Protein 1FI4 (pdb70)

CATH classification: 3.30.230.10 (+1 more: 3.30.70.890)

GO terms:
  GO:0004163 diphosphomevalonate decarboxylase activity (F, IDA)
  GO:0006696 ergosterol biosynthetic process (P, IDA)
  GO:0005737 cytoplasm (C, HDA)
  GO:0004163 diphosphomevalonate decarboxylase activity (F, IMP)
  GO:0016126 sterol biosynthetic process (P, IMP)

Structure (mmCIF, N/CA/C/O backbone):
data_1FI4
#
_entry.id   1FI4
#
_cell.length_a   78.796
_cell.length_b   126.402
_cell.length_c   47.242
_cell.angle_alpha   90.00
_cell.angle_beta   90.00
_cell.angle_gamma   90.00
#
_symmetry.space_group_name_H-M   'P 21 21 2'
#
loop_
_entity.id
_entity.type
_entity.pdbx_description
1 polymer 'MEVALONATE 5-DIPHOSPHATE DECARBOXYLASE'
2 water water
#
loop_
_atom_site.group_PDB
_atom_site.id
_atom_site.type_symbol
_atom_site.label_atom_id
_atom_site.label_alt_id
_atom_site.label_comp_id
_atom_site.label_asym_id
_atom_site.label_entity_id
_atom_site.label_seq_id
_atom_site.pdbx_PDB_ins_code
_atom_site.Cartn_x
_atom_site.Cartn_y
_atom_site.Cartn_z
_atom_site.occupancy
_atom_site.B_iso_or_equiv
_atom_site.auth_seq_id
_atom_site.auth_comp_id
_atom_site.auth_asym_id
_atom_site.auth_atom_id
_atom_site.pdbx_PDB_model_num
ATOM 1 N N . VAL A 1 23 ? 47.078 34.927 20.923 1.00 59.70 3 VAL A N 1
ATOM 2 C CA . VAL A 1 23 ? 45.849 35.600 21.439 1.00 59.91 3 VAL A CA 1
ATOM 3 C C . VAL A 1 23 ? 45.825 37.060 20.996 1.00 59.37 3 VAL A C 1
ATOM 4 O O . VAL A 1 23 ? 46.498 37.915 21.577 1.00 59.23 3 VAL A O 1
ATOM 8 N N . TYR A 1 24 ? 45.045 37.334 19.957 1.00 59.28 4 TYR A N 1
ATOM 9 C CA . TYR A 1 24 ? 44.923 38.683 19.414 1.00 58.46 4 TYR A CA 1
ATOM 10 C C . TYR A 1 24 ? 43.755 39.411 20.079 1.00 56.84 4 TYR A C 1
ATOM 11 O O . TYR A 1 24 ? 42.663 38.858 20.218 1.00 55.56 4 TYR A O 1
ATOM 20 N N . THR A 1 25 ? 43.990 40.651 20.498 1.00 54.85 5 THR A N 1
ATOM 21 C CA . THR A 1 25 ? 42.955 41.423 21.169 1.00 53.79 5 THR A CA 1
ATOM 22 C C . THR A 1 25 ? 42.843 42.860 20.667 1.00 52.99 5 THR A C 1
ATOM 23 O O . THR A 1 25 ? 43.785 43.409 20.095 1.00 54.45 5 THR A O 1
ATOM 27 N N . ALA A 1 26 ? 41.674 43.455 20.891 1.00 51.78 6 ALA A N 1
ATOM 28 C CA . ALA A 1 26 ? 41.400 44.833 20.500 1.00 48.77 6 ALA A CA 1
ATOM 29 C C . ALA A 1 26 ? 40.238 45.376 21.335 1.00 47.26 6 ALA A C 1
ATOM 30 O O . ALA A 1 26 ? 39.225 44.690 21.531 1.00 46.50 6 ALA A O 1
ATOM 32 N N . SER A 1 27 ? 40.388 46.601 21.836 1.00 44.63 7 SER A N 1
ATOM 33 C CA . SER A 1 27 ? 39.337 47.230 22.632 1.00 43.71 7 SER A CA 1
ATOM 34 C C . SER A 1 27 ? 38.964 48.600 22.069 1.00 43.49 7 SER A C 1
ATOM 35 O O . SER A 1 27 ? 39.809 49.298 21.505 1.00 44.20 7 SER A O 1
ATOM 38 N N . VAL A 1 28 ? 37.692 48.970 22.214 1.00 42.13 8 VAL A N 1
ATOM 39 C CA . VAL A 1 28 ? 37.182 50.247 21.723 1.00 43.35 8 VAL A CA 1
ATOM 40 C C . VAL A 1 28 ? 36.120 50.802 22.670 1.00 43.77 8 VAL A C 1
ATOM 41 O O . VAL A 1 28 ? 35.612 50.099 23.539 1.00 46.59 8 VAL A O 1
ATOM 45 N N . THR A 1 29 ? 35.814 52.082 22.516 1.00 43.81 9 THR A N 1
ATOM 46 C CA . THR A 1 29 ? 34.774 52.726 23.301 1.00 43.86 9 THR A CA 1
ATOM 47 C C . THR A 1 29 ? 33.918 53.351 22.214 1.00 42.16 9 THR A C 1
ATOM 48 O O . THR A 1 29 ? 34.452 53.917 21.267 1.00 44.30 9 THR A O 1
ATOM 52 N N . ALA A 1 30 ? 32.601 53.219 22.319 1.00 39.24 10 ALA A N 1
ATOM 53 C CA . ALA A 1 30 ? 31.712 53.789 21.314 1.00 34.81 10 ALA A CA 1
ATOM 54 C C . ALA A 1 30 ? 30.711 54.662 22.043 1.00 32.67 10 ALA A C 1
ATOM 55 O O . ALA A 1 30 ? 30.413 54.435 23.214 1.00 30.70 10 ALA A O 1
ATOM 57 N N . PRO A 1 31 ? 30.177 55.681 21.362 1.00 31.90 11 PRO A N 1
ATOM 58 C CA . PRO A 1 31 ? 29.213 56.582 21.991 1.00 31.77 11 PRO A CA 1
ATOM 59 C C . PRO A 1 31 ? 27.776 56.311 21.564 1.00 32.11 11 PRO A C 1
ATOM 60 O O . PRO A 1 31 ? 27.524 55.545 20.622 1.00 34.44 11 PRO A O 1
ATOM 64 N N . VAL A 1 32 ? 26.842 56.941 22.271 1.00 31.44 12 VAL A N 1
ATOM 65 C CA . VAL A 1 32 ? 25.427 56.846 21.955 1.00 29.82 12 VAL A CA 1
ATOM 66 C C . VAL A 1 32 ? 25.181 58.120 21.157 1.00 28.50 12 VAL A C 1
ATOM 67 O O . VAL A 1 32 ? 26.026 59.013 21.139 1.00 28.53 12 VAL A O 1
ATOM 71 N N . ASN A 1 33 ? 24.034 58.198 20.490 1.00 28.08 13 ASN A N 1
ATOM 72 C CA . ASN A 1 33 ? 23.675 59.370 19.700 1.00 28.88 13 ASN A CA 1
ATOM 73 C C . ASN A 1 33 ? 22.176 59.568 19.896 1.00 28.03 13 ASN A C 1
ATOM 74 O O . ASN A 1 33 ? 21.449 58.600 20.101 1.00 27.38 13 ASN A O 1
ATOM 79 N N . ILE A 1 34 ? 21.723 60.815 19.860 1.00 27.20 14 ILE A N 1
ATOM 80 C CA . ILE A 1 34 ? 20.305 61.121 19.989 1.00 26.66 14 ILE A CA 1
ATOM 81 C C . ILE A 1 34 ? 19.884 61.689 18.635 1.00 27.65 14 ILE A C 1
ATOM 82 O O . ILE A 1 34 ? 20.503 62.638 18.140 1.00 26.35 14 ILE A O 1
ATOM 87 N N . ALA A 1 35 ? 18.833 61.119 18.046 1.00 27.13 15 ALA A N 1
ATOM 88 C CA . ALA A 1 35 ? 18.349 61.558 16.737 1.00 29.39 15 ALA A CA 1
ATOM 89 C C . ALA A 1 35 ? 17.535 62.843 16.803 1.00 30.47 15 ALA A C 1
ATOM 90 O O . ALA A 1 35 ? 16.707 63.015 17.696 1.00 31.19 15 ALA A O 1
ATOM 92 N N . THR A 1 36 ? 17.774 63.737 15.848 1.00 29.91 16 THR A N 1
ATOM 93 C CA . THR A 1 36 ? 17.052 65.001 15.771 1.00 29.80 16 THR A CA 1
ATOM 94 C C . THR A 1 36 ? 15.987 64.850 14.668 1.00 29.02 16 THR A C 1
ATOM 95 O O . THR A 1 36 ? 14.874 65.404 14.755 1.00 32.58 16 THR A O 1
ATOM 99 N N . LEU A 1 37 ? 16.339 64.076 13.642 1.00 26.89 17 LEU A N 1
ATOM 100 C CA . LEU A 1 37 ? 15.421 63.730 12.555 1.00 25.66 17 LEU A CA 1
ATOM 101 C C . LEU A 1 37 ? 15.256 62.235 12.834 1.00 26.31 17 LEU A C 1
ATOM 102 O O . LEU A 1 37 ? 16.165 61.435 12.611 1.00 28.13 17 LEU A O 1
ATOM 107 N N . LYS A 1 38 ? 14.095 61.868 13.349 1.00 24.93 18 LYS A N 1
ATOM 108 C CA . LYS A 1 38 ? 13.828 60.500 13.770 1.00 23.13 18 LYS A CA 1
ATOM 109 C C . LYS A 1 38 ? 13.751 59.325 12.791 1.00 26.71 18 LYS A C 1
ATOM 110 O O . LYS A 1 38 ? 13.191 59.415 11.686 1.00 28.80 18 LYS A O 1
ATOM 116 N N . TYR A 1 39 ? 14.321 58.212 13.240 1.00 26.28 19 TYR A N 1
ATOM 117 C CA . TYR A 1 39 ? 14.266 56.963 12.512 1.00 23.51 19 TYR A CA 1
ATOM 118 C C . TYR A 1 39 ? 13.123 56.241 13.201 1.00 25.57 19 TYR A C 1
ATOM 119 O O . TYR A 1 39 ? 13.175 55.974 14.416 1.00 26.26 19 TYR A O 1
ATOM 128 N N . TRP A 1 40 ? 12.078 55.939 12.452 1.00 23.56 20 TRP A N 1
ATOM 129 C CA . TRP A 1 40 ? 10.943 55.236 13.041 1.00 27.27 20 TRP A CA 1
ATOM 130 C C . TRP A 1 40 ? 10.178 54.590 11.912 1.00 29.10 20 TRP A C 1
ATOM 131 O O . TRP A 1 40 ? 9.458 55.267 11.175 1.00 28.98 20 TRP A O 1
ATOM 142 N N . GLY A 1 41 ? 10.356 53.280 11.772 1.00 29.62 21 GLY A N 1
ATOM 143 C CA . GLY A 1 41 ? 9.681 52.552 10.716 1.00 32.64 21 GLY A CA 1
ATOM 144 C C . GLY A 1 41 ? 10.691 51.922 9.766 1.00 33.46 21 GLY A C 1
ATOM 145 O O . GLY A 1 41 ? 11.644 52.573 9.339 1.00 34.70 21 GLY A O 1
ATOM 146 N N . LYS A 1 42 ? 10.497 50.644 9.455 1.00 34.69 22 LYS A N 1
ATOM 147 C CA . LYS A 1 42 ? 11.379 49.938 8.537 1.00 34.65 22 LYS A CA 1
ATOM 148 C C . LYS A 1 42 ? 10.585 49.575 7.282 1.00 35.30 22 LYS A C 1
ATOM 149 O O . LYS A 1 42 ? 9.409 49.221 7.373 1.00 35.82 22 LYS A O 1
ATOM 155 N N . ARG A 1 43 ? 11.215 49.665 6.116 1.00 37.44 23 ARG A N 1
ATOM 156 C CA . ARG A 1 43 ? 10.541 49.284 4.884 1.00 39.75 23 ARG A CA 1
ATOM 157 C C . ARG A 1 43 ? 10.942 47.829 4.569 1.00 41.94 23 ARG A C 1
ATOM 158 O O . ARG A 1 43 ? 10.352 47.176 3.705 1.00 44.73 23 ARG A O 1
ATOM 166 N N . ASP A 1 44 ? 11.939 47.332 5.297 1.00 44.54 24 ASP A N 1
ATOM 167 C CA . ASP A 1 44 ? 12.444 45.968 5.135 1.00 44.91 24 ASP A CA 1
ATOM 168 C C . ASP A 1 44 ? 12.958 45.571 6.506 1.00 46.70 24 ASP A C 1
ATOM 169 O O . ASP A 1 44 ? 13.909 46.169 7.002 1.00 47.72 24 ASP A O 1
ATOM 174 N N . THR A 1 45 ? 12.330 44.573 7.120 1.00 48.51 25 THR A N 1
ATOM 175 C CA . THR A 1 45 ? 12.733 44.125 8.450 1.00 50.52 25 THR A CA 1
ATOM 176 C C . THR A 1 45 ? 13.894 43.131 8.430 1.00 50.89 25 THR A C 1
ATOM 177 O O . THR A 1 45 ? 14.505 42.864 9.468 1.00 49.98 25 THR A O 1
ATOM 181 N N . LYS A 1 46 ? 14.203 42.586 7.256 1.00 51.42 26 LYS A N 1
ATOM 182 C CA . LYS A 1 46 ? 15.295 41.617 7.152 1.00 52.18 26 LYS A CA 1
ATOM 183 C C . LYS A 1 46 ? 16.656 42.282 6.980 1.00 50.54 26 LYS A C 1
ATOM 184 O O . LYS A 1 46 ? 17.652 41.829 7.544 1.00 50.58 26 LYS A O 1
ATOM 190 N N . LEU A 1 47 ? 16.696 43.356 6.202 1.00 48.80 27 LEU A N 1
ATOM 191 C CA . LEU A 1 47 ? 17.942 44.073 5.971 1.00 47.13 27 LEU A CA 1
ATOM 192 C C . LEU A 1 47 ? 18.030 45.342 6.818 1.00 46.42 27 LEU A C 1
ATOM 193 O O . LEU A 1 47 ? 19.038 46.050 6.789 1.00 47.43 27 LEU A O 1
ATOM 198 N N . ASN A 1 48 ? 16.975 45.619 7.578 1.00 45.07 28 ASN A N 1
ATOM 199 C CA . ASN A 1 48 ? 16.930 46.813 8.416 1.00 42.85 28 ASN A CA 1
ATOM 200 C C . ASN A 1 48 ? 17.024 48.084 7.563 1.00 41.91 28 ASN A C 1
ATOM 201 O O . ASN A 1 48 ? 17.835 48.980 7.829 1.00 42.52 28 ASN A O 1
ATOM 206 N N . LEU A 1 49 ? 16.198 48.145 6.524 1.00 40.00 29 LEU A N 1
ATOM 207 C CA . LEU A 1 49 ? 16.148 49.304 5.642 1.00 39.32 29 LEU A CA 1
ATOM 208 C C . LEU A 1 49 ? 15.015 50.160 6.188 1.00 40.15 29 LEU A C 1
ATOM 209 O O . LEU A 1 49 ? 13.929 49.652 6.471 1.00 38.37 29 LEU A O 1
ATOM 214 N N . PRO A 1 50 ? 15.247 51.473 6.339 1.00 40.31 30 PRO A N 1
ATOM 215 C CA . PRO A 1 50 ? 14.253 52.411 6.868 1.00 38.46 30 PRO A CA 1
ATOM 216 C C . PRO A 1 50 ? 13.283 53.051 5.884 1.00 37.96 30 PRO A C 1
ATOM 217 O O . PRO A 1 50 ? 13.520 53.073 4.674 1.00 39.48 30 PRO A O 1
ATOM 221 N N . THR A 1 51 ? 12.198 53.601 6.421 1.00 35.71 31 THR A N 1
ATOM 222 C CA . THR A 1 51 ? 11.203 54.282 5.601 1.00 33.19 31 THR A CA 1
ATOM 223 C C . THR A 1 51 ? 11.657 55.702 5.308 1.00 32.33 31 THR A C 1
ATOM 224 O O . THR A 1 51 ? 11.103 56.366 4.433 1.00 34.02 31 THR A O 1
ATOM 228 N N . ASN A 1 52 ? 12.654 56.176 6.045 1.00 30.34 32 ASN A N 1
ATOM 229 C CA . ASN A 1 52 ? 13.134 57.535 5.850 1.00 30.33 32 ASN A CA 1
ATOM 230 C C . ASN A 1 52 ? 14.549 57.668 6.400 1.00 30.63 32 ASN A C 1
ATOM 231 O O . ASN A 1 52 ? 15.009 56.798 7.131 1.00 29.34 32 ASN A O 1
ATOM 236 N N . SER A 1 53 ? 15.254 58.728 6.022 1.00 29.99 33 SER A N 1
ATOM 237 C CA . SER A 1 53 ? 16.606 58.927 6.528 1.00 29.49 33 SER A CA 1
ATOM 238 C C . SER A 1 53 ? 16.468 59.512 7.929 1.00 29.90 33 SER A C 1
ATOM 239 O O . SER A 1 53 ? 15.388 59.951 8.321 1.00 32.18 33 SER A O 1
ATOM 242 N N . SER A 1 54 ? 17.553 59.500 8.692 1.00 29.90 34 SER A N 1
ATOM 243 C CA . SER A 1 54 ? 17.548 60.059 10.036 1.00 29.10 34 SER A CA 1
ATOM 244 C C . SER A 1 54 ? 18.879 60.749 10.258 1.00 29.07 34 SER A C 1
ATOM 245 O O . SER A 1 54 ? 19.877 60.406 9.628 1.00 30.58 34 SER A O 1
ATOM 248 N N . ILE A 1 55 ? 18.876 61.741 11.139 1.00 27.27 35 ILE A N 1
ATOM 249 C CA . ILE A 1 55 ? 20.066 62.506 11.485 1.00 26.71 35 ILE A CA 1
ATOM 250 C C . ILE A 1 55 ? 20.193 62.473 13.012 1.00 26.55 35 ILE A C 1
ATOM 251 O O . ILE A 1 55 ? 19.199 62.567 13.718 1.00 26.61 35 ILE A O 1
ATOM 256 N N . SER A 1 56 ? 21.413 62.337 13.524 1.00 26.67 36 SER A N 1
ATOM 257 C CA . SER A 1 56 ? 21.621 62.292 14.965 1.00 26.16 36 SER A CA 1
ATOM 258 C C . SER A 1 56 ? 22.873 63.046 15.392 1.00 28.01 36 SER A C 1
ATOM 259 O O . SER A 1 56 ? 23.759 63.334 14.576 1.00 29.95 36 SER A O 1
ATOM 262 N N . VAL A 1 57 ? 22.946 63.350 16.686 1.00 26.19 37 VAL A N 1
ATOM 263 C CA . VAL A 1 57 ? 24.097 64.029 17.240 1.00 25.64 37 VAL A CA 1
ATOM 264 C C . VAL A 1 57 ? 24.733 63.042 18.208 1.00 26.74 37 VAL A C 1
ATOM 265 O O . VAL A 1 57 ? 24.073 62.514 19.125 1.00 26.68 37 VAL A O 1
ATOM 269 N N . THR A 1 58 ? 26.018 62.795 17.970 1.00 25.98 38 THR A N 1
ATOM 270 C CA . THR A 1 58 ? 26.826 61.882 18.758 1.00 28.00 38 THR A CA 1
ATOM 271 C C . THR A 1 58 ? 27.234 62.559 20.053 1.00 28.95 38 THR A C 1
ATOM 272 O O . THR A 1 58 ? 27.750 63.681 20.047 1.00 29.27 38 THR A O 1
ATOM 276 N N . LEU A 1 59 ? 27.016 61.865 21.162 1.00 29.00 39 LEU A N 1
ATOM 277 C CA . LEU A 1 59 ? 27.319 62.422 22.467 1.00 28.07 39 LEU A CA 1
ATOM 278 C C . LEU A 1 59 ? 28.699 62.014 22.959 1.00 26.63 39 LEU A C 1
ATOM 279 O O . LEU A 1 59 ? 29.161 60.907 22.698 1.00 25.96 39 LEU A O 1
ATOM 284 N N . SER A 1 60 ? 29.365 62.918 23.672 1.00 27.74 40 SER A N 1
ATOM 285 C CA . SER A 1 60 ? 30.715 62.650 24.165 1.00 30.08 40 SER A CA 1
ATOM 286 C C . SER A 1 60 ? 30.870 61.365 24.956 1.00 31.83 40 SER A C 1
ATOM 287 O O . SER A 1 60 ? 30.035 61.028 25.801 1.00 31.04 40 SER A O 1
ATOM 290 N N . GLN A 1 61 ? 31.960 60.657 24.681 1.00 32.52 41 GLN A N 1
ATOM 291 C CA . GLN A 1 61 ? 32.264 59.408 25.366 1.00 35.35 41 GLN A CA 1
ATOM 292 C C . GLN A 1 61 ? 32.916 59.700 26.721 1.00 36.45 41 GLN A C 1
ATOM 293 O O . GLN A 1 61 ? 33.205 58.788 27.491 1.00 37.28 41 GLN A O 1
ATOM 299 N N . ASP A 1 62 ? 33.146 60.976 27.013 1.00 38.73 42 ASP A N 1
ATOM 300 C CA . ASP A 1 62 ? 33.744 61.350 28.292 1.00 40.71 42 ASP A CA 1
ATOM 301 C C . ASP A 1 62 ? 32.663 61.309 29.348 1.00 39.69 42 ASP A C 1
ATOM 302 O O . ASP A 1 62 ? 32.935 61.309 30.552 1.00 39.71 42 ASP A O 1
ATOM 307 N N . ASP A 1 63 ? 31.426 61.262 28.866 1.00 39.81 43 ASP A N 1
ATOM 308 C CA . ASP A 1 63 ? 30.250 61.227 29.714 1.00 39.46 43 ASP A CA 1
ATOM 309 C C . ASP A 1 63 ? 29.542 59.889 29.613 1.00 38.46 43 ASP A C 1
ATOM 310 O O . ASP A 1 63 ? 29.266 59.248 30.620 1.00 39.72 43 ASP A O 1
ATOM 315 N N . LEU A 1 64 ? 29.257 59.460 28.391 1.00 38.19 44 LEU A N 1
ATOM 316 C CA . LEU A 1 64 ? 28.567 58.196 28.186 1.00 37.13 44 LEU A CA 1
ATOM 317 C C . LEU A 1 64 ? 29.334 57.363 27.177 1.00 37.42 44 LEU A C 1
ATOM 318 O O . LEU A 1 64 ? 29.753 57.878 26.137 1.00 38.03 44 LEU A O 1
ATOM 323 N N . ARG A 1 65 ? 29.511 56.076 27.471 1.00 38.05 45 ARG A N 1
ATOM 324 C CA . ARG A 1 65 ? 30.249 55.199 26.565 1.00 38.61 45 ARG A CA 1
ATOM 325 C C . ARG A 1 65 ? 30.064 53.713 26.839 1.00 38.25 45 ARG A C 1
ATOM 326 O O . ARG A 1 65 ? 29.678 53.305 27.934 1.00 39.28 45 ARG A O 1
ATOM 334 N N . THR A 1 66 ? 30.369 52.915 25.822 1.00 37.71 46 THR A N 1
ATOM 335 C CA . THR A 1 66 ? 30.327 51.462 25.917 1.00 38.48 46 THR A CA 1
ATOM 336 C C . THR A 1 66 ? 31.776 51.040 25.675 1.00 39.12 46 THR A C 1
ATOM 337 O O . THR A 1 66 ? 32.428 51.574 24.779 1.00 38.97 46 THR A O 1
ATOM 341 N N . LEU A 1 67 ? 32.292 50.114 26.475 1.00 40.54 47 LEU A N 1
ATOM 342 C CA . LEU A 1 67 ? 33.660 49.625 26.289 1.00 39.88 47 LEU A CA 1
ATOM 343 C C . LEU A 1 67 ? 33.578 48.157 25.882 1.00 40.00 47 LEU A C 1
ATOM 344 O O . LEU A 1 67 ? 33.101 47.327 26.649 1.00 39.18 47 LEU A O 1
ATOM 349 N N . THR A 1 68 ? 34.035 47.843 24.674 1.00 41.13 48 THR A N 1
ATOM 350 C CA . THR A 1 68 ? 33.987 46.474 24.179 1.00 42.81 48 THR A CA 1
ATOM 351 C C . THR A 1 68 ? 35.367 45.955 23.769 1.00 44.04 48 THR A C 1
ATOM 352 O O . THR A 1 68 ? 36.049 46.559 22.938 1.00 45.57 48 THR A O 1
ATOM 356 N N . SER A 1 69 ? 35.769 44.837 24.374 1.00 44.01 49 SER A N 1
ATOM 357 C CA . SER A 1 69 ? 37.048 44.200 24.080 1.00 42.91 49 SER A CA 1
ATOM 358 C C . SER A 1 69 ? 36.739 42.911 23.332 1.00 44.30 49 SER A C 1
ATOM 359 O O . SER A 1 69 ? 35.883 42.132 23.752 1.00 46.05 49 SER A O 1
ATOM 362 N N . ALA A 1 70 ? 37.429 42.697 22.220 1.00 46.05 50 ALA A N 1
ATOM 363 C CA . ALA A 1 70 ? 37.238 41.497 2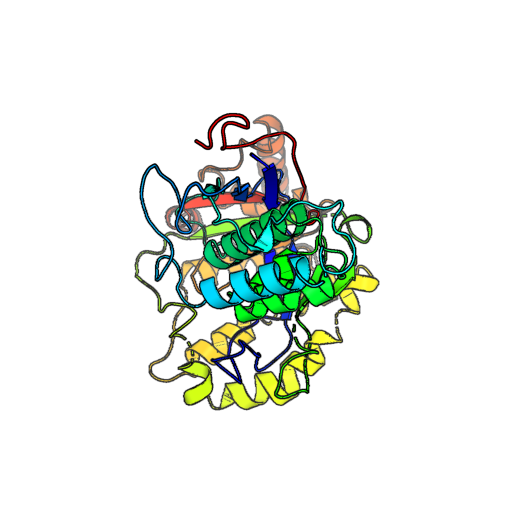1.426 1.00 48.38 50 ALA A CA 1
ATOM 364 C C . ALA A 1 70 ? 38.569 40.766 21.380 1.00 51.43 50 ALA A C 1
ATOM 365 O O . ALA A 1 70 ? 39.623 41.386 21.226 1.00 52.53 50 ALA A O 1
ATOM 367 N N . ALA A 1 71 ? 38.520 39.449 21.536 1.00 54.36 51 ALA A N 1
ATOM 368 C CA . ALA A 1 71 ? 39.722 38.626 21.504 1.00 55.57 51 ALA A CA 1
ATOM 369 C C . ALA A 1 71 ? 39.445 37.353 20.709 1.00 56.51 51 ALA A C 1
ATOM 370 O O . ALA A 1 71 ? 38.336 36.815 20.736 1.00 57.00 51 ALA A O 1
ATOM 372 N N . THR A 1 72 ? 40.456 36.886 19.990 1.00 57.83 52 THR A N 1
ATOM 373 C CA . THR A 1 72 ? 40.333 35.676 19.197 1.00 59.56 52 THR A CA 1
ATOM 374 C C . THR A 1 72 ? 41.714 35.037 19.178 1.00 61.16 52 THR A C 1
ATOM 375 O O . THR A 1 72 ? 42.727 35.734 19.104 1.00 60.98 52 THR A O 1
ATOM 379 N N . ALA A 1 73 ? 41.762 33.714 19.264 1.00 63.42 53 ALA A N 1
ATOM 380 C CA . ALA A 1 73 ? 43.043 33.029 19.276 1.00 65.22 53 ALA A CA 1
ATOM 381 C C . ALA A 1 73 ? 42.952 31.592 18.799 1.00 67.20 53 ALA A C 1
ATOM 382 O O . ALA A 1 73 ? 41.861 31.024 18.680 1.00 67.92 53 ALA A O 1
ATOM 384 N N . PRO A 1 74 ? 44.114 30.987 18.505 1.00 68.72 54 PRO A N 1
ATOM 385 C CA . PRO A 1 74 ? 44.182 29.606 18.042 1.00 68.98 54 PRO A CA 1
ATOM 386 C C . PRO A 1 74 ? 43.280 28.652 18.813 1.00 69.03 54 PRO A C 1
ATOM 387 O O . PRO A 1 74 ? 43.551 28.226 19.943 1.00 69.59 54 PRO A O 1
ATOM 391 N N . GLU A 1 75 ? 42.167 28.377 18.162 1.00 69.59 55 GLU A N 1
ATOM 392 C CA . GLU A 1 75 ? 41.136 27.472 18.608 1.00 69.59 55 GLU A CA 1
ATOM 393 C C . GLU A 1 75 ? 40.542 27.410 20.020 1.00 69.59 55 GLU A C 1
ATOM 394 O O . GLU A 1 75 ? 40.212 26.316 20.467 1.00 69.59 55 GLU A O 1
ATOM 400 N N . PHE A 1 76 ? 40.432 28.512 20.767 1.00 69.59 56 PHE A N 1
ATOM 401 C CA . PHE A 1 76 ? 39.669 28.339 22.011 1.00 69.14 56 PHE A CA 1
ATOM 402 C C . PHE A 1 76 ? 38.314 28.384 21.278 1.00 69.19 56 PHE A C 1
ATOM 403 O O . PHE A 1 76 ? 38.239 29.036 20.227 1.00 69.20 56 PHE A O 1
ATOM 411 N N . GLU A 1 77 ? 37.256 27.717 21.739 1.00 69.27 57 GLU A N 1
ATOM 412 C CA . GLU A 1 77 ? 36.072 27.708 20.873 1.00 69.59 57 GLU A CA 1
ATOM 413 C C . GLU A 1 77 ? 34.679 28.270 21.184 1.00 69.49 57 GLU A C 1
ATOM 414 O O . GLU A 1 77 ? 34.318 28.537 22.325 1.00 69.59 57 GLU A O 1
ATOM 420 N N . ARG A 1 78 ? 33.937 28.439 20.085 1.00 71.59 58 ARG A N 1
ATOM 421 C CA . ARG A 1 78 ? 32.564 28.925 20.000 1.00 71.59 58 ARG A CA 1
ATOM 422 C C . ARG A 1 78 ? 32.281 30.310 20.595 1.00 71.15 58 ARG A C 1
ATOM 423 O O . ARG A 1 78 ? 32.259 30.494 21.814 1.00 71.27 58 ARG A O 1
ATOM 431 N N . ASP A 1 79 ? 32.054 31.272 19.700 1.00 70.73 59 ASP A N 1
ATOM 432 C CA . ASP A 1 79 ? 31.763 32.665 20.039 1.00 69.80 59 ASP A CA 1
ATOM 433 C C . ASP A 1 79 ? 31.061 32.786 21.391 1.00 70.70 59 ASP A C 1
ATOM 434 O O . ASP A 1 79 ? 29.994 32.213 21.600 1.00 71.59 59 ASP A O 1
ATOM 439 N N . THR A 1 80 ? 31.645 33.562 22.298 1.00 71.31 60 THR A N 1
ATOM 440 C CA . THR A 1 80 ? 31.092 33.721 23.643 1.00 71.10 60 THR A CA 1
ATOM 441 C C . THR A 1 80 ? 30.997 35.185 24.094 1.00 71.18 60 THR A C 1
ATOM 442 O O . THR A 1 80 ? 31.645 36.058 23.522 1.00 71.59 60 THR A O 1
ATOM 446 N N . LEU A 1 81 ? 30.182 35.442 25.116 1.00 71.23 61 LEU A N 1
ATOM 447 C CA . LEU A 1 81 ? 30.041 36.778 25.686 1.00 71.59 61 LEU A CA 1
ATOM 448 C C . LEU A 1 81 ? 30.565 36.608 27.104 1.00 71.59 61 LEU A C 1
ATOM 449 O O . LEU A 1 81 ? 31.068 35.536 27.434 1.00 71.59 61 LEU A O 1
ATOM 454 N N . TRP A 1 82 ? 30.454 37.622 27.957 1.00 71.01 62 TRP A N 1
ATOM 455 C CA . TRP A 1 82 ? 30.995 37.456 29.299 1.00 71.04 62 TRP A CA 1
ATOM 456 C C . TRP A 1 82 ? 30.621 38.450 30.408 1.00 71.13 62 TRP A C 1
ATOM 457 O O . TRP A 1 82 ? 30.755 39.669 30.283 1.00 71.59 62 TRP A O 1
ATOM 468 N N . LEU A 1 83 ? 30.132 37.852 31.486 1.00 71.24 63 LEU A N 1
ATOM 469 C CA . LEU A 1 83 ? 29.827 38.471 32.770 1.00 71.40 63 LEU A CA 1
ATOM 470 C C . LEU A 1 83 ? 30.427 37.298 33.522 1.00 71.26 63 LEU A C 1
ATOM 471 O O . LEU A 1 83 ? 30.431 37.223 34.759 1.00 71.59 63 LEU A O 1
ATOM 476 N N . ASN A 1 84 ? 30.944 36.413 32.667 1.00 71.59 64 ASN A N 1
ATOM 477 C CA . ASN A 1 84 ? 31.597 35.159 32.935 1.00 71.59 64 ASN A CA 1
ATOM 478 C C . ASN A 1 84 ? 30.677 33.994 32.624 1.00 71.59 64 ASN A C 1
ATOM 479 O O . ASN A 1 84 ? 30.215 33.287 33.534 1.00 71.59 64 ASN A O 1
ATOM 484 N N . GLY A 1 85 ? 30.388 33.820 31.327 1.00 71.59 65 GLY A N 1
ATOM 485 C CA . GLY A 1 85 ? 29.528 32.729 30.924 1.00 71.59 65 GLY A CA 1
ATOM 486 C C . GLY A 1 85 ? 29.127 32.709 29.441 1.00 71.59 65 GLY A C 1
ATOM 487 O O . GLY A 1 85 ? 29.940 32.429 28.547 1.00 71.59 65 GLY A O 1
ATOM 488 N N . GLU A 1 86 ? 27.837 32.966 29.228 1.00 69.94 66 GLU A N 1
ATOM 489 C CA . GLU A 1 86 ? 27.082 32.968 27.977 1.00 70.55 66 GLU A CA 1
ATOM 490 C C . GLU A 1 86 ? 27.605 33.064 26.551 1.00 71.09 66 GLU A C 1
ATOM 491 O O . GLU A 1 86 ? 28.288 34.028 26.175 1.00 71.65 66 GLU A O 1
ATOM 497 N N . PRO A 1 87 ? 27.223 32.075 25.720 1.00 70.77 67 PRO A N 1
ATOM 498 C CA . PRO A 1 87 ? 27.453 31.765 24.305 1.00 71.09 67 PRO A CA 1
ATOM 499 C C . PRO A 1 87 ? 26.789 32.766 23.354 1.00 70.49 67 PRO A C 1
ATOM 500 O O . PRO A 1 87 ? 26.063 33.658 23.793 1.00 69.16 67 PRO A O 1
ATOM 504 N N . HIS A 1 88 ? 27.015 32.597 22.051 1.00 71.31 68 HIS A N 1
ATOM 505 C CA . HIS A 1 88 ? 26.464 33.539 21.071 1.00 71.96 68 HIS A CA 1
ATOM 506 C C . HIS A 1 88 ? 25.438 33.094 20.057 1.00 71.58 68 HIS A C 1
ATOM 507 O O . HIS A 1 88 ? 25.759 32.594 18.979 1.00 71.27 68 HIS A O 1
ATOM 514 N N . SER A 1 89 ? 24.188 33.346 20.405 1.00 70.96 69 SER A N 1
ATOM 515 C CA . SER A 1 89 ? 23.049 33.010 19.562 1.00 70.12 69 SER A CA 1
ATOM 516 C C . SER A 1 89 ? 21.769 33.244 20.373 1.00 70.25 69 SER A C 1
ATOM 517 O O . SER A 1 89 ? 21.396 32.433 21.228 1.00 70.82 69 SER A O 1
ATOM 520 N N . ILE A 1 90 ? 21.126 34.377 20.073 1.00 70.15 70 ILE A N 1
ATOM 521 C CA . ILE A 1 90 ? 19.908 34.883 20.704 1.00 70.42 70 ILE A CA 1
ATOM 522 C C . ILE A 1 90 ? 20.191 35.860 21.866 1.00 72.15 70 ILE A C 1
ATOM 523 O O . ILE A 1 90 ? 19.286 36.419 22.470 1.00 72.16 70 ILE A O 1
ATOM 528 N N . ASP A 1 91 ? 21.488 36.085 22.084 1.00 73.70 71 ASP A N 1
ATOM 529 C CA . ASP A 1 91 ? 22.077 37.068 23.008 1.00 74.36 71 ASP A CA 1
ATOM 530 C C . ASP A 1 91 ? 22.292 38.029 21.875 1.00 74.80 71 ASP A C 1
ATOM 531 O O . ASP A 1 91 ? 23.168 38.890 21.794 1.00 75.28 71 ASP A O 1
ATOM 536 N N . ASN A 1 92 ? 21.413 37.792 20.934 1.00 75.01 72 ASN A N 1
ATOM 537 C CA . ASN A 1 92 ? 21.391 38.517 19.683 1.00 74.98 72 ASN A CA 1
ATOM 538 C C . ASN A 1 92 ? 20.358 37.824 18.784 1.00 73.76 72 ASN A C 1
ATOM 539 O O . ASN A 1 92 ? 19.142 38.069 18.632 1.00 72.91 72 ASN A O 1
ATOM 544 N N . GLU A 1 93 ? 21.125 37.010 18.075 1.00 72.29 73 GLU A N 1
ATOM 545 C CA . GLU A 1 93 ? 20.920 36.102 16.978 1.00 70.91 73 GLU A CA 1
ATOM 546 C C . GLU A 1 93 ? 20.296 36.622 15.707 1.00 69.13 73 GLU A C 1
ATOM 547 O O . GLU A 1 93 ? 19.149 36.423 15.345 1.00 67.89 73 GLU A O 1
ATOM 553 N N . ARG A 1 94 ? 21.141 37.356 15.044 1.00 56.77 74 ARG A N 1
ATOM 554 C CA . ARG A 1 94 ? 20.849 37.994 13.814 1.00 56.28 74 ARG A CA 1
ATOM 555 C C . ARG A 1 94 ? 22.281 38.479 13.646 1.00 55.41 74 ARG A C 1
ATOM 556 O O . ARG A 1 94 ? 22.740 38.786 12.552 1.00 54.14 74 ARG A O 1
ATOM 564 N N . THR A 1 95 ? 23.004 38.542 14.759 1.00 54.36 75 THR A N 1
ATOM 565 C CA . THR A 1 95 ? 24.378 38.997 14.672 1.00 54.13 75 THR A CA 1
ATOM 566 C C . THR A 1 95 ? 25.399 37.988 14.135 1.00 54.90 75 THR A C 1
ATOM 567 O O . THR A 1 95 ? 26.344 38.382 13.454 1.00 55.04 75 THR A O 1
ATOM 571 N N . GLN A 1 96 ? 25.257 36.708 14.482 1.00 55.59 76 GLN A N 1
ATOM 572 C CA . GLN A 1 96 ? 26.188 35.682 13.996 1.00 54.87 76 GLN A CA 1
ATOM 573 C C . GLN A 1 96 ? 26.342 35.894 12.495 1.00 54.45 76 GLN A C 1
ATOM 574 O O . GLN A 1 96 ? 27.417 35.706 11.912 1.00 55.25 76 GLN A O 1
ATOM 580 N N . ASN A 1 97 ? 25.255 36.334 11.876 1.00 54.33 77 ASN A N 1
ATOM 581 C CA . ASN A 1 97 ? 25.270 36.593 10.450 1.00 54.23 77 ASN A CA 1
ATOM 582 C C . ASN A 1 97 ? 26.157 37.803 10.126 1.00 54.73 77 ASN A C 1
ATOM 583 O O . ASN A 1 97 ? 26.863 37.811 9.117 1.00 54.85 77 ASN A O 1
ATOM 588 N N . CYS A 1 98 ? 26.116 38.822 10.982 1.00 54.18 78 CYS A N 1
ATOM 589 C CA . CYS A 1 98 ? 26.938 40.012 10.793 1.00 54.76 78 CYS A CA 1
ATOM 590 C C . CYS A 1 98 ? 28.399 39.670 11.084 1.00 54.69 78 CYS A C 1
ATOM 591 O O . CYS A 1 98 ? 29.306 40.173 10.421 1.00 53.50 78 CYS A O 1
ATOM 594 N N . LEU A 1 99 ? 28.630 38.821 12.082 1.00 54.89 79 LEU A N 1
ATOM 595 C CA . LEU A 1 99 ? 29.991 38.421 12.412 1.00 56.34 79 LEU A CA 1
ATOM 596 C C . LEU A 1 99 ? 30.578 37.722 11.187 1.00 57.97 79 LEU A C 1
ATOM 597 O O . LEU A 1 99 ? 31.682 38.046 10.737 1.00 58.89 79 LEU A O 1
ATOM 602 N N . ARG A 1 100 ? 29.829 36.772 10.637 1.00 59.31 80 ARG A N 1
ATOM 603 C CA . ARG A 1 100 ? 30.298 36.054 9.463 1.00 60.63 80 ARG A CA 1
ATOM 604 C C . ARG A 1 100 ? 30.569 37.022 8.321 1.00 60.62 80 ARG A C 1
ATOM 605 O O . ARG A 1 100 ? 31.404 36.756 7.457 1.00 60.77 80 ARG A O 1
ATOM 613 N N . ASP A 1 101 ? 29.862 38.147 8.318 1.00 60.11 81 ASP A N 1
ATOM 614 C CA . ASP A 1 101 ? 30.067 39.158 7.288 1.00 59.15 81 ASP A CA 1
ATOM 615 C C . ASP A 1 101 ? 31.457 39.750 7.481 1.00 57.14 81 ASP A C 1
ATOM 616 O O . ASP A 1 101 ? 32.219 39.917 6.529 1.00 56.48 81 ASP A O 1
ATOM 621 N N . LEU A 1 102 ? 31.769 40.062 8.734 1.00 55.59 82 LEU A N 1
ATOM 622 C CA . LEU A 1 102 ? 33.056 40.627 9.100 1.00 55.15 82 LEU A CA 1
ATOM 623 C C . LEU A 1 102 ? 34.150 39.606 8.807 1.00 55.49 82 LEU A C 1
ATOM 624 O O . LEU A 1 102 ? 35.132 39.915 8.130 1.00 54.35 82 LEU A O 1
ATOM 629 N N . ARG A 1 103 ? 33.975 38.387 9.312 1.00 56.10 83 ARG A N 1
ATOM 630 C CA . ARG A 1 103 ? 34.957 37.337 9.081 1.00 57.08 83 ARG A CA 1
ATOM 631 C C . ARG A 1 103 ? 35.235 37.172 7.591 1.00 57.09 83 ARG A C 1
ATOM 632 O O . ARG A 1 103 ? 36.382 36.989 7.186 1.00 57.85 83 ARG A O 1
ATOM 640 N N . GLN A 1 104 ? 34.193 37.252 6.771 1.00 57.82 84 GLN A N 1
ATOM 641 C CA . GLN A 1 104 ? 34.377 37.113 5.333 1.00 59.11 84 GLN A CA 1
ATOM 642 C C . GLN A 1 104 ? 35.273 38.219 4.786 1.00 59.76 84 GLN A C 1
ATOM 643 O O . GLN A 1 104 ? 36.118 37.964 3.933 1.00 60.32 84 GLN A O 1
ATOM 649 N N . LEU A 1 105 ? 35.087 39.445 5.270 1.00 60.30 85 LEU A N 1
ATOM 650 C CA . LEU A 1 105 ? 35.903 40.575 4.826 1.00 59.78 85 LEU A CA 1
ATOM 651 C C . LEU A 1 105 ? 37.353 40.371 5.260 1.00 59.73 85 LEU A C 1
ATOM 652 O O . LEU A 1 105 ? 38.288 40.750 4.549 1.00 59.08 85 LEU A O 1
ATOM 657 N N . ARG A 1 106 ? 37.527 39.772 6.435 1.00 60.02 86 ARG A N 1
ATOM 658 C CA . ARG A 1 106 ? 38.852 39.483 6.974 1.00 61.37 86 ARG A CA 1
ATOM 659 C C . ARG A 1 106 ? 39.499 38.371 6.149 1.00 63.38 86 ARG A C 1
ATOM 660 O O . ARG A 1 106 ? 40.718 38.347 5.975 1.00 62.91 86 ARG A O 1
ATOM 668 N N . LYS A 1 107 ? 38.673 37.453 5.650 1.00 65.32 87 LYS A N 1
ATOM 669 C CA . LYS A 1 107 ? 39.148 36.341 4.829 1.00 67.27 87 LYS A CA 1
ATOM 670 C C . LYS A 1 107 ? 39.656 36.903 3.512 1.00 68.03 87 LYS A C 1
ATOM 671 O O . LYS A 1 107 ? 40.713 36.506 3.024 1.00 68.82 87 LYS A O 1
ATOM 677 N N . GLU A 1 108 ? 38.886 37.824 2.940 1.00 68.45 88 GLU A N 1
ATOM 678 C CA . GLU A 1 108 ? 39.244 38.466 1.678 1.00 69.13 88 GLU A CA 1
ATOM 679 C C . GLU A 1 108 ? 40.677 38.954 1.815 1.00 69.55 88 GLU A C 1
ATOM 680 O O . GLU A 1 108 ? 41.470 38.871 0.876 1.00 69.59 88 GLU A O 1
ATOM 694 N N . GLU A 1 110 ? 43.392 38.059 4.275 1.00 69.33 90 GLU A N 1
ATOM 695 C CA . GLU A 1 110 ? 44.395 37.007 4.404 1.00 69.21 90 GLU A CA 1
ATOM 696 C C . GLU A 1 110 ? 44.530 36.143 3.156 1.00 69.59 90 GLU A C 1
ATOM 697 O O . GLU A 1 110 ? 45.604 35.596 2.886 1.00 69.59 90 GLU A O 1
ATOM 703 N N . SER A 1 111 ? 43.442 36.019 2.400 1.00 69.26 91 SER A N 1
ATOM 704 C CA . SER A 1 111 ? 43.457 35.245 1.164 1.00 69.49 91 SER A CA 1
ATOM 705 C C . SER A 1 111 ? 44.270 36.022 0.130 1.00 69.59 91 SER A C 1
ATOM 706 O O . SER A 1 111 ? 44.291 35.677 -1.053 1.00 69.59 91 SER A O 1
ATOM 709 N N . LYS A 1 112 ? 44.925 37.084 0.597 1.00 69.59 92 LYS A N 1
ATOM 710 C CA . LYS A 1 112 ? 45.766 37.936 -0.237 1.00 69.59 92 LYS A CA 1
ATOM 711 C C . LYS A 1 112 ? 47.128 38.049 0.446 1.00 69.59 92 LYS A C 1
ATOM 712 O O . LYS A 1 112 ? 48.002 38.796 -0.001 1.00 69.59 92 LYS A O 1
ATOM 718 N N . ASP A 1 113 ? 47.293 37.311 1.541 1.00 69.59 93 ASP A N 1
ATOM 719 C CA . ASP A 1 113 ? 48.547 37.315 2.290 1.00 69.59 93 ASP A CA 1
ATOM 720 C C . ASP A 1 113 ? 48.613 36.190 3.325 1.00 69.59 93 ASP A C 1
ATOM 721 O O . ASP A 1 113 ? 47.931 36.239 4.353 1.00 69.59 93 ASP A O 1
ATOM 726 N N . ALA A 1 114 ? 49.444 35.184 3.056 1.00 69.53 94 ALA A N 1
ATOM 727 C CA . ALA A 1 114 ? 49.595 34.058 3.974 1.00 69.59 94 ALA A CA 1
ATOM 728 C C . ALA A 1 114 ? 50.411 34.472 5.199 1.00 69.58 94 ALA A C 1
ATOM 729 O O . ALA A 1 114 ? 50.536 33.710 6.158 1.00 69.59 94 ALA A O 1
ATOM 731 N N . SER A 1 115 ? 50.954 35.687 5.151 1.00 68.85 95 SER A N 1
ATOM 732 C CA . SER A 1 115 ? 51.753 36.250 6.242 1.00 68.86 95 SER A CA 1
ATOM 733 C C . SER A 1 115 ? 50.825 36.737 7.356 1.00 68.12 95 SER A C 1
ATOM 734 O O . SER A 1 115 ? 51.275 37.079 8.455 1.00 68.92 95 SER A O 1
ATOM 737 N N . LEU A 1 116 ? 49.528 36.765 7.053 1.00 67.41 96 LEU A N 1
ATOM 738 C CA . LEU A 1 116 ? 48.506 37.199 8.001 1.00 66.25 96 LEU A CA 1
ATOM 739 C C . LEU A 1 116 ? 47.858 35.994 8.681 1.00 65.55 96 LEU A C 1
ATOM 740 O O . LEU A 1 116 ? 47.582 34.983 8.031 1.00 64.68 96 LEU A O 1
ATOM 745 N N . PRO A 1 117 ? 47.617 36.087 10.003 1.00 64.75 97 PRO A N 1
ATOM 746 C CA . PRO A 1 117 ? 46.996 35.017 10.792 1.00 65.08 97 PRO A CA 1
ATOM 747 C C . PRO A 1 117 ? 45.585 34.671 10.291 1.00 65.82 97 PRO A C 1
ATOM 748 O O . PRO A 1 117 ? 44.957 35.463 9.587 1.00 65.90 97 PRO A O 1
ATOM 752 N N . THR A 1 118 ? 45.096 33.487 10.653 1.00 65.57 98 THR A N 1
ATOM 753 C CA . THR A 1 118 ? 43.764 33.024 10.255 1.00 65.30 98 THR A CA 1
ATOM 754 C C . THR A 1 118 ? 42.696 33.471 11.250 1.00 65.54 98 THR A C 1
ATOM 755 O O . THR A 1 118 ? 41.888 32.665 11.718 1.00 65.84 98 THR A O 1
ATOM 759 N N . LEU A 1 119 ? 42.701 34.760 11.563 1.00 65.26 99 LEU A N 1
ATOM 760 C CA . LEU A 1 119 ? 41.754 35.332 12.509 1.00 64.88 99 LEU A CA 1
ATOM 761 C C . LEU A 1 119 ? 40.305 34.984 12.201 1.00 65.06 99 LEU A C 1
ATOM 762 O O . LEU A 1 119 ? 39.530 34.647 13.101 1.00 63.45 99 LEU A O 1
ATOM 767 N N . SER A 1 120 ? 39.951 35.056 10.923 1.00 65.80 100 SER A N 1
ATOM 768 C CA . SER A 1 120 ? 38.590 34.787 10.489 1.00 67.10 100 SER A CA 1
ATOM 769 C C . SER A 1 120 ? 38.081 33.380 10.795 1.00 67.87 100 SER A C 1
ATOM 770 O O . SER A 1 120 ? 36.871 33.152 10.822 1.00 68.30 100 SER A O 1
ATOM 773 N N . GLN A 1 121 ? 38.992 32.439 11.027 1.00 68.22 101 GLN A N 1
ATOM 774 C CA . GLN A 1 121 ? 38.606 31.057 11.317 1.00 68.18 101 GLN A CA 1
ATOM 775 C C . GLN A 1 121 ? 38.474 30.765 12.806 1.00 68.20 101 GLN A C 1
ATOM 776 O O . GLN A 1 121 ? 37.923 29.735 13.195 1.00 69.59 101 GLN A O 1
ATOM 782 N N . TRP A 1 122 ? 38.981 31.662 13.643 1.00 67.29 102 TRP A N 1
ATOM 783 C CA . TRP A 1 122 ? 38.905 31.450 15.082 1.00 66.28 102 TRP A CA 1
ATOM 784 C C . TRP A 1 122 ? 37.672 32.095 15.687 1.00 64.88 102 TRP A C 1
ATOM 785 O O . TRP A 1 122 ? 37.200 33.129 15.214 1.00 64.92 102 TRP A O 1
ATOM 796 N N . LYS A 1 123 ? 37.154 31.476 16.742 1.00 62.88 103 LYS A N 1
ATOM 797 C CA . LYS A 1 123 ? 35.965 31.988 17.407 1.00 61.35 103 LYS A CA 1
ATOM 798 C C . LYS A 1 123 ? 36.302 33.233 18.231 1.00 59.87 103 LYS A C 1
ATOM 799 O O . LYS A 1 123 ? 37.460 33.447 18.604 1.00 59.75 103 LYS A O 1
ATOM 805 N N . LEU A 1 124 ? 35.287 34.051 18.506 1.00 56.98 104 LEU A N 1
ATOM 806 C CA . LEU A 1 124 ? 35.484 35.296 19.241 1.00 53.85 104 LEU A CA 1
ATOM 807 C C . LEU A 1 124 ? 35.087 35.257 20.715 1.00 53.02 104 LEU A C 1
ATOM 808 O O . LEU A 1 124 ? 34.177 34.531 21.124 1.00 52.95 104 LEU A O 1
ATOM 813 N N . HIS A 1 125 ? 35.807 36.050 21.500 1.00 51.91 105 HIS A N 1
ATOM 814 C CA . HIS A 1 125 ? 35.579 36.204 22.932 1.00 50.91 105 HIS A CA 1
ATOM 815 C C . HIS A 1 125 ? 35.256 37.693 23.078 1.00 50.14 105 HIS A C 1
ATOM 816 O O . HIS A 1 125 ? 36.086 38.552 22.764 1.00 49.39 105 HIS A O 1
ATOM 823 N N . ILE A 1 126 ? 34.051 37.998 23.543 1.00 48.72 106 ILE A N 1
ATOM 824 C CA . ILE A 1 126 ? 33.629 39.385 23.680 1.00 46.98 106 ILE A CA 1
ATOM 825 C C . ILE A 1 126 ? 33.240 39.768 25.103 1.00 46.77 106 ILE A C 1
ATOM 826 O O . ILE A 1 126 ? 32.506 39.040 25.774 1.00 47.75 106 ILE A O 1
ATOM 831 N N . VAL A 1 127 ? 33.750 40.908 25.560 1.00 45.74 107 VAL A N 1
ATOM 832 C CA . VAL A 1 127 ? 33.415 41.419 26.881 1.00 44.84 107 VAL A CA 1
ATOM 833 C C . VAL A 1 127 ? 33.040 42.892 26.710 1.00 45.25 107 VAL A C 1
ATOM 834 O O . VAL A 1 127 ? 33.841 43.701 26.233 1.00 43.42 107 VAL A O 1
ATOM 838 N N . SER A 1 128 ? 31.818 43.236 27.105 1.00 46.20 108 SER A N 1
ATOM 839 C CA . SER A 1 128 ? 31.334 44.602 26.953 1.00 47.33 108 SER A CA 1
ATOM 840 C C . SER A 1 128 ? 30.715 45.151 28.234 1.00 48.61 108 SER A C 1
ATOM 841 O O . SER A 1 128 ? 30.285 44.396 29.106 1.00 50.04 108 SER A O 1
ATOM 844 N N . GLU A 1 129 ? 30.687 46.474 28.347 1.00 49.10 109 GLU A N 1
ATOM 845 C CA . GLU A 1 129 ? 30.101 47.137 29.505 1.00 49.12 109 GLU A CA 1
ATOM 846 C C . GLU A 1 129 ? 29.941 48.617 29.190 1.00 47.82 109 GLU A C 1
ATOM 847 O O . GLU A 1 129 ? 30.634 49.157 28.332 1.00 48.43 109 GLU A O 1
ATOM 853 N N . ASN A 1 130 ? 29.024 49.274 29.882 1.00 45.70 110 ASN A N 1
ATOM 854 C CA . ASN A 1 130 ? 28.807 50.690 29.656 1.00 44.71 110 ASN A CA 1
ATOM 855 C C . ASN A 1 130 ? 28.528 51.364 30.991 1.00 43.84 110 ASN A C 1
ATOM 856 O O . ASN A 1 130 ? 28.446 50.697 32.025 1.00 43.05 110 ASN A O 1
ATOM 861 N N . ASN A 1 131 ? 28.389 52.685 30.958 1.00 42.68 111 ASN A N 1
ATOM 862 C CA . ASN A 1 131 ? 28.127 53.483 32.156 1.00 43.25 111 ASN A CA 1
ATOM 863 C C . ASN A 1 131 ? 26.825 54.282 32.034 1.00 43.51 111 ASN A C 1
ATOM 864 O O . ASN A 1 131 ? 26.611 55.244 32.761 1.00 44.34 111 ASN A O 1
ATOM 869 N N . PHE A 1 132 ? 25.959 53.879 31.112 1.00 43.74 112 PHE A N 1
ATOM 870 C CA . PHE A 1 132 ? 24.688 54.565 30.894 1.00 44.85 112 PHE A CA 1
ATOM 871 C C . PHE A 1 132 ? 23.758 54.429 32.095 1.00 45.55 112 PHE A C 1
ATOM 872 O O . PHE A 1 132 ? 23.359 53.320 32.448 1.00 47.42 112 PHE A O 1
ATOM 880 N N . PRO A 1 133 ? 23.392 55.552 32.732 1.00 47.07 113 PRO A N 1
ATOM 881 C CA . PRO A 1 133 ? 22.495 55.505 33.893 1.00 48.52 113 PRO A CA 1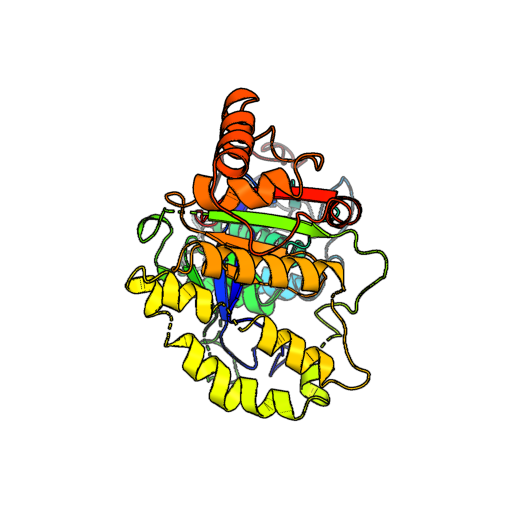
ATOM 882 C C . PRO A 1 133 ? 21.223 54.722 33.569 1.00 49.39 113 PRO A C 1
ATOM 883 O O . PRO A 1 133 ? 20.521 55.016 32.601 1.00 52.80 113 PRO A O 1
ATOM 887 N N . THR A 1 134 ? 20.941 53.713 34.383 1.00 55.98 114 THR A N 1
ATOM 888 C CA . THR A 1 134 ? 19.775 52.847 34.207 1.00 59.16 114 THR A CA 1
ATOM 889 C C . THR A 1 134 ? 18.511 53.485 33.595 1.00 59.56 114 THR A C 1
ATOM 890 O O . THR A 1 134 ? 18.113 53.157 32.474 1.00 59.38 114 THR A O 1
ATOM 894 N N . ALA A 1 135 ? 17.888 54.391 34.345 1.00 60.34 115 ALA A N 1
ATOM 895 C CA . ALA A 1 135 ? 16.655 55.066 33.936 1.00 60.98 115 ALA A CA 1
ATOM 896 C C . ALA A 1 135 ? 16.670 55.807 32.593 1.00 61.87 115 ALA A C 1
ATOM 897 O O . ALA A 1 135 ? 15.657 55.836 31.885 1.00 61.10 115 ALA A O 1
ATOM 899 N N . ALA A 1 136 ? 17.799 56.420 32.247 1.00 62.56 116 ALA A N 1
ATOM 900 C CA . ALA A 1 136 ? 17.906 57.157 30.989 1.00 63.20 116 ALA A CA 1
ATOM 901 C C . ALA A 1 136 ? 17.495 56.269 29.824 1.00 62.98 116 ALA A C 1
ATOM 902 O O . ALA A 1 136 ? 17.506 55.046 29.941 1.00 62.96 116 ALA A O 1
ATOM 904 N N . GLY A 1 137 ? 17.118 56.880 28.704 1.00 63.67 117 GLY A N 1
ATOM 905 C CA . GLY A 1 137 ? 16.747 56.093 27.532 1.00 64.07 117 GLY A CA 1
ATOM 906 C C . GLY A 1 137 ? 18.033 55.517 26.943 1.00 63.79 117 GLY A C 1
ATOM 907 O O . GLY A 1 137 ? 18.452 54.430 27.304 1.00 64.30 117 GLY A O 1
ATOM 908 N N . LEU A 1 138 ? 18.653 56.257 26.029 1.00 67.49 118 LEU A N 1
ATOM 909 C CA . LEU A 1 138 ? 19.921 55.882 25.409 1.00 67.63 118 LEU A CA 1
ATOM 910 C C . LEU A 1 138 ? 19.956 54.467 24.806 1.00 68.16 118 LEU A C 1
ATOM 911 O O . LEU A 1 138 ? 20.203 53.468 25.518 1.00 69.18 118 LEU A O 1
ATOM 916 N N . ALA A 1 139 ? 19.796 54.419 23.480 1.00 69.18 119 ALA A N 1
ATOM 917 C CA . ALA A 1 139 ? 19.843 53.181 22.701 1.00 69.25 119 ALA A CA 1
ATOM 918 C C . ALA A 1 139 ? 21.029 52.321 23.145 1.00 69.20 119 ALA A C 1
ATOM 919 O O . ALA A 1 139 ? 22.101 52.366 22.541 1.00 69.59 119 ALA A O 1
ATOM 921 N N . SER A 1 140 ? 20.821 51.555 24.216 1.00 68.79 120 SER A N 1
ATOM 922 C CA . SER A 1 140 ? 21.858 50.703 24.790 1.00 68.29 120 SER A CA 1
ATOM 923 C C . SER A 1 140 ? 22.235 49.558 23.864 1.00 67.58 120 SER A C 1
ATOM 924 O O . SER A 1 140 ? 23.355 49.047 23.912 1.00 68.04 120 SER A O 1
ATOM 927 N N . SER A 1 141 ? 21.292 49.155 23.022 1.00 65.30 121 SER A N 1
ATOM 928 C CA . SER A 1 141 ? 21.519 48.072 22.078 1.00 63.71 121 SER A CA 1
ATOM 929 C C . SER A 1 141 ? 22.246 48.587 20.839 1.00 62.02 121 SER A C 1
ATOM 930 O O . SER A 1 141 ? 23.176 47.947 20.344 1.00 61.51 121 SER A O 1
ATOM 933 N N . ALA A 1 142 ? 21.816 49.742 20.341 1.00 59.14 122 ALA A N 1
ATOM 934 C CA . ALA A 1 142 ? 22.443 50.340 19.172 1.00 55.65 122 ALA A CA 1
ATOM 935 C C . ALA A 1 142 ? 23.904 50.605 19.502 1.00 53.50 122 ALA A C 1
ATOM 936 O O . ALA A 1 142 ? 24.800 50.264 18.729 1.00 52.44 122 ALA A O 1
ATOM 938 N N . ALA A 1 143 ? 24.128 51.218 20.663 1.00 51.78 123 ALA A N 1
ATOM 939 C CA . ALA A 1 143 ? 25.471 51.531 21.137 1.00 50.41 123 ALA A CA 1
ATOM 940 C C . ALA A 1 143 ? 26.278 50.245 21.226 1.00 49.19 123 ALA A C 1
ATOM 941 O O . ALA A 1 143 ? 27.373 50.150 20.674 1.00 49.66 123 ALA A O 1
ATOM 943 N N . GLY A 1 144 ? 25.722 49.255 21.915 1.00 47.44 124 GLY A N 1
ATOM 944 C CA . GLY A 1 144 ? 26.402 47.979 22.064 1.00 45.29 124 GLY A CA 1
ATOM 945 C C . GLY A 1 144 ? 26.806 47.342 20.746 1.00 43.23 124 GLY A C 1
ATOM 946 O O . GLY A 1 144 ? 27.905 46.801 20.629 1.00 43.80 124 GLY A O 1
ATOM 947 N N . PHE A 1 145 ? 25.933 47.400 19.746 1.00 40.93 125 PHE A N 1
ATOM 948 C CA . PHE A 1 145 ? 26.258 46.801 18.459 1.00 38.05 125 PHE A CA 1
ATOM 949 C C . PHE A 1 145 ? 27.320 47.565 17.688 1.00 37.43 125 PHE A C 1
ATOM 950 O O . PHE A 1 145 ? 28.135 46.970 16.981 1.00 37.97 125 PHE A O 1
ATOM 958 N N . ALA A 1 146 ? 27.308 48.886 17.809 1.00 36.22 126 ALA A N 1
ATOM 959 C CA . ALA A 1 146 ? 28.298 49.700 17.122 1.00 36.27 126 ALA A CA 1
ATOM 960 C C . ALA A 1 146 ? 29.672 49.386 17.719 1.00 35.60 126 ALA A C 1
ATOM 961 O O . ALA A 1 146 ? 30.641 49.168 16.993 1.00 36.34 126 ALA A O 1
ATOM 963 N N . ALA A 1 147 ? 29.749 49.360 19.046 1.00 33.40 127 ALA A N 1
ATOM 964 C CA . ALA A 1 147 ? 31.001 49.068 19.731 1.00 34.73 127 ALA A CA 1
ATOM 965 C C . ALA A 1 147 ? 31.514 47.686 19.313 1.00 36.20 127 ALA A C 1
ATOM 966 O O . ALA A 1 147 ? 32.699 47.516 18.999 1.00 35.95 127 ALA A 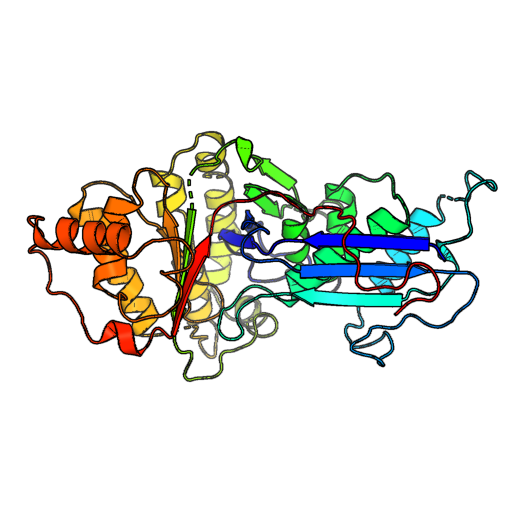O 1
ATOM 968 N N . LEU A 1 148 ? 30.617 46.700 19.296 1.00 36.57 128 LEU A N 1
ATOM 969 C CA . LEU A 1 148 ? 30.986 45.345 18.901 1.00 36.62 128 LEU A CA 1
ATOM 970 C C . LEU A 1 148 ? 31.533 45.357 17.476 1.00 36.72 128 LEU A C 1
ATOM 971 O O . LEU A 1 148 ? 32.570 44.760 17.203 1.00 37.34 128 LEU A O 1
ATOM 976 N N . VAL A 1 149 ? 30.841 46.043 16.569 1.00 35.81 129 VAL A N 1
ATOM 977 C CA . VAL A 1 149 ? 31.278 46.107 15.173 1.00 36.00 129 VAL A CA 1
ATOM 978 C C . VAL A 1 149 ? 32.603 46.846 15.027 1.00 37.19 129 VAL A C 1
ATOM 979 O O . VAL A 1 149 ? 33.371 46.563 14.111 1.00 37.26 129 VAL A O 1
ATOM 983 N N . SER A 1 150 ? 32.872 47.797 15.921 1.00 38.43 130 SER A N 1
ATOM 984 C CA . SER A 1 150 ? 34.131 48.541 15.859 1.00 39.89 130 SER A CA 1
ATOM 985 C C . SER A 1 150 ? 35.268 47.690 16.408 1.00 40.07 130 SER A C 1
ATOM 986 O O . SER A 1 150 ? 36.339 47.610 15.812 1.00 40.63 130 SER A O 1
ATOM 989 N N . ALA A 1 151 ? 35.040 47.064 17.555 1.00 41.25 131 ALA A N 1
ATOM 990 C CA . ALA A 1 151 ? 36.079 46.244 18.158 1.00 41.54 131 ALA A CA 1
ATOM 991 C C . ALA A 1 151 ? 36.537 45.188 17.165 1.00 42.19 131 ALA A C 1
ATOM 992 O O . ALA A 1 151 ? 37.731 44.950 16.997 1.00 43.26 131 ALA A O 1
ATOM 994 N N . ILE A 1 152 ? 35.574 44.569 16.497 1.00 42.55 132 ILE A N 1
ATOM 995 C CA . ILE A 1 152 ? 35.863 43.530 15.524 1.00 42.13 132 ILE A CA 1
ATOM 996 C C . ILE A 1 152 ? 36.538 44.061 14.259 1.00 42.24 132 ILE A C 1
ATOM 997 O O . ILE A 1 152 ? 37.473 43.435 13.742 1.00 43.12 132 ILE A O 1
ATOM 1002 N N . ALA A 1 153 ? 36.079 45.207 13.760 1.00 41.86 133 ALA A N 1
ATOM 1003 C CA . ALA A 1 153 ? 36.683 45.801 12.564 1.00 42.33 133 ALA A CA 1
ATOM 1004 C C . ALA A 1 153 ? 38.143 46.149 12.862 1.00 42.68 133 ALA A C 1
ATOM 1005 O O . ALA A 1 153 ? 38.993 46.131 11.967 1.00 40.88 133 ALA A O 1
ATOM 1007 N N . LYS A 1 154 ? 38.427 46.466 14.125 1.00 43.65 134 LYS A N 1
ATOM 1008 C CA . LYS A 1 154 ? 39.786 46.796 14.550 1.00 45.93 134 LYS A CA 1
ATOM 1009 C C . LYS A 1 154 ? 40.614 45.513 14.674 1.00 46.34 134 LYS A C 1
ATOM 1010 O O . LYS A 1 154 ? 41.707 45.411 14.118 1.00 46.67 134 LYS A O 1
ATOM 1016 N N . LEU A 1 155 ? 40.084 44.539 15.407 1.00 46.35 135 LEU A N 1
ATOM 1017 C CA . LEU A 1 155 ? 40.770 43.267 15.591 1.00 47.14 135 LEU A CA 1
ATOM 1018 C C . LEU A 1 155 ? 41.195 42.703 14.231 1.00 47.38 135 LEU A C 1
ATOM 1019 O O . LEU A 1 155 ? 42.332 42.277 14.058 1.00 48.31 135 LEU A O 1
ATOM 1024 N N . TYR A 1 156 ? 40.285 42.718 13.262 1.00 47.53 136 TYR A N 1
ATOM 1025 C CA . TYR A 1 156 ? 40.595 42.204 11.928 1.00 47.95 136 TYR A CA 1
ATOM 1026 C C . TYR A 1 156 ? 41.300 43.244 11.059 1.00 48.64 136 TYR A C 1
ATOM 1027 O O . TYR A 1 156 ? 41.645 42.964 9.905 1.00 48.43 136 TYR A O 1
ATOM 1036 N N . GLN A 1 157 ? 41.506 44.438 11.608 1.00 49.70 137 GLN A N 1
ATOM 1037 C CA . GLN A 1 157 ? 42.152 45.512 10.867 1.00 50.91 137 GLN A CA 1
ATOM 1038 C C . GLN A 1 157 ? 41.598 45.604 9.446 1.00 51.00 137 GLN A C 1
ATOM 1039 O O . GLN A 1 157 ? 42.347 45.697 8.476 1.00 50.70 137 GLN A O 1
ATOM 1045 N N . LEU A 1 158 ? 40.272 45.581 9.340 1.00 51.79 138 LEU A N 1
ATOM 1046 C CA . LEU A 1 158 ? 39.589 45.660 8.054 1.00 51.19 138 LEU A CA 1
ATOM 1047 C C . LEU A 1 158 ? 39.921 46.966 7.325 1.00 51.09 138 LEU A C 1
ATOM 1048 O O . LEU A 1 158 ? 40.121 48.004 7.955 1.00 51.46 138 LEU A O 1
ATOM 1053 N N . PRO A 1 159 ? 39.982 46.925 5.979 1.00 51.34 139 PRO A N 1
ATOM 1054 C CA . PRO A 1 159 ? 40.294 48.086 5.140 1.00 51.24 139 PRO A CA 1
ATOM 1055 C C . PRO A 1 159 ? 39.113 48.972 4.737 1.00 51.57 139 PRO A C 1
ATOM 1056 O O . PRO A 1 159 ? 39.282 50.171 4.527 1.00 52.40 139 PRO A O 1
ATOM 1060 N N . GLN A 1 160 ? 37.923 48.392 4.620 1.00 50.84 140 GLN A N 1
ATOM 1061 C CA . GLN A 1 160 ? 36.765 49.167 4.187 1.00 50.47 140 GLN A CA 1
ATOM 1062 C C . GLN A 1 160 ? 36.420 50.409 5.003 1.00 48.66 140 GLN A C 1
ATOM 1063 O O . GLN A 1 160 ? 36.667 50.479 6.213 1.00 48.48 140 GLN A O 1
ATOM 1069 N N . SER A 1 161 ? 35.848 51.393 4.309 1.00 47.79 141 SER A N 1
ATOM 1070 C CA . SER A 1 161 ? 35.463 52.658 4.922 1.00 46.22 141 SER A CA 1
ATOM 1071 C C . SER A 1 161 ? 34.517 52.438 6.092 1.00 44.20 141 SER A C 1
ATOM 1072 O O . SER A 1 161 ? 33.919 51.369 6.229 1.00 44.77 141 SER A O 1
ATOM 1075 N N . THR A 1 162 ? 34.392 53.447 6.943 1.00 41.50 142 THR A N 1
ATOM 1076 C CA . THR A 1 162 ? 33.499 53.340 8.084 1.00 40.49 142 THR A CA 1
ATOM 1077 C C . THR A 1 162 ? 32.070 53.260 7.566 1.00 38.59 142 THR A C 1
ATOM 1078 O O . THR A 1 162 ? 31.231 52.553 8.117 1.00 37.88 142 THR A O 1
ATOM 1082 N N . SER A 1 163 ? 31.798 53.979 6.488 1.00 38.10 143 SER A N 1
ATOM 1083 C CA . SER A 1 163 ? 30.468 53.977 5.897 1.00 39.03 143 SER A CA 1
ATOM 1084 C C . SER A 1 163 ? 30.085 52.587 5.389 1.00 39.85 143 SER A C 1
ATOM 1085 O O . SER A 1 163 ? 28.959 52.133 5.599 1.00 40.36 143 SER A O 1
ATOM 1088 N N . GLU A 1 164 ? 31.014 51.904 4.726 1.00 42.38 144 GLU A N 1
ATOM 1089 C CA . GLU A 1 164 ? 30.725 50.564 4.219 1.00 43.20 144 GLU A CA 1
ATOM 1090 C C . GLU A 1 164 ? 30.524 49.606 5.385 1.00 41.74 144 GLU A C 1
ATOM 1091 O O . GLU A 1 164 ? 29.669 48.717 5.338 1.00 41.71 144 GLU A O 1
ATOM 1097 N N . ILE A 1 165 ? 31.320 49.793 6.434 1.00 40.45 145 ILE A N 1
ATOM 1098 C CA . ILE A 1 165 ? 31.235 48.950 7.623 1.00 39.39 145 ILE A CA 1
ATOM 1099 C C . ILE A 1 165 ? 29.926 49.206 8.360 1.00 40.09 145 ILE A C 1
ATOM 1100 O O . ILE A 1 165 ? 29.349 48.297 8.953 1.00 40.41 145 ILE A O 1
ATOM 1105 N N . SER A 1 166 ? 29.451 50.447 8.306 1.00 40.52 146 SER A N 1
ATOM 1106 C CA . SER A 1 166 ? 28.216 50.825 8.987 1.00 40.41 146 SER A CA 1
ATOM 1107 C C . SER A 1 166 ? 27.019 50.016 8.503 1.00 40.82 146 SER A C 1
ATOM 1108 O O . SER A 1 166 ? 26.068 49.789 9.261 1.00 40.31 146 SER A O 1
ATOM 1111 N N . ARG A 1 167 ? 27.069 49.584 7.240 1.00 40.90 147 ARG A N 1
ATOM 1112 C CA . ARG A 1 167 ? 25.989 48.798 6.646 1.00 41.51 147 ARG A CA 1
ATOM 1113 C C . ARG A 1 167 ? 25.813 47.508 7.422 1.00 40.91 147 ARG A C 1
ATOM 1114 O O . ARG A 1 167 ? 24.703 46.991 7.545 1.00 40.10 147 ARG A O 1
ATOM 1122 N N . ILE A 1 168 ? 26.917 46.994 7.948 1.00 39.88 148 ILE A N 1
ATOM 1123 C CA . ILE A 1 168 ? 26.884 45.770 8.733 1.00 39.54 148 ILE A CA 1
ATOM 1124 C C . ILE A 1 168 ? 26.322 46.082 10.112 1.00 37.65 148 ILE A C 1
ATOM 1125 O O . ILE A 1 168 ? 25.713 45.227 10.754 1.00 36.87 148 ILE A O 1
ATOM 1130 N N . ALA A 1 169 ? 26.524 47.313 10.571 1.00 38.04 149 ALA A N 1
ATOM 1131 C CA . ALA A 1 169 ? 25.995 47.708 11.870 1.00 39.55 149 ALA A CA 1
ATOM 1132 C C . ALA A 1 169 ? 24.494 47.904 11.693 1.00 39.73 149 ALA A C 1
ATOM 1133 O O . ALA A 1 169 ? 23.706 47.667 12.612 1.00 38.33 149 ALA A O 1
ATOM 1135 N N . ARG A 1 170 ? 24.108 48.326 10.490 1.00 40.65 150 ARG A N 1
ATOM 1136 C CA . ARG A 1 170 ? 22.708 48.564 10.166 1.00 41.48 150 ARG A CA 1
ATOM 1137 C C . ARG A 1 170 ? 21.932 47.245 10.188 1.00 43.26 150 ARG A C 1
ATOM 1138 O O . ARG A 1 170 ? 20.926 47.117 10.889 1.00 43.42 150 ARG A O 1
ATOM 1146 N N . LYS A 1 171 ? 22.401 46.263 9.421 1.00 45.34 151 LYS A N 1
ATOM 1147 C CA . LYS A 1 171 ? 21.744 44.961 9.385 1.00 46.99 151 LYS A CA 1
ATOM 1148 C C . LYS A 1 171 ? 21.755 44.373 10.793 1.00 45.48 151 LYS A C 1
ATOM 1149 O O . LYS A 1 171 ? 20.809 43.714 11.219 1.00 46.92 151 LYS A O 1
ATOM 1155 N N . GLY A 1 172 ? 22.829 44.630 11.522 1.00 44.34 152 GLY A N 1
ATOM 1156 C CA . GLY A 1 172 ? 22.931 44.125 12.876 1.00 42.25 152 GLY A CA 1
ATOM 1157 C C . GLY A 1 172 ? 21.877 44.705 13.808 1.00 41.79 152 GLY A C 1
ATOM 1158 O O . GLY A 1 172 ? 21.190 43.947 14.499 1.00 41.64 152 GLY A O 1
ATOM 1159 N N . SER A 1 173 ? 21.754 46.035 13.850 1.00 41.24 153 SER A N 1
ATOM 1160 C CA . SER A 1 173 ? 20.764 46.678 14.708 1.00 40.38 153 SER A CA 1
ATOM 1161 C C . SER A 1 173 ? 20.377 48.105 14.282 1.00 40.18 153 SER A C 1
ATOM 1162 O O . SER A 1 173 ? 20.256 49.016 15.107 1.00 40.04 153 SER A O 1
ATOM 1165 N N . GLY A 1 174 ? 20.195 48.288 12.980 1.00 39.33 154 GLY A N 1
ATOM 1166 C CA . GLY A 1 174 ? 19.753 49.567 12.445 1.00 38.48 154 GLY A CA 1
ATOM 1167 C C . GLY A 1 174 ? 20.463 50.866 12.771 1.00 37.65 154 GLY A C 1
ATOM 1168 O O . GLY A 1 174 ? 21.507 51.149 12.196 1.00 39.52 154 GLY A O 1
ATOM 1169 N N . SER A 1 175 ? 19.893 51.659 13.680 1.00 36.99 155 SER A N 1
ATOM 1170 C CA . SER A 1 175 ? 20.460 52.965 14.035 1.00 36.45 155 SER A CA 1
ATOM 1171 C C . SER A 1 175 ? 21.860 52.886 14.622 1.00 35.65 155 SER A C 1
ATOM 1172 O O . SER A 1 175 ? 22.510 53.909 14.843 1.00 34.30 155 SER A O 1
ATOM 1175 N N . ALA A 1 176 ? 22.332 51.671 14.872 1.00 36.08 156 ALA A N 1
ATOM 1176 C CA . ALA A 1 176 ? 23.672 51.499 15.400 1.00 34.88 156 ALA A CA 1
ATOM 1177 C C . ALA A 1 176 ? 24.640 52.037 14.344 1.00 36.15 156 ALA A C 1
ATOM 1178 O O . ALA A 1 176 ? 25.741 52.482 14.671 1.00 38.46 156 ALA A O 1
ATOM 1180 N N . CYS A 1 177 ? 24.226 52.024 13.078 1.00 34.92 157 CYS A N 1
ATOM 1181 C CA . CYS A 1 177 ? 25.087 52.534 12.010 1.00 35.48 157 CYS A CA 1
ATOM 1182 C C . CYS A 1 177 ? 25.520 53.997 12.237 1.00 36.10 157 CYS A C 1
ATOM 1183 O O . CYS A 1 177 ? 26.627 54.392 11.869 1.00 36.36 157 CYS A O 1
ATOM 1186 N N . ARG A 1 178 ? 24.652 54.802 12.843 1.00 35.57 158 ARG A N 1
ATOM 1187 C CA . ARG A 1 178 ? 24.975 56.208 13.089 1.00 33.54 158 ARG A CA 1
ATOM 1188 C C . ARG A 1 178 ? 25.969 56.400 14.227 1.00 33.61 158 ARG A C 1
ATOM 1189 O O . ARG A 1 178 ? 26.522 57.491 14.409 1.00 34.76 158 ARG A O 1
ATOM 1197 N N . SER A 1 179 ? 26.188 55.355 15.012 1.00 32.65 159 SER A N 1
ATOM 1198 C CA . SER A 1 179 ? 27.123 55.475 16.114 1.00 32.63 159 SER A CA 1
ATOM 1199 C C . SER A 1 179 ? 28.571 55.191 15.711 1.00 32.25 159 SER A C 1
ATOM 1200 O O . SER A 1 179 ? 29.452 55.113 16.564 1.00 32.10 159 SER A O 1
ATOM 1203 N N . LEU A 1 180 ? 28.827 55.057 14.412 1.00 31.71 160 LEU A N 1
ATOM 1204 C CA . LEU A 1 180 ? 30.182 54.799 13.950 1.00 32.42 160 LEU A CA 1
ATOM 1205 C C . LEU A 1 180 ? 30.879 56.098 13.573 1.00 33.58 160 LEU A C 1
ATOM 1206 O O . LEU A 1 180 ? 32.059 56.118 13.210 1.00 34.71 160 LEU A O 1
ATOM 1211 N N . PHE A 1 181 ? 30.139 57.193 13.657 1.00 33.38 161 PHE A N 1
ATOM 1212 C CA . PHE A 1 181 ? 30.703 58.491 13.346 1.00 32.51 161 PHE A CA 1
ATOM 1213 C C . PHE A 1 181 ? 30.499 59.442 14.518 1.00 32.62 161 PHE A C 1
ATOM 1214 O O . PHE A 1 181 ? 29.592 59.257 15.334 1.00 32.81 161 PHE A O 1
ATOM 1222 N N . GLY A 1 182 ? 31.358 60.453 14.596 1.00 31.26 162 GLY A N 1
ATOM 1223 C CA . GLY A 1 182 ? 31.236 61.441 15.643 1.00 31.53 162 GLY A CA 1
ATOM 1224 C C . GLY A 1 182 ? 30.543 62.643 15.032 1.00 29.36 162 GLY A C 1
ATOM 1225 O O . GLY A 1 182 ? 30.263 62.652 13.833 1.00 29.90 162 GLY A O 1
ATOM 1226 N N . GLY A 1 183 ? 30.256 63.653 15.843 1.00 29.21 163 GLY A N 1
ATOM 1227 C CA . GLY A 1 183 ? 29.611 64.851 15.331 1.00 30.50 163 GLY A CA 1
ATOM 1228 C C . GLY A 1 183 ? 28.150 64.708 14.947 1.00 29.62 163 GLY A C 1
ATOM 1229 O O . GLY A 1 183 ? 27.316 64.284 15.751 1.00 31.51 163 GLY A O 1
ATOM 1230 N N . TYR A 1 184 ? 27.855 65.073 13.702 1.00 29.60 164 TYR A N 1
ATOM 1231 C CA . TYR A 1 184 ? 26.508 65.044 13.144 1.00 28.26 164 TYR A CA 1
ATOM 1232 C C . TYR A 1 184 ? 26.496 63.990 12.056 1.00 29.61 164 TYR A C 1
ATOM 1233 O O . TYR A 1 184 ? 27.200 64.101 11.045 1.00 30.27 164 TYR A O 1
ATOM 1242 N N . VAL A 1 185 ? 25.688 62.963 12.295 1.00 30.01 165 VAL A N 1
ATOM 1243 C CA . VAL A 1 185 ? 25.601 61.798 11.434 1.00 25.74 165 VAL A CA 1
ATOM 1244 C C . VAL A 1 185 ? 24.240 61.551 10.797 1.00 26.90 165 VAL A C 1
ATOM 1245 O O . VAL A 1 185 ? 23.195 61.651 11.442 1.00 27.67 165 VAL A O 1
ATOM 1249 N N . ALA A 1 186 ? 24.273 61.212 9.516 1.00 26.94 166 ALA A N 1
ATOM 1250 C CA . ALA A 1 186 ? 23.063 60.907 8.773 1.00 27.68 166 ALA A CA 1
ATOM 1251 C C . ALA A 1 186 ? 23.007 59.414 8.476 1.00 28.19 166 ALA A C 1
ATOM 1252 O O . ALA A 1 186 ? 24.041 58.768 8.310 1.00 27.90 166 ALA A O 1
ATOM 1254 N N . TRP A 1 187 ? 21.802 58.861 8.468 1.00 29.22 167 TRP A N 1
ATOM 1255 C CA . TRP A 1 187 ? 21.602 57.473 8.086 1.00 30.88 167 TRP A CA 1
ATOM 1256 C C . TRP A 1 187 ? 20.817 57.687 6.799 1.00 32.71 167 TRP A C 1
ATOM 1257 O O . TRP A 1 187 ? 19.639 58.054 6.845 1.00 33.74 167 TRP A O 1
ATOM 1268 N N . GLU A 1 188 ? 21.476 57.515 5.659 1.00 34.04 168 GLU A N 1
ATOM 1269 C CA . GLU A 1 188 ? 20.812 57.696 4.375 1.00 37.49 168 GLU A CA 1
ATOM 1270 C C . GLU A 1 188 ? 19.968 56.449 4.165 1.00 38.61 168 GLU A C 1
ATOM 1271 O O . GLU A 1 188 ? 20.468 55.334 4.305 1.00 37.97 168 GLU A O 1
ATOM 1285 N N . GLY A 1 190 ? 18.708 54.965 1.510 1.00 44.49 170 GLY A N 1
ATOM 1286 C CA . GLY A 1 190 ? 19.064 54.071 0.416 1.00 48.36 170 GLY A CA 1
ATOM 1287 C C . GLY A 1 190 ? 17.898 53.826 -0.529 1.00 51.17 170 GLY A C 1
ATOM 1288 O O . GLY A 1 190 ? 16.740 53.846 -0.110 1.00 51.75 170 GLY A O 1
ATOM 1289 N N . LYS A 1 191 ? 18.197 53.585 -1.803 1.00 53.76 171 LYS A N 1
ATOM 1290 C CA . LYS A 1 191 ? 17.164 53.355 -2.813 1.00 56.65 171 LYS A CA 1
ATOM 1291 C C . LYS A 1 191 ? 17.187 51.919 -3.333 1.00 57.54 171 LYS A C 1
ATOM 1292 O O . LYS A 1 191 ? 16.292 51.502 -4.064 1.00 58.80 171 LYS A O 1
ATOM 1298 N N . ALA A 1 192 ? 18.207 51.163 -2.947 1.00 59.15 172 ALA A N 1
ATOM 1299 C CA . ALA A 1 192 ? 18.345 49.787 -3.399 1.00 59.99 172 ALA A CA 1
ATOM 1300 C C . ALA A 1 192 ? 17.707 48.764 -2.464 1.00 60.82 172 ALA A C 1
ATOM 1301 O O . ALA A 1 192 ? 17.731 48.914 -1.241 1.00 63.89 172 ALA A O 1
ATOM 1303 N N . GLU A 1 193 ? 17.154 47.714 -3.063 1.00 59.96 173 GLU A N 1
ATOM 1304 C CA . GLU A 1 193 ? 16.483 46.640 -2.337 1.00 59.02 173 GLU A CA 1
ATOM 1305 C C . GLU A 1 193 ? 17.467 45.787 -1.550 1.00 57.57 173 GLU A C 1
ATOM 1306 O O . GLU A 1 193 ? 17.087 45.137 -0.574 1.00 55.83 173 GLU A O 1
ATOM 1312 N N . ASP A 1 194 ? 18.726 45.773 -1.982 1.00 57.19 174 ASP A N 1
ATOM 1313 C CA . ASP A 1 194 ? 19.748 44.998 -1.284 1.00 56.48 174 ASP A CA 1
ATOM 1314 C C . ASP A 1 194 ? 20.355 45.863 -0.182 1.00 55.02 174 ASP A C 1
ATOM 1315 O O . ASP A 1 194 ? 21.092 45.374 0.674 1.00 55.17 174 ASP A O 1
ATOM 1320 N N . GLY A 1 195 ? 20.038 47.155 -0.223 1.00 53.45 175 GLY A N 1
ATOM 1321 C CA . GLY A 1 195 ? 20.514 48.091 0.780 1.00 51.66 175 GLY A CA 1
ATOM 1322 C C . GLY A 1 195 ? 21.997 48.410 0.823 1.00 50.79 175 GLY A C 1
ATOM 1323 O O . GLY A 1 195 ? 22.527 48.706 1.896 1.00 51.13 175 GLY A O 1
ATOM 1324 N N . HIS A 1 196 ? 22.675 48.368 -0.318 1.00 48.77 176 HIS A N 1
ATOM 1325 C CA . HIS A 1 196 ? 24.101 48.671 -0.333 1.00 47.83 176 HIS A CA 1
ATOM 1326 C C . HIS A 1 196 ? 24.309 50.179 -0.236 1.00 46.38 176 HIS A C 1
ATOM 1327 O O . HIS A 1 196 ? 25.434 50.650 -0.070 1.00 46.07 176 HIS A O 1
ATOM 1334 N N . ASP A 1 197 ? 23.222 50.939 -0.339 1.00 46.45 177 ASP A N 1
ATOM 1335 C CA . ASP A 1 197 ? 23.319 52.390 -0.254 1.00 44.08 177 ASP A CA 1
ATOM 1336 C C . ASP A 1 197 ? 22.575 52.961 0.962 1.00 42.54 177 ASP A C 1
ATOM 1337 O O . ASP A 1 197 ? 22.412 54.175 1.093 1.00 41.42 177 ASP A O 1
ATOM 1342 N N . SER A 1 198 ? 22.138 52.071 1.852 1.00 39.80 178 SER A N 1
ATOM 1343 C CA . SER A 1 198 ? 21.450 52.456 3.086 1.00 39.01 178 SER A CA 1
ATOM 1344 C C . SER A 1 198 ? 22.560 52.355 4.118 1.00 37.53 178 SER A C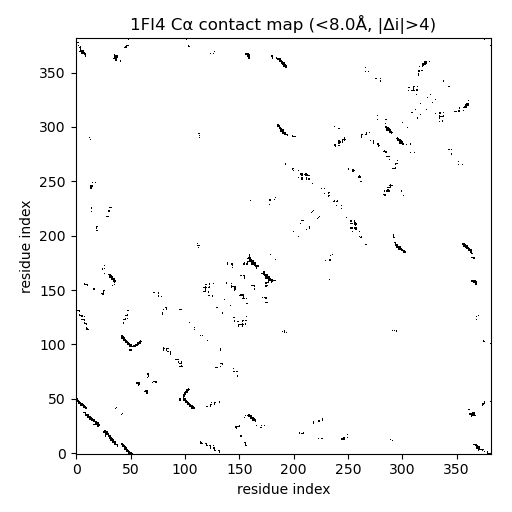 1
ATOM 1345 O O . SER A 1 198 ? 22.827 51.279 4.661 1.00 35.16 178 SER A O 1
ATOM 1356 N N . ALA A 1 200 ? 25.415 54.854 6.961 1.00 34.17 180 ALA A N 1
ATOM 1357 C CA . ALA A 1 200 ? 25.639 56.056 7.759 1.00 34.39 180 ALA A CA 1
ATOM 1358 C C . ALA A 1 200 ? 26.690 56.929 7.086 1.00 33.70 180 ALA A C 1
ATOM 1359 O O . ALA A 1 200 ? 27.689 56.434 6.583 1.00 31.87 180 ALA A O 1
ATOM 1361 N N . VAL A 1 201 ? 26.457 58.234 7.081 1.00 35.99 181 VAL A N 1
ATOM 1362 C CA . VAL A 1 201 ? 27.389 59.179 6.472 1.00 37.44 181 VAL A CA 1
ATOM 1363 C C . VAL A 1 201 ? 27.497 60.382 7.399 1.00 37.48 181 VAL A C 1
ATOM 1364 O O . VAL A 1 201 ? 26.492 60.844 7.929 1.00 39.82 181 VAL A O 1
ATOM 1368 N N . GLN A 1 202 ? 28.706 60.892 7.597 1.00 37.40 182 GLN A N 1
ATOM 1369 C CA . GLN A 1 202 ? 28.900 62.035 8.478 1.00 37.16 182 GLN A CA 1
ATOM 1370 C C . GLN A 1 202 ? 28.578 63.368 7.803 1.00 38.01 182 GLN A C 1
ATOM 1371 O O . GLN A 1 202 ? 29.133 63.693 6.756 1.00 37.86 182 GLN A O 1
ATOM 1377 N N . ILE A 1 203 ? 27.675 64.137 8.403 1.00 36.63 183 ILE A N 1
ATOM 1378 C CA . ILE A 1 203 ? 27.296 65.434 7.856 1.00 34.53 183 ILE A CA 1
ATOM 1379 C C . ILE A 1 203 ? 28.319 66.498 8.212 1.00 32.77 183 ILE A C 1
ATOM 1380 O O . ILE A 1 203 ? 28.536 67.447 7.459 1.00 33.03 183 ILE A O 1
ATOM 1385 N N . ALA A 1 204 ? 28.928 66.343 9.379 1.00 32.73 184 ALA A N 1
ATOM 1386 C CA . ALA A 1 204 ? 29.931 67.276 9.874 1.00 31.68 184 ALA A CA 1
ATOM 1387 C C . ALA A 1 204 ? 30.514 66.639 11.138 1.00 31.81 184 ALA A C 1
ATOM 1388 O O . ALA A 1 204 ? 29.771 66.039 11.907 1.00 30.59 184 ALA A O 1
ATOM 1390 N N . ASP A 1 205 ? 31.823 66.746 11.357 1.00 33.93 185 ASP A N 1
ATOM 1391 C CA . ASP A 1 205 ? 32.410 66.139 12.548 1.00 34.13 185 ASP A CA 1
ATOM 1392 C C . ASP A 1 205 ? 32.197 67.034 13.764 1.00 34.03 185 ASP A C 1
ATOM 1393 O O . ASP A 1 205 ? 31.723 68.163 13.634 1.00 33.56 185 ASP A O 1
ATOM 1398 N N . SER A 1 206 ? 32.525 66.547 14.953 1.00 35.27 186 SER A N 1
ATOM 1399 C CA . SER A 1 206 ? 32.316 67.374 16.139 1.00 37.34 186 SER A CA 1
ATOM 1400 C C . SER A 1 206 ? 33.055 68.719 16.081 1.00 38.11 186 SER A C 1
ATOM 1401 O O . SER A 1 206 ? 32.574 69.707 16.636 1.00 37.92 186 SER A O 1
ATOM 1404 N N . SER A 1 207 ? 34.205 68.763 15.402 1.00 39.55 187 SER A N 1
ATOM 1405 C CA . SER A 1 207 ? 34.987 70.003 15.285 1.00 40.77 187 SER A CA 1
ATOM 1406 C C . SER A 1 207 ? 34.330 71.081 14.420 1.00 40.08 187 SER A C 1
ATOM 1407 O O . SER A 1 207 ? 34.677 72.256 14.530 1.00 40.69 187 SER A O 1
ATOM 1410 N N . ASP A 1 208 ? 33.412 70.666 13.546 1.00 41.00 188 ASP A N 1
ATOM 1411 C CA . ASP A 1 208 ? 32.686 71.575 12.660 1.00 39.54 188 ASP A CA 1
ATOM 1412 C C . ASP A 1 208 ? 31.563 72.278 13.387 1.00 38.88 188 ASP A C 1
ATOM 1413 O O . ASP A 1 208 ? 30.866 73.120 12.810 1.00 40.28 188 ASP A O 1
ATOM 1418 N N . TRP A 1 209 ? 31.381 71.921 14.659 1.00 37.98 189 TRP A N 1
ATOM 1419 C CA . TRP A 1 209 ? 30.373 72.581 15.486 1.00 33.14 189 TRP A CA 1
ATOM 1420 C C . TRP A 1 209 ? 30.479 72.108 16.940 1.00 31.75 189 TRP A C 1
ATOM 1421 O O . TRP A 1 209 ? 29.516 71.594 17.470 1.00 29.29 189 TRP A O 1
ATOM 1432 N N . PRO A 1 210 ? 31.642 72.307 17.587 1.00 31.96 190 PRO A N 1
ATOM 1433 C CA . PRO A 1 210 ? 31.950 71.912 18.962 1.00 32.38 190 PRO A CA 1
ATOM 1434 C C . PRO A 1 210 ? 31.009 72.386 20.035 1.00 33.49 190 PRO A C 1
ATOM 1435 O O . PRO A 1 210 ? 30.768 71.648 20.948 1.00 33.27 190 PRO A O 1
ATOM 1439 N N . GLN A 1 211 ? 30.446 73.579 19.890 1.00 34.28 191 GLN A N 1
ATOM 1440 C CA . GLN A 1 211 ? 29.571 74.191 20.877 1.00 34.40 191 GLN A CA 1
ATOM 1441 C C . GLN A 1 211 ? 28.249 73.544 21.207 1.00 33.08 191 GLN A C 1
ATOM 1442 O O . GLN A 1 211 ? 27.644 73.937 22.204 1.00 32.45 191 GLN A O 1
ATOM 1456 N N . LYS A 1 213 ? 25.699 71.441 22.982 1.00 29.86 193 LYS A N 1
ATOM 1457 C CA . LYS A 1 213 ? 25.619 70.744 24.271 1.00 28.83 193 LYS A CA 1
ATOM 1458 C C . LYS A 1 213 ? 24.258 70.073 24.455 1.00 29.15 193 LYS A C 1
ATOM 1459 O O . LYS A 1 213 ? 23.294 70.437 23.789 1.00 28.32 193 LYS A O 1
ATOM 1465 N N . ALA A 1 214 ? 24.174 69.088 25.343 1.00 30.01 194 ALA A N 1
ATOM 1466 C CA . ALA A 1 214 ? 22.905 68.407 25.555 1.00 31.31 194 ALA A CA 1
ATOM 1467 C C . ALA A 1 214 ? 22.623 68.196 27.024 1.00 32.00 194 ALA A C 1
ATOM 1468 O O . ALA A 1 214 ? 23.531 67.973 27.819 1.00 30.88 194 ALA A O 1
ATOM 1470 N N . CYS A 1 215 ? 21.351 68.284 27.378 1.00 31.80 195 CYS A N 1
ATOM 1471 C CA . CYS A 1 215 ? 20.933 68.080 28.751 1.00 31.61 195 CYS A CA 1
ATOM 1472 C C . CYS A 1 215 ? 19.781 67.076 28.774 1.00 33.28 195 CYS A C 1
ATOM 1473 O O . CYS A 1 215 ? 18.671 67.387 28.341 1.00 33.94 195 CYS A O 1
ATOM 1476 N N . VAL A 1 216 ? 20.041 65.872 29.271 1.00 32.49 196 VAL A N 1
ATOM 1477 C CA . VAL A 1 216 ? 19.002 64.861 29.345 1.00 31.10 196 VAL A CA 1
ATOM 1478 C C . VAL A 1 216 ? 18.289 64.898 30.694 1.00 32.59 196 VAL A C 1
ATOM 1479 O O . VAL A 1 216 ? 18.922 64.842 31.758 1.00 34.76 196 VAL A O 1
ATOM 1483 N N . LEU A 1 217 ? 16.966 65.015 30.642 1.00 33.07 197 LEU A N 1
ATOM 1484 C CA . LEU A 1 217 ? 16.146 65.044 31.844 1.00 32.75 197 LEU A CA 1
ATOM 1485 C C . LEU A 1 217 ? 15.413 63.716 31.946 1.00 33.85 197 LEU A C 1
ATOM 1486 O O . LEU A 1 217 ? 14.442 63.492 31.225 1.00 33.25 197 LEU A O 1
ATOM 1491 N N . VAL A 1 218 ? 15.887 62.832 32.824 1.00 34.68 198 VAL A N 1
ATOM 1492 C CA . VAL A 1 218 ? 15.273 61.517 33.000 1.00 35.10 198 VAL A CA 1
ATOM 1493 C C . VAL A 1 218 ? 13.965 61.626 33.769 1.00 36.19 198 VAL A C 1
ATOM 1494 O O . VAL A 1 218 ? 13.954 61.908 34.965 1.00 36.67 198 VAL A O 1
ATOM 1498 N N . VAL A 1 219 ? 12.860 61.422 33.058 1.00 38.99 199 VAL A N 1
ATOM 1499 C CA . VAL A 1 219 ? 11.532 61.500 33.645 1.00 40.62 199 VAL A CA 1
ATOM 1500 C C . VAL A 1 219 ? 11.163 60.147 34.221 1.00 43.63 199 VAL A C 1
ATOM 1501 O O . VAL A 1 21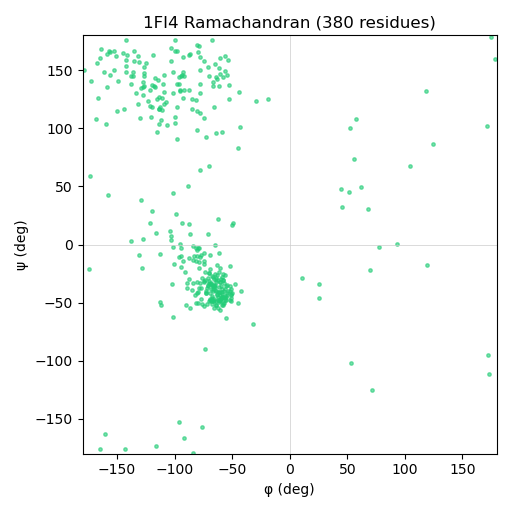9 ? 11.339 59.114 33.563 1.00 43.04 199 VAL A O 1
ATOM 1505 N N . SER A 1 220 ? 10.660 60.161 35.453 1.00 45.68 200 SER A N 1
ATOM 1506 C CA . SER A 1 220 ? 10.251 58.941 36.125 1.00 48.82 200 SER A CA 1
ATOM 1507 C C . SER A 1 220 ? 9.171 58.255 35.286 1.00 50.17 200 SER A C 1
ATOM 1508 O O . SER A 1 220 ? 7.986 58.615 35.346 1.00 53.01 200 SER A O 1
ATOM 1511 N N . ASP A 1 221 ? 9.602 57.287 34.479 1.00 63.72 201 ASP A N 1
ATOM 1512 C CA . ASP A 1 221 ? 8.702 56.527 33.621 1.00 67.19 201 ASP A CA 1
ATOM 1513 C C . ASP A 1 221 ? 7.942 55.607 34.570 1.00 68.57 201 ASP A C 1
ATOM 1514 O O . ASP A 1 221 ? 8.409 54.512 34.896 1.00 69.10 201 ASP A O 1
ATOM 1519 N N . ILE A 1 222 ? 6.779 56.065 35.028 1.00 69.41 202 ILE A N 1
ATOM 1520 C CA . ILE A 1 222 ? 5.984 55.289 35.974 1.00 70.78 202 ILE A CA 1
ATOM 1521 C C . ILE A 1 222 ? 5.017 54.298 35.311 1.00 70.28 202 ILE A C 1
ATOM 1522 O O . ILE A 1 222 ? 4.066 53.815 35.936 1.00 70.30 202 ILE A O 1
ATOM 1527 N N . LYS A 1 223 ? 5.271 54.001 34.039 1.00 69.58 203 LYS A N 1
ATOM 1528 C CA . LYS A 1 223 ? 4.460 53.050 33.281 1.00 68.57 203 LYS A CA 1
ATOM 1529 C C . LYS A 1 223 ? 5.356 52.443 32.205 1.00 67.79 203 LYS A C 1
ATOM 1530 O O . LYS A 1 223 ? 6.281 53.096 31.729 1.00 68.27 203 LYS A O 1
ATOM 1536 N N . LYS A 1 224 ? 5.084 51.201 31.817 1.00 66.86 204 LYS A N 1
ATOM 1537 C CA . LYS A 1 224 ? 5.891 50.552 30.787 1.00 65.92 204 LYS A CA 1
ATOM 1538 C C . LYS A 1 224 ? 5.394 50.909 29.381 1.00 63.71 204 LYS A C 1
ATOM 1539 O O . LYS A 1 224 ? 4.215 50.736 29.059 1.00 63.33 204 LYS A O 1
ATOM 1545 N N . ASP A 1 225 ? 6.310 51.417 28.556 1.00 61.46 205 ASP A N 1
ATOM 1546 C CA . ASP A 1 225 ? 6.007 51.831 27.183 1.00 58.47 205 ASP A CA 1
ATOM 1547 C C . ASP A 1 225 ? 6.258 50.730 26.151 1.00 57.25 205 ASP A C 1
ATOM 1548 O O . ASP A 1 225 ? 6.994 49.771 26.411 1.00 57.61 205 ASP A O 1
ATOM 1553 N N . VAL A 1 226 ? 5.649 50.891 24.976 1.00 48.51 206 VAL A N 1
ATOM 1554 C CA . VAL A 1 226 ? 5.810 49.947 23.871 1.00 48.02 206 VAL A CA 1
ATOM 1555 C C . VAL A 1 226 ? 7.259 50.024 23.385 1.00 48.00 206 VAL A C 1
ATOM 1556 O O . VAL A 1 226 ? 7.815 51.117 23.256 1.00 47.48 206 VAL A O 1
ATOM 1560 N N . SER A 1 227 ? 7.873 48.872 23.125 1.00 48.64 207 SER A N 1
ATOM 1561 C CA . SER A 1 227 ? 9.254 48.850 22.653 1.00 49.45 207 SER A CA 1
ATOM 1562 C C . SER A 1 227 ? 9.326 49.509 21.275 1.00 49.75 207 SER A C 1
AT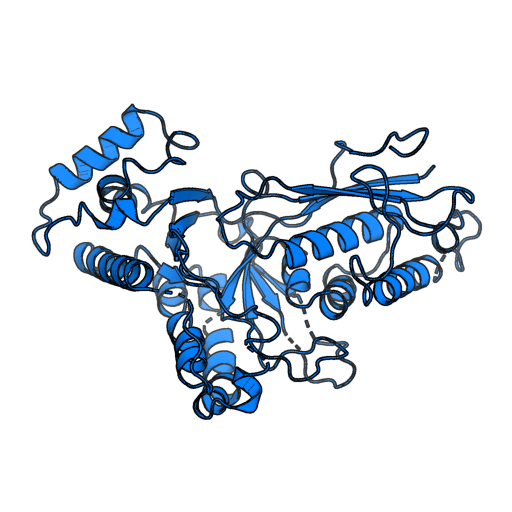OM 1563 O O . SER A 1 227 ? 8.333 49.557 20.553 1.00 50.09 207 SER A O 1
ATOM 1566 N N . SER A 1 228 ? 10.498 50.021 20.919 1.00 49.16 208 SER A N 1
ATOM 1567 C CA . SER A 1 228 ? 10.683 50.672 19.629 1.00 51.17 208 SER A CA 1
ATOM 1568 C C . SER A 1 228 ? 10.370 49.722 18.476 1.00 50.28 208 SER A C 1
ATOM 1569 O O . SER A 1 228 ? 9.749 50.104 17.482 1.00 50.40 208 SER A O 1
ATOM 1572 N N . THR A 1 229 ? 10.805 48.478 18.630 1.00 51.89 209 THR A N 1
ATOM 1573 C CA . THR A 1 229 ? 10.613 47.440 17.627 1.00 52.26 209 THR A CA 1
ATOM 1574 C C . THR A 1 229 ? 9.144 47.265 17.245 1.00 51.40 209 THR A C 1
ATOM 1575 O O . THR A 1 229 ? 8.749 47.482 16.098 1.00 49.66 209 THR A O 1
ATOM 1579 N N . GLN A 1 230 ? 8.342 46.857 18.220 1.00 51.32 210 GLN A N 1
ATOM 1580 C CA . GLN A 1 230 ? 6.919 46.641 18.010 1.00 50.69 210 GLN A CA 1
ATOM 1581 C C . GLN A 1 230 ? 6.234 47.962 17.661 1.00 49.29 210 GLN A C 1
ATOM 1582 O O . GLN A 1 230 ? 5.479 48.042 16.692 1.00 50.49 210 GLN A O 1
ATOM 1588 N N . GLY A 1 231 ? 6.517 48.996 18.446 1.00 45.93 211 GLY A N 1
ATOM 1589 C CA . GLY A 1 231 ? 5.930 50.298 18.207 1.00 41.45 211 GLY A CA 1
ATOM 1590 C C . GLY A 1 231 ? 6.016 50.814 16.776 1.00 40.20 211 GLY A C 1
ATOM 1591 O O . GLY A 1 231 ? 4.999 51.213 16.202 1.00 39.10 211 GLY A O 1
ATOM 1600 N N . GLN A 1 233 ? 6.597 49.158 13.967 1.00 33.59 213 GLN A N 1
ATOM 1601 C CA . GLN A 1 233 ? 5.926 48.292 12.998 1.00 33.59 213 GLN A CA 1
ATOM 1602 C C . GLN A 1 233 ? 4.424 48.580 13.049 1.00 32.05 213 GLN A C 1
ATOM 1603 O O . GLN A 1 233 ? 3.733 48.520 12.028 1.00 31.28 213 GLN A O 1
ATOM 1609 N N . LEU A 1 234 ? 3.925 48.899 14.243 1.00 30.31 214 LEU A N 1
ATOM 1610 C CA . LEU A 1 234 ? 2.506 49.219 14.421 1.00 29.34 214 LEU A CA 1
ATOM 1611 C C . LEU A 1 234 ? 2.182 50.552 13.763 1.00 29.28 214 LEU A C 1
ATOM 1612 O O . LEU A 1 234 ? 1.081 50.750 13.261 1.00 29.81 214 LEU A O 1
ATOM 1617 N N . THR A 1 235 ? 3.135 51.479 13.782 1.00 26.45 215 THR A N 1
ATOM 1618 C CA . THR A 1 235 ? 2.906 52.779 13.165 1.00 25.39 215 THR A CA 1
ATOM 1619 C C . THR A 1 235 ? 2.924 52.648 11.642 1.00 27.54 215 THR A C 1
ATOM 1620 O O . THR A 1 235 ? 2.132 53.281 10.942 1.00 27.63 215 THR A O 1
ATOM 1624 N N . VAL A 1 236 ? 3.837 51.830 11.130 1.00 29.11 216 VAL A N 1
ATOM 1625 C CA . VAL A 1 236 ? 3.943 51.632 9.691 1.00 31.45 216 VAL A CA 1
ATOM 1626 C C . VAL A 1 236 ? 2.649 51.010 9.186 1.00 32.77 216 VAL A C 1
ATOM 1627 O O . VAL A 1 236 ? 2.111 51.401 8.155 1.00 34.63 216 VAL A O 1
ATOM 1631 N N . ALA A 1 237 ? 2.150 50.043 9.943 1.00 31.74 217 ALA A N 1
ATOM 1632 C CA . ALA A 1 237 ? 0.952 49.316 9.575 1.00 32.71 217 ALA A CA 1
ATOM 1633 C C . ALA A 1 237 ? -0.373 50.004 9.829 1.00 33.83 217 ALA A C 1
ATOM 1634 O O . ALA A 1 237 ? -1.372 49.637 9.216 1.00 37.41 217 ALA A O 1
ATOM 1636 N N . THR A 1 238 ? -0.416 50.996 10.711 1.00 32.62 218 THR A N 1
ATOM 1637 C CA . THR A 1 238 ? -1.704 51.616 11.003 1.00 29.73 218 THR A CA 1
ATOM 1638 C C . THR A 1 238 ? -1.877 53.126 10.928 1.00 29.70 218 THR A C 1
ATOM 1639 O O . THR A 1 238 ? -3.006 53.592 10.808 1.00 28.16 218 THR A O 1
ATOM 1643 N N . SER A 1 239 ? -0.789 53.891 11.006 1.00 29.43 219 SER A N 1
ATOM 1644 C CA . SER A 1 239 ? -0.875 55.355 10.966 1.00 26.83 219 SER A CA 1
ATOM 1645 C C . SER A 1 239 ? -1.018 55.916 9.552 1.00 28.68 219 SER A C 1
ATOM 1646 O O . SER A 1 239 ? -0.097 55.799 8.751 1.00 30.25 219 SER A O 1
ATOM 1649 N N . GLU A 1 240 ? -2.155 56.547 9.249 1.00 28.70 220 GLU A N 1
ATOM 1650 C CA . GLU A 1 240 ? -2.344 57.112 7.918 1.00 30.34 220 GLU A CA 1
ATOM 1651 C C . GLU A 1 240 ? -1.537 58.392 7.728 1.00 29.34 220 GLU A C 1
ATOM 1652 O O . GLU A 1 240 ? -1.077 58.673 6.620 1.00 28.76 220 GLU A O 1
ATOM 1658 N N . LEU A 1 241 ? -1.355 59.162 8.803 1.00 28.46 221 LEU A N 1
ATOM 1659 C CA . LEU A 1 241 ? -0.576 60.406 8.727 1.00 28.76 221 LEU A CA 1
ATOM 1660 C C . LEU A 1 241 ? 0.903 60.073 8.516 1.00 29.27 221 LEU A C 1
ATOM 1661 O O . LEU A 1 241 ? 1.667 60.891 7.995 1.00 29.82 221 LEU A O 1
ATOM 1666 N N . PHE A 1 242 ? 1.295 58.870 8.931 1.00 29.68 222 PHE A N 1
ATOM 1667 C CA . PHE A 1 242 ? 2.673 58.408 8.804 1.00 30.72 222 PHE A CA 1
ATOM 1668 C C . PHE A 1 242 ? 3.089 58.436 7.339 1.00 33.36 222 PHE A C 1
ATOM 1669 O O . PHE A 1 242 ? 4.259 58.619 7.018 1.00 33.86 222 PHE A O 1
ATOM 1677 N N . LYS A 1 243 ? 2.125 58.239 6.450 1.00 34.02 223 LYS A N 1
ATOM 1678 C CA . LYS A 1 243 ? 2.419 58.242 5.025 1.00 35.65 223 LYS A CA 1
ATOM 1679 C C . LYS A 1 243 ? 2.995 59.596 4.636 1.00 34.79 223 LYS A C 1
ATOM 1680 O O . LYS A 1 243 ? 4.026 59.671 3.966 1.00 35.66 223 LYS A O 1
ATOM 1686 N N . GLU A 1 244 ? 2.338 60.670 5.068 1.00 32.63 224 GLU A N 1
ATOM 1687 C CA . GLU A 1 244 ? 2.800 62.019 4.752 1.00 31.62 224 GLU A CA 1
ATOM 1688 C C . GLU A 1 244 ? 4.172 62.328 5.378 1.00 32.48 224 GLU A C 1
ATOM 1689 O O . GLU A 1 244 ? 4.955 63.107 4.813 1.00 31.65 224 GLU A O 1
ATOM 1695 N N . ARG A 1 245 ? 4.466 61.716 6.533 1.00 32.04 225 ARG A N 1
ATOM 1696 C CA . ARG A 1 245 ? 5.743 61.933 7.220 1.00 31.47 225 ARG A CA 1
ATOM 1697 C C . ARG A 1 245 ? 6.928 61.397 6.418 1.00 32.30 225 ARG A C 1
ATOM 1698 O O . ARG A 1 245 ? 7.919 62.095 6.227 1.00 32.89 225 ARG A O 1
ATOM 1706 N N . ILE A 1 246 ? 6.829 60.165 5.937 1.00 33.69 226 ILE A N 1
ATOM 1707 C CA . ILE A 1 246 ? 7.926 59.582 5.182 1.00 35.28 226 ILE A CA 1
ATOM 1708 C C . ILE A 1 246 ? 8.017 60.072 3.737 1.00 35.80 226 ILE A C 1
ATOM 1709 O O . ILE A 1 246 ? 9.120 60.201 3.192 1.00 37.92 226 ILE A O 1
ATOM 1714 N N . GLU A 1 247 ? 6.881 60.362 3.109 1.00 36.58 227 GLU A N 1
ATOM 1715 C CA . GLU A 1 247 ? 6.924 60.818 1.720 1.00 38.08 227 GLU A CA 1
ATOM 1716 C C . GLU A 1 247 ? 7.266 62.287 1.528 1.00 39.11 227 GLU A C 1
ATOM 1717 O O . GLU A 1 247 ? 8.031 62.621 0.625 1.00 43.16 227 GLU A O 1
ATOM 1723 N N . HIS A 1 248 ? 6.707 63.159 2.364 1.00 38.50 228 HIS A N 1
ATOM 1724 C CA . HIS A 1 248 ? 6.936 64.595 2.251 1.00 38.42 228 HIS A CA 1
ATOM 1725 C C . HIS A 1 248 ? 7.729 65.274 3.375 1.00 38.48 228 HIS A C 1
ATOM 1726 O O . HIS A 1 248 ? 8.665 66.036 3.108 1.00 40.61 228 HIS A O 1
ATOM 1733 N N . VAL A 1 249 ? 7.338 65.018 4.623 1.00 35.79 229 VAL A N 1
ATOM 1734 C CA . VAL A 1 249 ? 7.976 65.635 5.786 1.00 32.99 229 VAL A CA 1
ATOM 1735 C C . VAL A 1 249 ? 9.463 65.380 6.022 1.00 31.93 229 VAL A C 1
ATOM 1736 O O . VAL A 1 249 ? 10.250 66.326 6.122 1.00 31.64 229 VAL A O 1
ATOM 1740 N N . VAL A 1 250 ? 9.866 64.117 6.129 1.00 31.07 230 VAL A N 1
ATOM 1741 C CA . VAL A 1 250 ? 11.268 63.835 6.415 1.00 31.58 230 VAL A CA 1
ATOM 1742 C C . VAL A 1 250 ? 12.230 64.213 5.295 1.00 33.69 230 VAL A C 1
ATOM 1743 O O . VAL A 1 250 ? 13.228 64.907 5.534 1.00 34.39 230 VAL A O 1
ATOM 1747 N N . PRO A 1 251 ? 11.954 63.769 4.053 1.00 35.06 231 PRO A N 1
ATOM 1748 C CA . PRO A 1 251 ? 12.853 64.112 2.947 1.00 34.01 231 PRO A CA 1
ATOM 1749 C C . PRO A 1 251 ? 13.119 65.613 2.908 1.00 32.45 231 PRO A C 1
ATOM 1750 O O . PRO A 1 251 ? 14.227 66.054 2.641 1.00 35.51 231 PRO A O 1
ATOM 1754 N N . LYS A 1 252 ? 12.088 66.395 3.188 1.00 31.37 232 LYS A N 1
ATOM 1755 C CA . LYS A 1 252 ? 12.213 67.843 3.193 1.00 30.24 232 LYS A CA 1
ATOM 1756 C C . LYS A 1 252 ? 12.996 68.337 4.420 1.00 31.48 232 LYS A C 1
ATOM 1757 O O . LYS A 1 252 ? 13.844 69.222 4.308 1.00 31.56 232 LYS A O 1
ATOM 1763 N N . ARG A 1 253 ? 12.723 67.760 5.589 1.00 30.03 233 ARG A N 1
ATOM 1764 C CA . ARG A 1 253 ? 13.418 68.170 6.807 1.00 28.69 233 ARG A CA 1
ATOM 1765 C C . ARG A 1 253 ? 14.876 67.733 6.787 1.00 28.53 233 ARG A C 1
ATOM 1766 O O . ARG A 1 253 ? 15.739 68.402 7.346 1.00 27.22 233 ARG A O 1
ATOM 1774 N N . PHE A 1 254 ? 15.148 66.611 6.132 1.00 29.56 234 PHE A N 1
ATOM 1775 C CA . PHE A 1 254 ? 16.512 66.103 6.040 1.00 30.54 234 PHE A CA 1
ATOM 1776 C C . PHE A 1 254 ? 17.425 67.157 5.392 1.00 33.16 234 PHE A C 1
ATOM 1777 O O . PHE A 1 254 ? 18.530 67.424 5.871 1.00 35.46 234 PHE A O 1
ATOM 1785 N N . GLU A 1 255 ? 16.954 67.768 4.307 1.00 35.26 235 GLU A N 1
ATOM 1786 C CA . GLU A 1 255 ? 17.739 68.783 3.609 1.00 36.68 235 GLU A CA 1
ATOM 1787 C C . GLU A 1 255 ? 17.913 70.026 4.449 1.00 35.74 235 GLU A C 1
ATOM 1788 O O . GLU A 1 255 ? 19.015 70.562 4.565 1.00 36.60 235 GLU A O 1
ATOM 1794 N N . VAL A 1 256 ? 16.811 70.494 5.023 1.00 36.63 236 VAL A N 1
ATOM 1795 C CA . VAL A 1 256 ? 16.834 71.688 5.854 1.00 36.97 236 VAL A CA 1
ATOM 1796 C C . VAL A 1 256 ? 17.710 71.533 7.095 1.00 36.12 236 VAL A C 1
ATOM 1797 O O . VAL A 1 256 ? 18.381 72.481 7.506 1.00 34.54 236 VAL A O 1
ATOM 1809 N N . ARG A 1 258 ? 20.274 69.257 7.468 1.00 37.51 238 ARG A N 1
ATOM 1810 C CA . ARG A 1 258 ? 21.651 69.050 7.047 1.00 36.89 238 ARG A CA 1
ATOM 1811 C C . ARG A 1 258 ? 22.213 70.440 6.752 1.00 36.16 238 ARG A C 1
ATOM 1812 O O . ARG A 1 258 ? 23.309 70.796 7.191 1.00 34.36 238 ARG A O 1
ATOM 1820 N N . LYS A 1 259 ? 21.440 71.242 6.027 1.00 35.14 239 LYS A N 1
ATOM 1821 C CA . LYS A 1 259 ? 21.865 72.598 5.716 1.00 34.94 239 LYS A CA 1
ATOM 1822 C C . LYS A 1 259 ? 22.113 73.373 7.016 1.00 33.60 239 LYS A C 1
ATOM 1823 O O . LYS A 1 259 ? 23.178 73.968 7.192 1.00 35.34 239 LYS A O 1
ATOM 1829 N N . ALA A 1 260 ? 21.139 73.366 7.929 1.00 32.10 240 ALA A N 1
ATOM 1830 C CA . ALA A 1 260 ? 21.282 74.085 9.199 1.00 29.78 240 ALA A CA 1
ATOM 1831 C C . ALA A 1 260 ? 22.601 73.745 9.872 1.00 29.49 240 ALA A C 1
ATOM 1832 O O . ALA A 1 260 ? 23.285 74.614 10.418 1.00 29.61 240 ALA A O 1
ATOM 1834 N N . ILE A 1 261 ? 22.950 72.464 9.821 1.00 28.79 241 ILE A N 1
ATOM 1835 C CA . ILE A 1 261 ? 24.173 71.950 10.425 1.00 30.18 241 ILE A CA 1
ATOM 1836 C C . ILE A 1 261 ? 25.461 72.447 9.757 1.00 29.94 241 ILE A C 1
ATOM 1837 O O . ILE A 1 261 ? 26.369 72.900 10.448 1.00 31.52 241 ILE A O 1
ATOM 1842 N N . VAL A 1 262 ? 25.550 72.375 8.425 1.00 29.58 242 VAL A N 1
ATOM 1843 C CA . VAL A 1 262 ? 26.758 72.847 7.753 1.00 30.76 242 VAL A CA 1
ATOM 1844 C C . VAL A 1 262 ? 26.898 74.349 7.949 1.00 30.44 242 VAL A C 1
ATOM 1845 O O . VAL A 1 262 ? 28.005 74.890 7.929 1.00 31.86 242 VAL A O 1
ATOM 1849 N N . GLU A 1 263 ? 25.772 75.018 8.168 1.00 31.31 243 GLU A N 1
ATOM 1850 C CA . GLU A 1 263 ? 25.767 76.461 8.378 1.00 31.55 243 GLU A CA 1
ATOM 1851 C C . GLU A 1 263 ? 25.780 76.876 9.847 1.00 33.05 243 GLU A C 1
ATOM 1852 O O . GLU A 1 263 ? 25.781 78.068 10.145 1.00 33.83 243 GLU A O 1
ATOM 1858 N N . LYS A 1 264 ? 25.795 75.912 10.764 1.00 34.11 244 LYS A N 1
ATOM 1859 C CA . LYS A 1 264 ? 25.772 76.239 12.196 1.00 34.34 244 LYS A CA 1
ATOM 1860 C C . LYS A 1 264 ? 24.622 77.189 12.493 1.00 34.25 244 LYS A C 1
ATOM 1861 O O . LYS A 1 264 ? 24.788 78.178 13.195 1.00 34.53 244 LYS A O 1
ATOM 1867 N N . ASP A 1 265 ? 23.455 76.898 11.939 1.00 35.12 245 ASP A N 1
ATOM 1868 C CA . ASP A 1 265 ? 22.274 77.729 12.157 1.00 33.57 245 ASP A CA 1
ATOM 1869 C C . ASP A 1 265 ? 21.423 77.088 13.258 1.00 32.59 245 ASP A C 1
ATOM 1870 O O . ASP A 1 265 ? 20.549 76.272 12.974 1.00 34.28 245 ASP A O 1
ATOM 1875 N N . PHE A 1 266 ? 21.660 77.460 14.515 1.00 32.32 246 PHE A N 1
ATOM 1876 C CA . PHE A 1 266 ? 20.912 76.854 15.618 1.00 31.32 246 PHE A CA 1
ATOM 1877 C C . PHE A 1 266 ? 19.401 77.060 15.567 1.00 31.93 246 PHE A C 1
ATOM 1878 O O . PHE A 1 266 ? 18.632 76.131 15.833 1.00 33.65 246 PHE A O 1
ATOM 1886 N N . ALA A 1 267 ? 18.966 78.274 15.243 1.00 30.08 247 ALA A N 1
ATOM 1887 C CA . ALA A 1 267 ? 17.535 78.553 15.185 1.00 29.82 247 ALA A CA 1
ATOM 1888 C C . ALA A 1 267 ? 16.795 77.547 14.304 1.00 29.69 247 ALA A C 1
ATOM 1889 O O . ALA A 1 267 ? 15.759 77.006 14.702 1.00 28.35 247 ALA A O 1
ATOM 1891 N N . THR A 1 268 ? 17.326 77.292 13.109 1.00 28.80 248 THR A N 1
ATOM 1892 C CA . THR A 1 268 ? 16.702 76.352 12.177 1.00 26.37 248 THR A CA 1
ATOM 1893 C C . THR A 1 268 ? 16.887 74.920 12.646 1.00 25.32 248 THR A C 1
ATOM 1894 O O . THR A 1 268 ? 15.973 74.110 12.557 1.00 27.23 248 THR A O 1
ATOM 1898 N N . PHE A 1 269 ? 18.084 74.610 13.128 1.00 25.19 249 PHE A N 1
ATOM 1899 C CA . PHE A 1 269 ? 18.383 73.274 13.634 1.00 26.59 249 PHE A CA 1
ATOM 1900 C C . PHE A 1 269 ? 17.422 72.934 14.776 1.00 26.98 249 PHE A C 1
ATOM 1901 O O . PHE A 1 269 ? 16.896 71.811 14.866 1.00 24.51 249 PHE A O 1
ATOM 1909 N N . ALA A 1 270 ? 17.211 73.920 15.643 1.00 26.38 250 ALA A N 1
ATOM 1910 C CA . ALA A 1 270 ? 16.362 73.771 16.826 1.00 28.11 250 ALA A CA 1
ATOM 1911 C C . ALA A 1 270 ? 14.882 73.626 16.492 1.00 28.17 250 ALA A C 1
ATOM 1912 O O . ALA A 1 270 ? 14.197 72.745 17.017 1.00 28.31 250 ALA A O 1
ATOM 1914 N N . LYS A 1 271 ? 14.384 74.492 15.624 1.00 29.25 251 LYS A N 1
ATOM 1915 C CA . LYS A 1 271 ? 12.985 74.430 15.225 1.00 29.16 251 LYS A CA 1
ATOM 1916 C C . LYS A 1 271 ? 12.693 73.100 14.531 1.00 28.08 251 LYS A C 1
ATOM 1917 O O . LYS A 1 271 ? 11.684 72.451 14.813 1.00 28.55 251 LYS A O 1
ATOM 1923 N N . GLU A 1 272 ? 13.575 72.696 13.621 1.00 28.12 252 GLU A N 1
ATOM 1924 C CA . GLU A 1 272 ? 13.383 71.444 12.892 1.00 28.27 252 GLU A CA 1
ATOM 1925 C C . GLU A 1 272 ? 13.449 70.233 13.833 1.00 27.81 252 GLU A C 1
ATOM 1926 O O . GLU A 1 272 ? 12.726 69.255 13.650 1.00 29.05 252 GLU A O 1
ATOM 1932 N N . THR A 1 273 ? 14.304 70.317 14.852 1.00 28.27 253 THR A N 1
ATOM 1933 C CA . THR A 1 273 ? 14.465 69.250 15.844 1.00 27.64 253 THR A CA 1
ATOM 1934 C C . THR A 1 273 ? 13.231 69.131 16.753 1.00 26.60 253 THR A C 1
ATOM 1935 O O . THR A 1 273 ? 12.834 68.024 17.126 1.00 26.75 253 THR A O 1
ATOM 1955 N N . ASP A 1 276 ? 10.256 67.829 14.537 1.00 24.48 256 ASP A N 1
ATOM 1956 C CA . ASP A 1 276 ? 10.334 66.429 14.160 1.00 24.37 256 ASP A CA 1
ATOM 1957 C C . ASP A 1 276 ? 10.126 65.502 15.330 1.00 24.78 256 ASP A C 1
ATOM 1958 O O . ASP A 1 276 ? 9.790 64.329 15.151 1.00 26.18 256 ASP A O 1
ATOM 1963 N N . SER A 1 277 ? 10.351 66.020 16.534 1.00 27.12 257 SER A N 1
ATOM 1964 C CA . SER A 1 277 ? 10.117 65.229 17.729 1.00 24.30 257 SER A CA 1
ATOM 1965 C C . SER A 1 277 ? 8.598 65.096 17.816 1.00 25.86 257 SER A C 1
ATOM 1966 O O . SER A 1 277 ? 8.073 64.002 17.994 1.00 26.56 257 SER A O 1
ATOM 1969 N N . ASN A 1 278 ? 7.904 66.227 17.676 1.00 24.76 258 ASN A N 1
ATOM 1970 C CA . ASN A 1 278 ? 6.434 66.258 17.725 1.00 23.46 258 ASN A CA 1
ATOM 1971 C C . ASN A 1 278 ? 5.774 65.475 16.587 1.00 25.16 258 ASN A C 1
ATOM 1972 O O . ASN A 1 278 ? 4.673 64.919 16.751 1.00 24.55 258 ASN A O 1
ATOM 1977 N N . SER A 1 279 ? 6.430 65.463 15.426 1.00 25.21 259 SER A N 1
ATOM 1978 C CA . SER A 1 279 ? 5.901 64.756 14.269 1.00 22.67 259 SER A CA 1
ATOM 1979 C C . SER A 1 279 ? 5.972 63.261 14.547 1.00 21.47 259 SER A C 1
ATOM 1980 O O . SER A 1 279 ? 5.023 62.515 14.312 1.00 22.71 259 SER A O 1
ATOM 1983 N N . PHE A 1 280 ? 7.114 62.816 15.042 1.00 20.71 260 PHE A N 1
ATOM 1984 C CA . PHE A 1 280 ? 7.275 61.412 15.361 1.00 22.19 260 PHE A CA 1
ATOM 1985 C C . PHE A 1 280 ? 6.206 60.958 16.359 1.00 22.26 260 PHE A C 1
ATOM 1986 O O . PHE A 1 280 ? 5.520 59.965 16.142 1.00 24.65 260 PHE A O 1
ATOM 1994 N N . HIS A 1 281 ? 6.046 61.688 17.453 1.00 20.20 261 HIS A N 1
ATOM 1995 C CA . HIS A 1 281 ? 5.060 61.306 18.459 1.00 22.50 261 HIS A CA 1
ATOM 1996 C C . HIS A 1 281 ? 3.647 61.429 17.940 1.00 22.47 261 HIS A C 1
ATOM 1997 O O . HIS A 1 281 ? 2.734 60.709 18.377 1.00 22.97 261 HIS A O 1
ATOM 2004 N N . ALA A 1 282 ? 3.456 62.340 16.998 1.00 22.59 262 ALA A N 1
ATOM 2005 C CA . ALA A 1 282 ? 2.137 62.519 16.403 1.00 23.36 262 ALA A CA 1
ATOM 2006 C C . ALA A 1 282 ? 1.772 61.233 15.654 1.00 23.11 262 ALA A C 1
ATOM 2007 O O . ALA A 1 282 ? 0.629 60.778 15.688 1.00 22.53 262 ALA A O 1
ATOM 2009 N N . THR A 1 283 ? 2.743 60.627 14.986 1.00 23.70 263 THR A N 1
ATOM 2010 C CA . THR A 1 283 ? 2.446 59.406 14.240 1.00 25.21 263 THR A CA 1
ATOM 2011 C C . THR A 1 283 ? 2.250 58.244 15.190 1.00 23.61 263 THR A C 1
ATOM 2012 O O . THR A 1 283 ? 1.586 57.254 14.862 1.00 26.82 263 THR A O 1
ATOM 2016 N N . CYS A 1 284 ? 2.834 58.368 16.375 1.00 24.49 264 CYS A N 1
ATOM 2017 C CA . CYS A 1 284 ? 2.647 57.361 17.412 1.00 22.89 264 CYS A CA 1
ATOM 2018 C C . CYS A 1 284 ? 1.193 57.473 17.838 1.00 22.87 264 CYS A C 1
ATOM 2019 O O . CYS A 1 284 ? 0.476 56.477 17.912 1.00 23.42 264 CYS A O 1
ATOM 2022 N N . LEU A 1 285 ? 0.748 58.695 18.108 1.00 22.65 265 LEU A N 1
ATOM 2023 C CA . LEU A 1 285 ? -0.637 58.894 18.528 1.00 23.16 265 LEU A CA 1
ATOM 2024 C C . LEU A 1 285 ? -1.621 58.423 17.457 1.00 23.97 265 LEU A C 1
ATOM 2025 O O . LEU A 1 285 ? -2.710 57.933 17.769 1.00 23.81 265 LEU A O 1
ATOM 2030 N N . ASP A 1 286 ? -1.220 58.554 16.196 1.00 25.23 266 ASP A N 1
ATOM 2031 C CA . ASP A 1 286 ? -2.049 58.175 15.052 1.00 25.61 266 ASP A CA 1
ATOM 2032 C C . ASP A 1 286 ? -2.052 56.673 14.747 1.00 26.55 266 ASP A C 1
ATOM 2033 O O . ASP A 1 286 ? -2.757 56.223 13.842 1.00 25.57 266 ASP A O 1
ATOM 2038 N N . SER A 1 287 ? -1.267 55.898 15.490 1.00 24.63 267 SER A N 1
ATOM 2039 C CA . SER A 1 287 ? -1.225 54.446 15.298 1.00 26.55 267 SER A CA 1
ATOM 2040 C C . SER A 1 287 ? -2.463 53.862 15.998 1.00 26.72 267 SER A C 1
ATOM 2041 O O . SER A 1 287 ? -3.157 54.572 16.719 1.00 25.67 267 SER A O 1
ATOM 2044 N N . PHE A 1 288 ? -2.754 52.580 15.802 1.00 27.16 268 PHE A N 1
ATOM 2045 C CA . PHE A 1 288 ? -3.941 52.014 16.445 1.00 28.00 268 PHE A CA 1
ATOM 2046 C C . PHE A 1 288 ? -3.738 50.580 16.902 1.00 27.11 268 PHE A C 1
ATOM 2047 O O . PHE A 1 288 ? -3.486 49.700 16.086 1.00 28.08 268 PHE A O 1
ATOM 2055 N N . PRO A 1 289 ? -3.806 50.333 18.223 1.00 26.46 269 PRO A N 1
ATOM 2056 C CA . PRO A 1 289 ? -4.089 51.302 19.296 1.00 26.56 269 PRO A CA 1
ATOM 2057 C C . PRO A 1 289 ? -3.022 52.421 19.361 1.00 27.08 269 PRO A C 1
ATOM 2058 O O . PRO A 1 289 ? -1.867 52.203 18.995 1.00 27.28 269 PRO A O 1
ATOM 2062 N N . PRO A 1 290 ? -3.403 53.620 19.842 1.00 26.71 270 PRO A N 1
ATOM 2063 C CA . PRO A 1 290 ? -2.487 54.764 19.952 1.00 27.34 270 PRO A CA 1
ATOM 2064 C C . PRO A 1 290 ? -1.272 54.442 20.810 1.00 28.27 270 PRO A C 1
ATOM 2065 O O . PRO A 1 290 ? -1.373 53.723 21.807 1.00 29.78 270 PRO A O 1
ATOM 2069 N N . ILE A 1 291 ? -0.125 54.996 20.439 1.00 28.38 271 ILE A N 1
ATOM 2070 C CA . ILE A 1 291 ? 1.092 54.771 21.200 1.00 26.45 271 ILE A CA 1
ATOM 2071 C C . ILE A 1 291 ? 1.464 56.065 21.928 1.00 27.12 271 ILE A C 1
ATOM 2072 O O . ILE A 1 291 ? 1.643 57.110 21.293 1.00 26.25 271 ILE A O 1
ATOM 2077 N N . PHE A 1 292 ? 1.541 56.000 23.260 1.00 25.98 272 PHE A N 1
ATOM 2078 C CA . PHE A 1 292 ? 1.903 57.160 24.071 1.00 28.50 272 PHE A CA 1
ATOM 2079 C C . PHE A 1 292 ? 3.286 56.936 24.679 1.00 28.68 272 PHE A C 1
ATOM 2080 O O . PHE A 1 292 ? 3.542 55.905 25.315 1.00 30.81 272 PHE A O 1
ATOM 2088 N N . TYR A 1 293 ? 4.181 57.892 24.463 1.00 28.52 273 TYR A N 1
ATOM 2089 C CA . TYR A 1 293 ? 5.537 57.812 25.006 1.00 27.51 273 TYR A CA 1
ATOM 2090 C C . TYR A 1 293 ? 5.770 58.993 25.926 1.00 27.81 273 TYR A C 1
ATOM 2091 O O . TYR A 1 293 ? 6.338 58.836 27.004 1.00 30.37 273 TYR A O 1
ATOM 2108 N N . ASN A 1 295 ? 4.640 61.950 28.546 1.00 30.82 275 ASN A N 1
ATOM 2109 C CA . ASN A 1 295 ? 3.615 62.046 29.571 1.00 31.44 275 ASN A CA 1
ATOM 2110 C C . ASN A 1 295 ? 3.464 63.510 29.929 1.00 31.19 275 ASN A C 1
ATOM 2111 O O . ASN A 1 295 ? 4.084 64.376 29.303 1.00 31.65 275 ASN A O 1
ATOM 2116 N N . ASP A 1 296 ? 2.621 63.791 30.910 1.00 31.16 276 ASP A N 1
ATOM 2117 C CA . ASP A 1 296 ? 2.378 65.165 31.340 1.00 30.72 276 ASP A CA 1
ATOM 2118 C C . ASP A 1 296 ? 3.644 65.910 31.754 1.00 29.64 276 ASP A C 1
ATOM 2119 O O . ASP A 1 296 ? 3.697 67.143 31.669 1.00 30.03 276 ASP A O 1
ATOM 2124 N N . THR A 1 297 ? 4.665 65.181 32.193 1.00 29.12 277 THR A N 1
ATOM 2125 C CA . THR A 1 297 ? 5.913 65.828 32.593 1.00 29.17 277 THR A CA 1
ATOM 2126 C C . THR A 1 297 ? 6.597 66.249 31.286 1.00 29.13 277 THR A C 1
ATOM 2127 O O . THR A 1 297 ? 6.960 67.422 31.096 1.00 28.14 277 THR A O 1
ATOM 2131 N N . SER A 1 298 ? 6.754 65.288 30.380 1.00 27.69 278 SER A N 1
ATOM 2132 C CA . SER A 1 298 ? 7.329 65.568 29.063 1.00 27.22 278 SER A CA 1
ATOM 2133 C C . SER A 1 298 ? 6.692 66.848 28.509 1.00 27.09 278 SER A C 1
ATOM 2134 O O . SER A 1 298 ? 7.387 67.770 28.086 1.00 29.88 278 SER A O 1
ATOM 2137 N N . LYS A 1 299 ? 5.362 66.903 28.538 1.00 27.92 279 LYS A N 1
ATOM 2138 C CA . LYS A 1 299 ? 4.606 68.049 28.028 1.00 29.26 279 LYS A CA 1
ATOM 2139 C C . LYS A 1 299 ? 4.817 69.366 28.764 1.00 28.36 279 LYS A C 1
ATOM 2140 O O . LYS A 1 299 ? 4.666 70.445 28.182 1.00 26.61 279 LYS A O 1
ATOM 2146 N N . ARG A 1 300 ? 5.138 69.283 30.049 1.00 29.01 280 ARG A N 1
ATOM 2147 C CA . ARG A 1 300 ? 5.396 70.483 30.818 1.00 29.73 280 ARG A CA 1
ATOM 2148 C C . ARG A 1 300 ? 6.809 70.971 30.502 1.00 27.40 280 ARG A C 1
ATOM 2149 O O . ARG A 1 300 ? 7.043 72.171 30.411 1.00 26.56 280 ARG A O 1
ATOM 2157 N N . ILE A 1 301 ? 7.747 70.043 30.315 1.00 25.54 281 ILE A N 1
ATOM 2158 C CA . ILE A 1 301 ? 9.119 70.405 29.962 1.00 25.07 281 ILE A CA 1
ATOM 2159 C C . ILE A 1 301 ? 9.063 71.144 28.610 1.00 25.26 281 ILE A C 1
ATOM 2160 O O . ILE A 1 301 ? 9.644 72.226 28.444 1.00 25.89 281 ILE A O 1
ATOM 2165 N N . ILE A 1 302 ? 8.340 70.581 27.645 1.00 24.59 282 ILE A N 1
ATOM 2166 C CA . ILE A 1 302 ? 8.188 71.241 26.340 1.00 25.79 282 ILE A CA 1
ATOM 2167 C C . ILE A 1 302 ? 7.625 72.656 26.540 1.00 25.91 282 ILE A C 1
ATOM 2168 O O . ILE A 1 302 ? 8.110 73.623 25.952 1.00 26.85 282 ILE A O 1
ATOM 2173 N N . SER A 1 303 ? 6.609 72.781 27.387 1.00 28.24 283 SER A N 1
ATOM 2174 C CA . SER A 1 303 ? 5.994 74.091 27.635 1.00 28.45 283 SER A CA 1
ATOM 2175 C C . SER A 1 303 ? 7.020 75.130 28.114 1.00 29.87 283 SER A C 1
ATOM 2176 O O . SER A 1 303 ? 7.040 76.265 27.630 1.00 29.31 283 SER A O 1
ATOM 2179 N N . TRP A 1 304 ? 7.868 74.738 29.063 1.00 31.04 284 TRP A N 1
ATOM 2180 C CA . TRP A 1 304 ? 8.902 75.626 29.597 1.00 32.30 284 TRP A CA 1
ATOM 2181 C C . TRP A 1 304 ? 9.952 75.995 28.546 1.00 30.68 284 TRP A C 1
ATOM 2182 O O . TRP A 1 304 ? 10.472 77.120 28.522 1.00 30.03 284 TRP A O 1
ATOM 2193 N N . CYS A 1 305 ? 10.275 75.053 27.671 1.00 30.14 285 CYS A N 1
ATOM 2194 C CA . CYS A 1 305 ? 11.245 75.349 26.620 1.00 28.63 285 CYS A CA 1
ATOM 2195 C C . CYS A 1 305 ? 10.734 76.525 25.800 1.00 27.61 285 CYS A C 1
ATOM 2196 O O . CYS A 1 305 ? 11.451 77.503 25.572 1.00 28.66 285 CYS A O 1
ATOM 2199 N N . HIS A 1 306 ? 9.487 76.439 25.358 1.00 26.79 286 HIS A N 1
ATOM 2200 C CA . HIS A 1 306 ? 8.911 77.521 24.574 1.00 26.99 286 HIS A CA 1
ATOM 2201 C C . HIS A 1 306 ? 8.880 78.800 25.415 1.00 26.94 286 HIS A C 1
ATOM 2202 O O . HIS A 1 306 ? 9.174 79.884 24.915 1.00 25.20 286 HIS A O 1
ATOM 2209 N N . THR A 1 307 ? 8.534 78.672 26.694 1.00 27.78 287 THR A N 1
ATOM 2210 C CA . THR A 1 307 ? 8.514 79.818 27.602 1.00 28.81 287 THR A CA 1
ATOM 2211 C C . THR A 1 307 ? 9.914 80.447 27.656 1.00 29.84 287 THR A C 1
ATOM 2212 O O . THR A 1 307 ? 10.063 81.664 27.570 1.00 30.97 287 THR A O 1
ATOM 2216 N N . ILE A 1 308 ? 10.938 79.610 27.783 1.00 30.83 288 ILE A N 1
ATOM 2217 C CA . ILE A 1 308 ? 12.325 80.084 27.838 1.00 29.29 288 ILE A CA 1
ATOM 2218 C C . ILE A 1 308 ? 12.795 80.767 26.556 1.00 30.39 288 ILE A C 1
ATOM 2219 O O . ILE A 1 308 ? 13.527 81.755 26.621 1.00 30.90 288 ILE A O 1
ATOM 2224 N N . ASN A 1 309 ? 12.418 80.235 25.390 1.00 30.42 289 ASN A N 1
ATOM 2225 C CA . ASN A 1 309 ? 12.838 80.862 24.131 1.00 31.22 289 ASN A CA 1
ATOM 2226 C C . ASN A 1 309 ? 12.106 82.184 23.921 1.00 33.51 289 ASN A C 1
ATOM 2227 O O . ASN A 1 309 ? 12.665 83.136 23.383 1.00 34.70 289 ASN A O 1
ATOM 2232 N N . GLN A 1 310 ? 10.847 82.230 24.344 1.00 37.52 290 GLN A N 1
ATOM 2233 C CA . GLN A 1 310 ? 10.032 83.434 24.211 1.00 40.22 290 GLN A CA 1
ATOM 2234 C C . GLN A 1 310 ? 10.597 84.529 25.105 1.00 40.15 290 GLN A C 1
ATOM 2235 O O . GLN A 1 310 ? 10.654 85.697 24.721 1.00 39.44 290 GLN A O 1
ATOM 2241 N N . PHE A 1 311 ? 11.022 84.141 26.303 1.00 38.71 291 PHE A N 1
ATOM 2242 C CA . PHE A 1 311 ? 11.587 85.104 27.234 1.00 39.59 291 PHE A CA 1
ATOM 2243 C C . PHE A 1 311 ? 12.824 85.791 26.655 1.00 39.24 291 PHE A C 1
ATOM 2244 O O . PHE A 1 311 ? 12.958 87.014 26.740 1.00 40.92 291 PHE A O 1
ATOM 2252 N N . TYR A 1 312 ? 13.733 85.013 26.073 1.00 35.92 292 TYR A N 1
ATOM 2253 C CA . TYR A 1 312 ? 14.943 85.596 25.501 1.00 35.21 292 TYR A CA 1
ATOM 2254 C C . TYR A 1 312 ? 14.777 86.211 24.111 1.00 35.86 292 TYR A C 1
ATOM 2255 O O . TYR A 1 312 ? 15.683 86.879 23.624 1.00 37.42 292 TYR A O 1
ATOM 2264 N N . GLY A 1 313 ? 13.634 85.995 23.469 1.00 36.22 293 GLY A N 1
ATOM 2265 C CA . GLY A 1 313 ? 13.431 86.560 22.140 1.00 36.08 293 GLY A CA 1
ATOM 2266 C C . GLY A 1 313 ? 14.137 85.818 21.014 1.00 36.72 293 GLY A C 1
ATOM 2267 O O . GLY A 1 313 ? 14.008 86.192 19.835 1.00 35.81 293 GLY A O 1
ATOM 2268 N N . GLU A 1 314 ? 14.884 84.773 21.375 1.00 36.13 294 GLU A N 1
ATOM 2269 C CA . GLU A 1 314 ? 15.625 83.941 20.422 1.00 36.56 294 GLU A CA 1
ATOM 2270 C C . GLU A 1 314 ? 15.576 82.475 20.872 1.00 35.03 294 GLU A C 1
ATOM 2271 O O . GLU A 1 314 ? 15.356 82.181 22.049 1.00 36.87 294 GLU A O 1
ATOM 2277 N N . THR A 1 315 ? 15.801 81.566 19.932 1.00 33.95 295 THR A N 1
ATOM 2278 C CA . THR A 1 315 ? 15.773 80.129 20.199 1.00 31.74 295 THR A CA 1
ATOM 2279 C C . THR A 1 315 ? 17.072 79.650 20.832 1.00 32.23 295 THR A C 1
ATOM 2280 O O . THR A 1 315 ? 18.059 79.415 20.134 1.00 33.65 295 THR A O 1
ATOM 2284 N N . ILE A 1 316 ? 17.075 79.506 22.157 1.00 29.53 296 ILE A N 1
ATOM 2285 C CA . ILE A 1 316 ? 18.276 79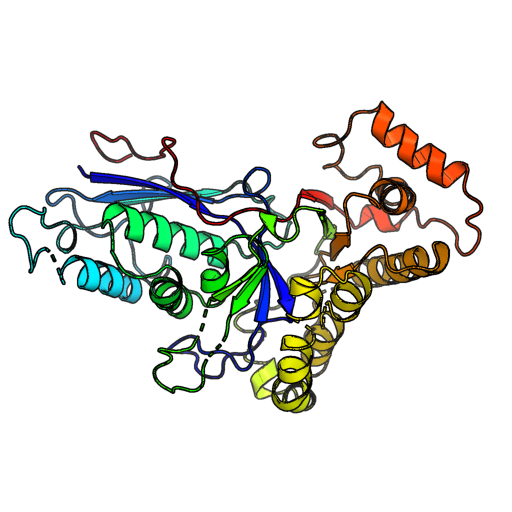.054 22.840 1.00 28.92 296 ILE A CA 1
ATOM 2286 C C . ILE A 1 316 ? 18.235 77.569 23.207 1.00 28.09 296 ILE A C 1
ATOM 2287 O O . ILE A 1 316 ? 19.271 76.965 23.477 1.00 25.61 296 ILE A O 1
ATOM 2292 N N . VAL A 1 317 ? 17.050 76.967 23.198 1.00 27.75 297 VAL A N 1
ATOM 2293 C CA . VAL A 1 317 ? 16.945 75.549 23.530 1.00 27.11 297 VAL A CA 1
ATOM 2294 C C . VAL A 1 317 ? 16.026 74.777 22.585 1.00 27.64 297 VAL A C 1
ATOM 2295 O O . VAL A 1 317 ? 15.045 75.315 22.079 1.00 28.16 297 VAL A O 1
ATOM 2299 N N . ALA A 1 318 ? 16.348 73.505 22.375 1.00 25.91 298 ALA A N 1
ATOM 2300 C CA . ALA A 1 318 ? 15.541 72.627 21.543 1.00 26.44 298 ALA A CA 1
ATOM 2301 C C . ALA A 1 318 ? 15.352 71.310 22.285 1.00 26.10 298 ALA A C 1
ATOM 2302 O O . ALA A 1 318 ? 16.317 70.726 22.767 1.00 28.17 298 ALA A O 1
ATOM 2304 N N . TYR A 1 319 ? 14.110 70.842 22.373 1.00 23.78 299 TYR A N 1
ATOM 2305 C CA . TYR A 1 319 ? 13.817 69.572 23.035 1.00 22.52 299 TYR A CA 1
ATOM 2306 C C . TYR A 1 319 ? 13.572 68.522 21.981 1.00 22.55 299 TYR A C 1
ATOM 2307 O O . TYR A 1 319 ? 13.235 68.834 20.844 1.00 25.12 299 TYR A O 1
ATOM 2316 N N . THR A 1 320 ? 13.741 67.269 22.365 1.00 22.72 300 THR A N 1
ATOM 2317 C CA . THR A 1 320 ? 13.439 66.172 21.478 1.00 23.28 300 THR A CA 1
ATOM 2318 C C . THR A 1 320 ? 13.179 65.013 22.418 1.00 23.58 300 THR A C 1
ATOM 2319 O O . THR A 1 320 ? 13.769 64.949 23.493 1.00 29.31 300 THR A O 1
ATOM 2323 N N . PHE A 1 321 ? 12.250 64.139 22.034 1.00 26.18 301 PHE A N 1
ATOM 2324 C CA . PHE A 1 321 ? 11.873 62.968 22.828 1.00 24.47 301 PHE A CA 1
ATOM 2325 C C . PHE A 1 321 ? 11.968 61.692 21.995 1.00 26.11 301 PHE A C 1
ATOM 2326 O O . PHE A 1 321 ? 11.565 61.661 20.825 1.00 27.02 301 PHE A O 1
ATOM 2334 N N . ASP A 1 322 ? 12.520 60.637 22.582 1.00 25.77 302 ASP A N 1
ATOM 2335 C CA . ASP A 1 322 ? 12.609 59.384 21.854 1.00 26.94 302 ASP A CA 1
ATOM 2336 C C . ASP A 1 322 ? 11.412 58.562 22.293 1.00 26.05 302 ASP A C 1
ATOM 2337 O O . ASP A 1 322 ? 10.401 59.138 22.680 1.00 27.22 302 ASP A O 1
ATOM 2342 N N . ALA A 1 323 ? 11.517 57.238 22.240 1.00 25.63 303 ALA A N 1
ATOM 2343 C CA . ALA A 1 323 ? 10.418 56.347 22.622 1.00 26.89 303 ALA A CA 1
ATOM 2344 C C . ALA A 1 323 ? 10.279 56.207 24.139 1.00 28.19 303 ALA A C 1
ATOM 2345 O O . ALA A 1 323 ? 10.450 55.122 24.703 1.00 28.72 303 ALA A O 1
ATOM 2347 N N . GLY A 1 324 ? 9.948 57.315 24.788 1.00 27.54 304 GLY A N 1
ATOM 2348 C CA . GLY A 1 324 ? 9.794 57.333 26.227 1.00 25.10 304 GLY A CA 1
ATOM 2349 C C . GLY A 1 324 ? 9.550 58.775 26.614 1.00 26.11 304 GLY A C 1
ATOM 2350 O O . GLY A 1 324 ? 9.562 59.652 25.739 1.00 24.67 304 GLY A O 1
ATOM 2351 N N . PRO A 1 325 ? 9.344 59.067 27.914 1.00 26.77 305 PRO A N 1
ATOM 2352 C CA . PRO A 1 325 ? 9.094 60.432 28.376 1.00 27.49 305 PRO A CA 1
ATOM 2353 C C . PRO A 1 325 ? 10.312 61.332 28.624 1.00 27.48 305 PRO A C 1
ATOM 2354 O O . PRO A 1 325 ? 10.149 62.531 28.825 1.00 28.64 305 PRO A O 1
ATOM 2358 N N . ASN A 1 326 ? 11.522 60.774 28.604 1.00 28.47 306 ASN A N 1
ATOM 2359 C CA . ASN A 1 326 ? 12.738 61.561 28.847 1.00 28.36 306 ASN A CA 1
ATOM 2360 C C . ASN A 1 326 ? 12.943 62.678 27.821 1.00 29.24 306 ASN A C 1
ATOM 2361 O O . ASN A 1 326 ? 12.787 62.455 26.620 1.00 29.06 306 ASN A O 1
ATOM 2366 N N . ALA A 1 327 ? 13.321 63.865 28.295 1.00 27.05 307 ALA A N 1
ATOM 2367 C CA . ALA A 1 327 ? 13.559 65.022 27.429 1.00 27.89 307 ALA A CA 1
ATOM 2368 C C . ALA A 1 327 ? 15.038 65.297 27.164 1.00 27.29 307 ALA A C 1
ATOM 2369 O O . ALA A 1 327 ? 15.848 65.344 28.094 1.00 30.19 307 ALA A O 1
ATOM 2371 N N . VAL A 1 328 ? 15.396 65.474 25.892 1.00 25.93 308 VAL A N 1
ATOM 2372 C CA . VAL A 1 328 ? 16.771 65.809 25.550 1.00 25.03 308 VAL A CA 1
ATOM 2373 C C . VAL A 1 328 ? 16.718 67.269 25.132 1.00 25.32 308 VAL A C 1
ATOM 2374 O O . VAL A 1 328 ? 15.966 67.628 24.227 1.00 28.06 308 VAL A O 1
ATOM 2378 N N . LEU A 1 329 ? 17.494 68.116 25.801 1.00 26.63 309 LEU A N 1
ATOM 2379 C CA . LEU A 1 329 ? 17.508 69.552 25.484 1.00 26.52 309 LEU A CA 1
ATOM 2380 C C . LEU A 1 329 ? 18.829 69.939 24.862 1.00 25.47 309 LEU A C 1
ATOM 2381 O O . LEU A 1 329 ? 19.866 69.835 25.519 1.00 25.52 309 LEU A O 1
ATOM 2386 N N . TYR A 1 330 ? 18.794 70.367 23.601 1.00 27.86 310 TYR A N 1
ATOM 2387 C CA . TYR A 1 330 ? 20.000 70.790 22.892 1.00 27.32 310 TYR A CA 1
ATOM 2388 C C . TYR A 1 330 ? 20.126 72.305 22.985 1.00 27.83 310 TYR A C 1
ATOM 2389 O O . TYR A 1 330 ? 19.142 73.036 22.840 1.00 30.29 310 TYR A O 1
ATOM 2398 N N . TYR A 1 331 ? 21.348 72.771 23.220 1.00 28.94 311 TYR A N 1
ATOM 2399 C CA . TYR A 1 331 ? 21.601 74.196 23.342 1.00 29.11 311 TYR A CA 1
ATOM 2400 C C . TYR A 1 331 ? 23.063 74.472 23.036 1.00 27.96 311 TYR A C 1
ATOM 2401 O O . TYR A 1 331 ? 23.879 73.553 22.966 1.00 29.20 311 TYR A O 1
ATOM 2410 N N . LEU A 1 332 ? 23.387 75.741 22.831 1.00 29.28 312 LEU A N 1
ATOM 2411 C CA . LEU A 1 332 ? 24.763 76.128 22.571 1.00 29.19 312 LEU A CA 1
ATOM 2412 C C . LEU A 1 332 ? 25.400 76.523 23.901 1.00 29.60 312 LEU A C 1
ATOM 2413 O O . LEU A 1 332 ? 24.740 77.068 24.793 1.00 30.32 312 LEU A O 1
ATOM 2418 N N . ALA A 1 333 ? 26.686 76.221 24.024 1.00 31.46 313 ALA A N 1
ATOM 2419 C CA . ALA A 1 333 ? 27.463 76.521 25.221 1.00 32.24 313 ALA A CA 1
ATOM 2420 C C . ALA A 1 333 ? 27.347 77.978 25.640 1.00 32.83 313 ALA A C 1
ATOM 2421 O O . ALA A 1 333 ? 27.244 78.281 26.830 1.00 32.96 313 ALA A O 1
ATOM 2423 N N . GLU A 1 334 ? 27.353 78.879 24.667 1.00 35.28 314 GLU A N 1
ATOM 2424 C CA . GLU A 1 334 ? 27.257 80.303 24.963 1.00 36.68 314 GLU A CA 1
ATOM 2425 C C . GLU A 1 334 ? 25.957 80.669 25.658 1.00 35.97 314 GLU A C 1
ATOM 2426 O O . GLU A 1 334 ? 25.896 81.686 26.344 1.00 36.52 314 GLU A O 1
ATOM 2432 N N . ASN A 1 335 ? 24.914 79.858 25.480 1.00 34.01 315 ASN A N 1
ATOM 2433 C CA . ASN A 1 335 ? 23.629 80.155 26.110 1.00 31.58 315 ASN A CA 1
ATOM 2434 C C . ASN A 1 335 ? 23.361 79.264 27.320 1.00 31.40 315 ASN A C 1
ATOM 2435 O O . ASN A 1 335 ? 22.239 79.231 27.820 1.00 31.91 315 ASN A O 1
ATOM 2440 N N . GLU A 1 336 ? 24.378 78.542 27.787 1.00 32.15 316 GLU A N 1
ATOM 2441 C CA . GLU A 1 336 ? 24.208 77.636 28.930 1.00 34.37 316 GLU A CA 1
ATOM 2442 C C . GLU A 1 336 ? 23.665 78.322 30.182 1.00 35.54 316 GLU A C 1
ATOM 2443 O O . GLU A 1 336 ? 22.722 77.825 30.810 1.00 34.55 316 GLU A O 1
ATOM 2449 N N . SER A 1 337 ? 24.245 79.467 30.540 1.00 36.09 317 SER A N 1
ATOM 2450 C CA . SER A 1 337 ? 23.804 80.192 31.727 1.00 37.40 317 SER A CA 1
ATOM 2451 C C . SER A 1 337 ? 22.387 80.731 31.555 1.00 36.17 317 SER A C 1
ATOM 2452 O O . SER A 1 337 ? 21.603 80.771 32.508 1.00 37.60 317 SER A O 1
ATOM 2455 N N . LYS A 1 338 ? 22.054 81.146 30.340 1.00 34.89 318 LYS A N 1
ATOM 2456 C CA . LYS A 1 338 ? 20.715 81.664 30.080 1.00 34.51 318 LYS A CA 1
ATOM 2457 C C . LYS A 1 338 ? 19.685 80.548 30.193 1.00 34.25 318 LYS A C 1
ATOM 2458 O O . LYS A 1 338 ? 18.551 80.770 30.619 1.00 35.34 318 LYS A O 1
ATOM 2464 N N . LEU A 1 339 ? 20.085 79.341 29.806 1.00 32.71 319 LEU A N 1
ATOM 2465 C CA . LEU A 1 339 ? 19.177 78.202 29.856 1.00 31.65 319 LEU A CA 1
ATOM 2466 C C . LEU A 1 339 ? 19.048 77.629 31.253 1.00 31.64 319 LEU A C 1
ATOM 2467 O O . LEU A 1 339 ? 17.936 77.416 31.744 1.00 31.43 319 LEU A O 1
ATOM 2472 N N . PHE A 1 340 ? 20.187 77.370 31.887 1.00 31.18 320 PHE A N 1
ATOM 2473 C CA . PHE A 1 340 ? 20.196 76.794 33.224 1.00 32.30 320 PHE A CA 1
ATOM 2474 C C . PHE A 1 340 ? 19.703 77.725 34.319 1.00 32.16 320 PHE A C 1
ATOM 2475 O O . PHE A 1 340 ? 19.497 77.297 35.455 1.00 33.55 320 PHE A O 1
ATOM 2483 N N . ALA A 1 341 ? 19.491 78.991 33.988 1.00 34.16 321 ALA A N 1
ATOM 2484 C CA . ALA A 1 341 ? 18.964 79.900 34.992 1.00 34.23 321 ALA A CA 1
ATOM 2485 C C . ALA A 1 341 ? 17.573 79.338 35.274 1.00 36.09 321 ALA A C 1
ATOM 2486 O O . ALA A 1 341 ? 17.108 79.345 36.418 1.00 38.22 321 ALA A O 1
ATOM 2488 N N . PHE A 1 342 ? 16.919 78.827 34.229 1.00 34.68 322 PHE A N 1
ATOM 2489 C CA . PHE A 1 342 ? 15.588 78.229 34.384 1.00 33.43 322 PHE A CA 1
ATOM 2490 C C . PHE A 1 342 ? 15.678 76.756 34.770 1.00 33.88 322 PHE A C 1
ATOM 2491 O O . PHE A 1 342 ? 15.106 76.319 35.770 1.00 34.73 322 PHE A O 1
ATOM 2499 N N . ILE A 1 343 ? 16.404 75.994 33.965 1.00 34.35 323 ILE A N 1
ATOM 2500 C CA . ILE A 1 343 ? 16.544 74.567 34.187 1.00 34.76 323 ILE A CA 1
ATOM 2501 C C . ILE A 1 343 ? 17.051 74.182 35.563 1.00 35.98 323 ILE A C 1
ATOM 2502 O O . ILE A 1 343 ? 16.531 73.244 36.171 1.00 37.58 323 ILE A O 1
ATOM 2507 N N . TYR A 1 344 ? 18.057 74.886 36.071 1.00 37.25 324 TYR A N 1
ATOM 2508 C CA . TYR A 1 344 ? 18.559 74.533 37.392 1.00 36.36 324 TYR A CA 1
ATOM 2509 C C . TYR A 1 344 ? 17.578 74.983 38.475 1.00 35.23 324 TYR A C 1
ATOM 2510 O O . TYR A 1 344 ? 17.467 74.357 39.526 1.00 34.24 324 TYR A O 1
ATOM 2519 N N . LYS A 1 345 ? 16.859 76.067 38.213 1.00 34.76 325 LYS A N 1
ATOM 2520 C CA . LYS A 1 345 ? 15.891 76.574 39.167 1.00 36.82 325 LYS A CA 1
ATOM 2521 C C . LYS A 1 345 ? 14.706 75.619 39.216 1.00 38.04 325 LYS A C 1
ATOM 2522 O O . LYS A 1 345 ? 14.038 75.486 40.238 1.00 39.02 325 LYS A O 1
ATOM 2528 N N . LEU A 1 346 ? 14.445 74.946 38.104 1.00 36.87 326 LEU A N 1
ATOM 2529 C CA . LEU A 1 346 ? 13.336 74.015 38.033 1.00 36.35 326 LEU A CA 1
ATOM 2530 C C . LEU A 1 346 ? 13.695 72.639 38.565 1.00 35.63 326 LEU A C 1
ATOM 2531 O O . LEU A 1 346 ? 12.852 71.962 39.134 1.00 36.12 326 LEU A O 1
ATOM 2536 N N . PHE A 1 347 ? 14.948 72.228 38.387 1.00 38.30 327 PHE A N 1
ATOM 2537 C CA . PHE A 1 347 ? 15.396 70.905 38.836 1.00 39.60 327 PHE A CA 1
ATOM 2538 C C . PHE A 1 347 ? 16.682 70.933 39.680 1.00 40.76 327 PHE A C 1
ATOM 2539 O O . PHE A 1 347 ? 17.536 70.051 39.561 1.00 41.38 327 PHE A O 1
ATOM 2547 N N . GLY A 1 348 ? 16.811 71.940 40.535 1.00 42.63 328 GLY A N 1
ATOM 2548 C CA . GLY A 1 348 ? 17.998 72.062 41.365 1.00 44.61 328 GLY A CA 1
ATOM 2549 C C . GLY A 1 348 ? 18.235 70.945 42.366 1.00 45.30 328 GLY A C 1
ATOM 2550 O O . GLY A 1 348 ? 19.360 70.787 42.853 1.00 45.41 328 GLY A O 1
ATOM 2551 N N . SER A 1 349 ? 17.201 70.162 42.672 1.00 45.98 329 SER A N 1
ATOM 2552 C CA . SER A 1 349 ? 17.326 69.068 43.640 1.00 46.33 329 SER A CA 1
ATOM 2553 C C . SER A 1 349 ? 17.702 67.738 43.010 1.00 45.74 329 SER A C 1
ATOM 2554 O O . SER A 1 349 ? 18.246 66.855 43.676 1.00 46.91 329 SER A O 1
ATOM 2557 N N . VAL A 1 350 ? 17.396 67.590 41.729 1.00 43.61 330 VAL A N 1
ATOM 2558 C CA . VAL A 1 350 ? 17.711 66.364 41.009 1.00 41.62 330 VAL A CA 1
ATOM 2559 C C . VAL A 1 350 ? 19.226 66.174 40.947 1.00 39.86 330 VAL A C 1
ATOM 2560 O O . VAL A 1 350 ? 19.972 67.146 40.868 1.00 41.03 330 VAL A O 1
ATOM 2564 N N . PRO A 1 351 ? 19.703 64.920 41.022 1.00 37.91 331 PRO A N 1
ATOM 2565 C CA . PRO A 1 351 ? 21.149 64.684 40.956 1.00 38.26 331 PRO A CA 1
ATOM 2566 C C . PRO A 1 351 ? 21.673 64.767 39.520 1.00 39.16 331 PRO A C 1
ATOM 2567 O O . PRO A 1 351 ? 20.905 64.660 38.552 1.00 39.66 331 PRO A O 1
ATOM 2571 N N . GLY A 1 352 ? 22.982 64.954 39.392 1.00 37.82 332 GLY A N 1
ATOM 2572 C CA . GLY A 1 352 ? 23.593 65.049 38.085 1.00 39.09 332 GLY A CA 1
ATOM 2573 C C . GLY A 1 352 ? 24.283 66.375 37.823 1.00 39.06 332 GLY A C 1
ATOM 2574 O O . GLY A 1 352 ? 25.092 66.466 36.903 1.00 40.39 332 GLY A O 1
ATOM 2575 N N . TRP A 1 353 ? 23.971 67.399 38.617 1.00 39.69 333 TRP A N 1
ATOM 2576 C CA . TRP A 1 353 ? 24.576 68.726 38.442 1.00 41.04 333 TRP A CA 1
ATOM 2577 C C . TRP A 1 353 ? 25.992 68.902 39.011 1.00 43.54 333 TRP A C 1
ATOM 2578 O O . TRP A 1 353 ? 26.830 69.564 38.399 1.00 41.95 333 TRP A O 1
ATOM 2589 N N . ASP A 1 354 ? 26.241 68.339 40.192 1.00 46.08 334 ASP A N 1
ATOM 2590 C CA . ASP A 1 354 ? 27.535 68.477 40.861 1.00 50.17 334 ASP A CA 1
ATOM 2591 C C . ASP A 1 354 ? 28.705 67.830 40.132 1.00 51.89 334 ASP A C 1
ATOM 2592 O O . ASP A 1 354 ? 29.848 67.884 40.595 1.00 52.47 334 ASP A O 1
ATOM 2597 N N . LYS A 1 355 ? 28.415 67.223 38.989 1.00 54.61 335 LYS A N 1
ATOM 2598 C CA . LYS A 1 355 ? 29.440 66.569 38.191 1.00 55.21 335 LYS A CA 1
ATOM 2599 C C . LYS A 1 355 ? 30.170 67.623 37.357 1.00 54.28 335 LYS A C 1
ATOM 2600 O O . LYS A 1 355 ? 31.399 67.705 37.376 1.00 54.80 335 LYS A O 1
ATOM 2606 N N . LYS A 1 356 ? 29.393 68.442 36.653 1.00 53.06 336 LYS A N 1
ATOM 2607 C CA . LYS A 1 356 ? 29.915 69.493 35.783 1.00 51.70 336 LYS A CA 1
ATOM 2608 C C . LYS A 1 356 ? 30.020 70.884 36.426 1.00 50.49 336 LYS A C 1
ATOM 2609 O O . LYS A 1 356 ? 30.742 71.750 35.917 1.00 49.32 336 LYS A O 1
ATOM 2615 N N . PHE A 1 357 ? 29.296 71.111 37.523 1.00 48.23 337 PHE A N 1
ATOM 2616 C CA . PHE A 1 357 ? 29.318 72.422 38.180 1.00 46.21 337 PHE A CA 1
ATOM 2617 C C . PHE A 1 357 ? 29.651 72.406 39.664 1.00 46.54 337 PHE A C 1
ATOM 2618 O O . PHE A 1 357 ? 29.276 71.485 40.391 1.00 46.50 337 PHE A O 1
ATOM 2626 N N . THR A 1 358 ? 30.360 73.445 40.098 1.00 46.29 338 THR A N 1
ATOM 2627 C CA . THR A 1 358 ? 30.739 73.607 41.499 1.00 46.85 338 THR A CA 1
ATOM 2628 C C . THR A 1 358 ? 29.578 74.323 42.192 1.00 46.54 338 THR A C 1
ATOM 2629 O O . THR A 1 358 ? 28.719 74.898 41.521 1.00 46.16 338 THR A O 1
ATOM 2633 N N . THR A 1 359 ? 29.554 74.294 43.522 1.00 46.70 339 THR A N 1
ATOM 2634 C CA . THR A 1 359 ? 28.487 74.944 44.282 1.00 47.55 339 THR A CA 1
ATOM 2635 C C . THR A 1 359 ? 28.295 76.388 43.832 1.00 46.73 339 THR A C 1
ATOM 2636 O O . THR A 1 359 ? 27.164 76.847 43.654 1.00 47.70 339 THR A O 1
ATOM 2640 N N . GLU A 1 360 ? 29.402 77.099 43.643 1.00 46.10 340 GLU A N 1
ATOM 2641 C CA . GLU A 1 360 ? 29.352 78.496 43.228 1.00 46.73 340 GLU A CA 1
ATOM 2642 C C . GLU A 1 360 ? 28.710 78.706 41.856 1.00 45.81 340 GLU A C 1
ATOM 2643 O O . GLU A 1 360 ? 27.865 79.589 41.691 1.00 46.67 340 GLU A O 1
ATOM 2649 N N . GLN A 1 361 ? 29.123 77.915 40.869 1.00 45.11 341 GLN A N 1
ATOM 2650 C CA . GLN A 1 361 ? 28.560 78.035 39.527 1.00 44.71 341 GLN A CA 1
ATOM 2651 C C . GLN A 1 361 ? 27.034 77.898 39.588 1.00 43.63 341 GLN A C 1
ATOM 2652 O O . GLN A 1 361 ? 26.305 78.708 39.014 1.00 42.04 341 GLN A O 1
ATOM 2658 N N . LEU A 1 362 ? 26.563 76.877 40.301 1.00 43.05 342 LEU A N 1
ATOM 2659 C CA . LEU A 1 362 ? 25.132 76.633 40.458 1.00 44.94 342 LEU A CA 1
ATOM 2660 C C . LEU A 1 362 ? 24.412 77.822 41.098 1.00 45.70 342 LEU A C 1
ATOM 2661 O O . LEU A 1 362 ? 23.283 78.140 40.723 1.00 45.08 342 LEU A O 1
ATOM 2666 N N . GLU A 1 363 ? 25.054 78.478 42.065 1.00 48.85 343 GLU A N 1
ATOM 2667 C CA . GLU A 1 363 ? 24.444 79.643 42.715 1.00 49.70 343 GLU A CA 1
ATOM 2668 C C . GLU A 1 363 ? 24.322 80.775 41.709 1.00 46.81 343 GLU A C 1
ATOM 2669 O O . GLU A 1 363 ? 23.362 81.552 41.736 1.00 46.10 343 GLU A O 1
ATOM 2675 N N . ALA A 1 364 ? 25.306 80.862 40.822 1.00 44.04 344 ALA A N 1
ATOM 2676 C CA . ALA A 1 364 ? 25.309 81.884 39.787 1.00 43.75 344 ALA A CA 1
ATOM 2677 C C . ALA A 1 364 ? 24.020 81.750 38.966 1.00 42.45 344 ALA A C 1
ATOM 2678 O O . ALA A 1 364 ? 23.395 82.755 38.603 1.00 43.13 344 ALA A O 1
ATOM 2680 N N . PHE A 1 365 ? 23.624 80.505 38.693 1.00 40.18 345 PHE A N 1
ATOM 2681 C CA . PHE A 1 365 ? 22.407 80.216 37.932 1.00 39.46 345 PHE A CA 1
ATOM 2682 C C . PHE A 1 365 ? 21.204 80.752 38.698 1.00 40.87 345 PHE A C 1
ATOM 2683 O O . PHE A 1 365 ? 20.403 81.529 38.158 1.00 42.69 345 PHE A O 1
ATOM 2691 N N . ASN A 1 366 ? 21.075 80.331 39.957 1.00 41.13 346 ASN A N 1
ATOM 2692 C CA . ASN A 1 366 ? 19.980 80.796 40.801 1.00 40.29 346 ASN A CA 1
ATOM 2693 C C . ASN A 1 366 ? 19.920 82.314 40.769 1.00 39.80 346 ASN A C 1
ATOM 2694 O O . ASN A 1 366 ? 18.852 82.893 40.563 1.00 39.52 346 ASN A O 1
ATOM 2699 N N . HIS A 1 367 ? 21.064 82.964 40.966 1.00 41.34 347 HIS A N 1
ATOM 2700 C CA . HIS A 1 367 ? 21.097 84.425 40.971 1.00 42.73 347 HIS A CA 1
ATOM 2701 C C . HIS A 1 367 ? 20.637 85.038 39.659 1.00 41.95 347 HIS A C 1
ATOM 2702 O O . HIS A 1 367 ? 19.908 86.035 39.667 1.00 41.19 347 HIS A O 1
ATOM 2709 N N . GLN A 1 368 ? 21.047 84.458 38.532 1.00 42.81 348 GLN A N 1
ATOM 2710 C CA . GLN A 1 368 ? 20.640 85.015 37.243 1.00 43.03 348 GLN A CA 1
ATOM 2711 C C . GLN A 1 368 ? 19.124 84.980 37.083 1.00 43.71 348 GLN A C 1
ATOM 2712 O O . GLN A 1 368 ? 18.533 85.890 36.502 1.00 43.71 348 GLN A O 1
ATOM 2718 N N . PHE A 1 369 ? 18.495 83.927 37.595 1.00 44.50 349 PHE A N 1
ATOM 2719 C CA . PHE A 1 369 ? 17.043 83.815 37.507 1.00 46.07 349 PHE A CA 1
ATOM 2720 C C . PHE A 1 369 ? 16.417 84.825 38.468 1.00 46.86 349 PHE A C 1
ATOM 2721 O O . PHE A 1 369 ? 15.542 85.610 38.097 1.00 45.46 349 PHE A O 1
ATOM 2729 N N . GLU A 1 370 ? 16.882 84.788 39.713 1.00 47.87 350 GLU A N 1
ATOM 2730 C CA . GLU A 1 370 ? 16.384 85.674 40.753 1.00 49.06 350 GLU A CA 1
ATOM 2731 C C . GLU A 1 370 ? 16.521 87.133 40.345 1.00 48.12 350 GLU A C 1
ATOM 2732 O O . GLU A 1 370 ? 15.641 87.944 40.616 1.00 49.29 350 GLU A O 1
ATOM 2738 N N . SER A 1 371 ? 17.617 87.462 39.673 1.00 52.06 351 SER A N 1
ATOM 2739 C CA . SER A 1 371 ? 17.855 88.835 39.248 1.00 52.54 351 SER A CA 1
ATOM 2740 C C . SER A 1 371 ? 17.362 89.127 37.832 1.00 52.70 351 SER A C 1
ATOM 2741 O O . SER A 1 371 ? 17.781 90.103 37.214 1.00 53.82 351 SER A O 1
ATOM 2744 N N . SER A 1 372 ? 16.482 88.285 37.306 1.00 53.01 352 SER A N 1
ATOM 2745 C CA . SER A 1 372 ? 15.964 88.518 35.962 1.00 53.52 352 SER A CA 1
ATOM 2746 C C . SER A 1 372 ? 14.583 89.170 36.059 1.00 52.99 352 SER A C 1
ATOM 2747 O O . SER A 1 372 ? 13.972 89.204 37.135 1.00 52.86 352 SER A O 1
ATOM 2750 N N . ASN A 1 373 ? 14.093 89.696 34.942 1.00 53.25 353 ASN A N 1
ATOM 2751 C CA . ASN A 1 373 ? 12.778 90.326 34.945 1.00 53.21 353 ASN A CA 1
ATOM 2752 C C . ASN A 1 373 ? 11.767 89.349 34.351 1.00 50.78 353 ASN A C 1
ATOM 2753 O O . ASN A 1 373 ? 10.934 89.724 33.524 1.00 49.48 353 ASN A O 1
ATOM 2758 N N . PHE A 1 374 ? 11.856 88.090 34.772 1.00 43.04 354 PHE A N 1
ATOM 2759 C CA . PHE A 1 374 ? 10.940 87.056 34.291 1.00 43.60 354 PHE A CA 1
ATOM 2760 C C . PHE A 1 374 ? 9.647 87.053 35.097 1.00 43.79 354 PHE A C 1
ATOM 2761 O O . PHE A 1 374 ? 9.655 86.763 36.295 1.00 44.39 354 PHE A O 1
ATOM 2769 N N . THR A 1 375 ? 8.534 87.342 34.425 1.00 44.64 355 THR A N 1
ATOM 2770 C CA . THR A 1 375 ? 7.223 87.405 35.080 1.00 47.24 355 THR A CA 1
ATOM 2771 C C . THR A 1 375 ? 6.134 86.618 34.352 1.00 47.59 355 THR A C 1
ATOM 2772 O O . THR A 1 375 ? 5.018 86.465 34.865 1.00 48.25 355 THR A O 1
ATOM 2776 N N . ALA A 1 376 ? 6.458 86.143 33.150 1.00 47.61 356 ALA A N 1
ATOM 2777 C CA . ALA A 1 376 ? 5.504 85.421 32.311 1.00 47.04 356 ALA A CA 1
ATOM 2778 C C . ALA A 1 376 ? 4.780 84.259 32.981 1.00 46.24 356 ALA A C 1
ATOM 2779 O O . ALA A 1 376 ? 3.600 84.022 32.718 1.00 47.03 356 ALA A O 1
ATOM 2781 N N . ARG A 1 377 ? 5.478 83.545 33.851 1.00 45.55 357 ARG A N 1
ATOM 2782 C CA . ARG A 1 377 ? 4.881 82.407 34.527 1.00 47.34 357 ARG A CA 1
ATOM 2783 C C . ARG A 1 377 ? 5.553 82.172 35.874 1.00 47.41 357 ARG A C 1
ATOM 2784 O O . ARG A 1 377 ? 6.628 82.710 36.141 1.00 46.73 357 ARG A O 1
ATOM 2792 N N . GLU A 1 378 ? 4.924 81.349 36.708 1.00 48.36 358 GLU A N 1
ATOM 2793 C CA . GLU A 1 378 ? 5.453 81.029 38.031 1.00 51.31 358 GLU A CA 1
ATOM 2794 C C . GLU A 1 378 ? 6.219 79.708 37.927 1.00 52.40 358 GLU A C 1
ATOM 2795 O O . GLU A 1 378 ? 5.825 78.816 37.176 1.00 52.40 358 GLU A O 1
ATOM 2801 N N . LEU A 1 379 ? 7.316 79.584 38.668 1.00 52.46 359 LEU A N 1
ATOM 2802 C CA . LEU A 1 379 ? 8.095 78.355 38.631 1.00 53.23 359 LEU A CA 1
ATOM 2803 C C . LEU A 1 379 ? 7.250 77.207 39.146 1.00 53.48 359 LEU A C 1
ATOM 2804 O O . LEU A 1 379 ? 6.472 77.368 40.085 1.00 53.73 359 LEU A O 1
ATOM 2809 N N . ASP A 1 380 ? 7.403 76.046 38.528 1.00 53.89 360 ASP A N 1
ATOM 2810 C CA . ASP A 1 380 ? 6.660 74.875 38.951 1.00 54.43 360 ASP A CA 1
ATOM 2811 C C . ASP A 1 380 ? 7.602 74.038 39.814 1.00 54.55 360 ASP A C 1
ATOM 2812 O O . ASP A 1 380 ? 8.510 73.377 39.310 1.00 53.13 360 ASP A O 1
ATOM 2817 N N . LEU A 1 381 ? 7.390 74.086 41.125 1.00 54.92 361 LEU A N 1
ATOM 2818 C CA . LEU A 1 381 ? 8.231 73.350 42.057 1.00 55.54 361 LEU A CA 1
ATOM 2819 C C . LEU A 1 381 ? 7.841 71.878 42.153 1.00 54.59 361 LEU A C 1
ATOM 2820 O O . LEU A 1 381 ? 8.515 71.091 42.815 1.00 53.01 361 LEU A O 1
ATOM 2825 N N . GLU A 1 382 ? 6.760 71.500 41.481 1.00 54.28 362 GLU A N 1
ATOM 2826 C CA . GLU A 1 382 ? 6.314 70.109 41.503 1.00 54.44 362 GLU A CA 1
ATOM 2827 C C . GLU A 1 382 ? 6.967 69.292 40.393 1.00 52.19 362 GLU A C 1
ATOM 2828 O O . GLU A 1 382 ? 7.302 68.124 40.581 1.00 50.24 362 GLU A O 1
ATOM 2834 N N . LEU A 1 383 ? 7.144 69.921 39.236 1.00 51.39 363 LEU A N 1
ATOM 2835 C CA . LEU A 1 383 ? 7.745 69.273 38.071 1.00 49.60 363 LEU A CA 1
ATOM 2836 C C . LEU A 1 383 ? 8.952 68.414 38.442 1.00 48.96 363 LEU A C 1
ATOM 2837 O O . LEU A 1 383 ? 9.144 67.312 37.929 1.00 48.88 363 LEU A O 1
ATOM 2842 N N . GLN A 1 384 ? 9.749 68.934 39.363 1.00 49.47 364 GLN A N 1
ATOM 2843 C CA . GLN A 1 384 ? 10.964 68.290 39.846 1.00 48.97 364 GLN A CA 1
ATOM 2844 C C . GLN A 1 384 ? 10.801 66.89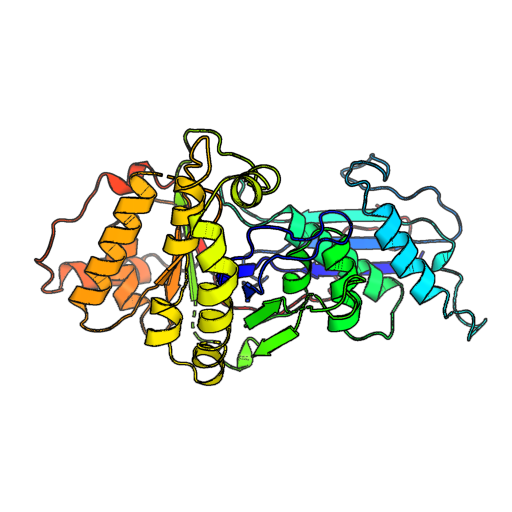5 40.465 1.00 47.72 364 GLN A C 1
ATOM 2845 O O . GLN A 1 384 ? 11.740 66.094 40.467 1.00 47.89 364 GLN A O 1
ATOM 2851 N N . LYS A 1 385 ? 9.617 66.595 40.988 1.00 46.49 365 LYS A N 1
ATOM 2852 C CA . LYS A 1 385 ? 9.410 65.301 41.625 1.00 46.40 365 LYS A CA 1
ATOM 2853 C C . LYS A 1 385 ? 9.276 64.140 40.650 1.00 45.32 365 LYS A C 1
ATOM 2854 O O . LYS A 1 385 ? 9.420 62.980 41.032 1.00 43.79 365 LYS A O 1
ATOM 2860 N N . ASP A 1 386 ? 9.018 64.448 39.385 1.00 46.22 366 ASP A N 1
ATOM 2861 C CA . ASP A 1 386 ? 8.868 63.411 38.373 1.00 46.20 366 ASP A CA 1
ATOM 2862 C C . ASP A 1 386 ? 10.121 63.294 37.504 1.00 45.65 366 ASP A C 1
ATOM 2863 O O . ASP A 1 386 ? 10.138 62.562 36.511 1.00 45.38 366 ASP A O 1
ATOM 2868 N N . VAL A 1 387 ? 11.166 64.025 37.890 1.00 44.79 367 VAL A N 1
ATOM 2869 C CA . VAL A 1 387 ? 12.447 63.993 37.190 1.00 44.21 367 VAL A CA 1
ATOM 2870 C C . VAL A 1 387 ? 13.471 63.357 38.128 1.00 43.80 367 VAL A C 1
ATOM 2871 O O . VAL A 1 387 ? 13.753 63.871 39.209 1.00 44.55 367 VAL A O 1
ATOM 2875 N N . ALA A 1 388 ? 14.025 62.231 37.702 1.00 45.03 368 ALA A N 1
ATOM 2876 C CA . ALA A 1 388 ? 14.982 61.500 38.509 1.00 45.38 368 ALA A CA 1
ATOM 2877 C C . ALA A 1 388 ? 16.450 61.878 38.334 1.00 46.39 368 ALA A C 1
ATOM 2878 O O . ALA A 1 388 ? 17.224 61.816 39.292 1.00 45.74 368 ALA A O 1
ATOM 2880 N N . ARG A 1 389 ? 16.839 62.274 37.125 1.00 47.27 369 ARG A N 1
ATOM 2881 C CA . ARG A 1 389 ? 18.238 62.585 36.868 1.00 46.65 369 ARG A CA 1
ATOM 2882 C C . ARG A 1 389 ? 18.447 63.628 35.781 1.00 45.60 369 ARG A C 1
ATOM 2883 O O . ARG A 1 389 ? 17.561 63.908 34.977 1.00 46.25 369 ARG A O 1
ATOM 2891 N N . VAL A 1 390 ? 19.641 64.199 35.777 1.00 43.65 370 VAL A N 1
ATOM 2892 C CA . VAL A 1 390 ? 20.023 65.171 34.779 1.00 40.70 370 VAL A CA 1
ATOM 2893 C C . VAL A 1 390 ? 21.333 64.644 34.231 1.00 39.75 370 VAL A C 1
ATOM 2894 O O . VAL A 1 390 ? 22.233 64.297 34.992 1.00 40.07 370 VAL A O 1
ATOM 2898 N N . ILE A 1 391 ? 21.421 64.530 32.911 1.00 40.64 371 ILE A N 1
ATOM 2899 C CA . ILE A 1 391 ? 22.647 64.049 32.297 1.00 38.93 371 ILE A CA 1
ATOM 2900 C C . ILE A 1 391 ? 23.155 65.135 31.361 1.00 36.95 371 ILE A C 1
ATOM 2901 O O . ILE A 1 391 ? 22.558 65.424 30.323 1.00 35.69 371 ILE A O 1
ATOM 2906 N N . LEU A 1 392 ? 24.256 65.752 31.768 1.00 34.14 372 LEU A N 1
ATOM 2907 C CA . LEU A 1 392 ? 24.876 66.825 31.016 1.00 32.25 372 LEU A CA 1
ATOM 2908 C C . LEU A 1 392 ? 25.981 66.279 30.133 1.00 30.77 372 LEU A C 1
ATOM 2909 O O . LEU A 1 392 ? 26.827 65.505 30.578 1.00 30.86 372 LEU A O 1
ATOM 2914 N N . THR A 1 393 ? 25.978 66.673 28.869 1.00 30.54 373 THR A N 1
ATOM 2915 C CA . THR A 1 393 ? 27.009 66.194 27.968 1.00 30.79 373 THR A CA 1
ATOM 2916 C C . THR A 1 393 ? 27.093 67.109 26.765 1.00 29.53 373 THR A C 1
ATOM 2917 O O . THR A 1 393 ? 26.594 68.235 26.805 1.00 31.77 373 THR A O 1
ATOM 2921 N N . GLN A 1 394 ? 27.718 66.642 25.689 1.00 29.99 374 GLN A N 1
ATOM 2922 C CA . GLN A 1 394 ? 27.865 67.491 24.514 1.00 29.81 374 GLN A CA 1
ATOM 2923 C C . GLN A 1 394 ? 28.236 66.690 23.280 1.00 28.95 374 GLN A C 1
ATOM 2924 O O . GLN A 1 394 ? 28.595 65.521 23.385 1.00 29.38 374 GLN A O 1
ATOM 2930 N N . VAL A 1 395 ? 28.165 67.313 22.106 1.00 28.33 375 VAL A N 1
ATOM 2931 C CA . VAL A 1 395 ? 28.513 66.588 20.891 1.00 29.66 375 VAL A CA 1
ATOM 2932 C C . VAL A 1 395 ? 29.922 66.015 21.108 1.00 30.88 375 VAL A C 1
ATOM 2933 O O . VAL A 1 395 ? 30.748 66.636 21.779 1.00 30.39 375 VAL A O 1
ATOM 2937 N N . GLY A 1 396 ? 30.186 64.834 20.558 1.00 31.33 376 GLY A N 1
ATOM 2938 C CA . GLY A 1 396 ? 31.486 64.219 20.724 1.00 32.14 376 GLY A CA 1
ATOM 2939 C C . GLY A 1 396 ? 31.943 63.493 19.477 1.00 31.57 376 GLY A C 1
ATOM 2940 O O . GLY A 1 396 ? 31.269 63.538 18.438 1.00 31.94 376 GLY A O 1
ATOM 2941 N N . SER A 1 397 ? 33.092 62.827 19.581 1.00 32.28 377 SER A N 1
ATOM 2942 C CA . SER A 1 397 ? 33.675 62.082 18.469 1.00 34.15 377 SER A CA 1
ATOM 2943 C C . SER A 1 397 ? 33.092 60.670 18.337 1.00 34.26 377 SER A C 1
ATOM 2944 O O . SER A 1 397 ? 32.216 60.274 19.104 1.00 33.03 377 SER A O 1
ATOM 2947 N N . GLY A 1 398 ? 33.583 59.912 17.360 1.00 34.37 378 GLY A N 1
ATOM 2948 C CA . GLY A 1 398 ? 33.076 58.569 17.148 1.00 34.15 378 GLY A CA 1
ATOM 2949 C C . GLY A 1 398 ? 33.851 57.494 17.882 1.00 32.68 378 GLY A C 1
ATOM 2950 O O . GLY A 1 398 ? 34.634 57.798 18.782 1.00 31.24 378 GLY A O 1
ATOM 2951 N N . PRO A 1 399 ? 33.643 56.215 17.529 1.00 32.85 379 PRO A N 1
ATOM 2952 C CA . PRO A 1 399 ? 34.333 55.087 18.162 1.00 32.63 379 PRO A CA 1
ATOM 2953 C C . PRO A 1 399 ? 35.819 55.378 18.334 1.00 33.66 379 PRO A C 1
ATOM 2954 O O . PRO A 1 399 ? 36.491 55.801 17.388 1.00 30.43 379 PRO A O 1
ATOM 2958 N N . GLN A 1 400 ? 36.324 55.127 19.541 1.00 36.68 380 GLN A N 1
ATOM 2959 C CA . GLN A 1 400 ? 37.721 55.397 19.873 1.00 39.88 380 GLN A CA 1
ATOM 2960 C C . GLN A 1 400 ? 38.480 54.151 20.342 1.00 39.95 380 GLN A C 1
ATOM 2961 O O . GLN A 1 400 ? 38.118 53.541 21.347 1.00 38.97 380 GLN A O 1
ATOM 2967 N N . GLU A 1 401 ? 39.530 53.761 19.625 1.00 40.40 381 GLU A N 1
ATOM 2968 C CA . GLU A 1 401 ? 40.300 52.604 20.068 1.00 40.91 381 GLU A CA 1
ATOM 2969 C C . GLU A 1 401 ? 41.025 53.058 21.338 1.00 40.38 381 GLU A C 1
ATOM 2970 O O . GLU A 1 401 ? 41.416 54.224 21.456 1.00 40.42 381 GLU A O 1
ATOM 2976 N N . THR A 1 402 ? 41.174 52.146 22.291 1.00 41.35 382 THR A N 1
ATOM 2977 C CA . THR A 1 402 ? 41.806 52.468 23.564 1.00 41.61 382 THR A CA 1
ATOM 2978 C C . THR A 1 402 ? 42.800 51.388 23.985 1.00 43.26 382 THR A C 1
ATOM 2979 O O . THR A 1 402 ? 42.834 50.298 23.406 1.00 43.75 382 THR A O 1
ATOM 2983 N N . ASN A 1 403 ? 43.629 51.710 24.975 1.00 43.44 383 ASN A N 1
ATOM 2984 C CA . ASN A 1 403 ? 44.604 50.756 25.493 1.00 45.39 383 ASN A CA 1
ATOM 2985 C C . ASN A 1 403 ? 43.967 50.076 26.699 1.00 46.90 383 ASN A C 1
ATOM 2986 O O . ASN A 1 403 ? 44.503 49.110 27.239 1.00 48.20 383 ASN A O 1
ATOM 2991 N N . GLU A 1 404 ? 42.824 50.608 27.125 1.00 48.11 384 GLU A N 1
ATOM 2992 C CA . GLU A 1 404 ? 42.075 50.039 28.236 1.00 50.34 384 GLU A CA 1
ATOM 2993 C C . GLU A 1 404 ? 41.519 48.737 27.654 1.00 50.62 384 GLU A C 1
ATOM 2994 O O . GLU A 1 404 ? 41.325 48.645 26.438 1.00 51.23 384 GLU A O 1
ATOM 3000 N N . SER A 1 405 ? 41.276 47.732 28.494 1.00 51.06 385 SER A N 1
ATOM 3001 C CA . SER A 1 405 ? 40.759 46.451 28.003 1.00 51.32 385 SER A CA 1
ATOM 3002 C C . SER A 1 405 ? 40.132 45.612 29.115 1.00 51.32 385 SER A C 1
ATOM 3003 O O . SER A 1 405 ? 40.551 45.684 30.270 1.00 51.57 385 SER A O 1
ATOM 3006 N N . LEU A 1 406 ? 39.119 44.827 28.757 1.00 52.24 386 LEU A N 1
ATOM 3007 C CA . LEU A 1 406 ? 38.426 43.971 29.715 1.00 52.95 386 LEU A CA 1
ATOM 3008 C C . LEU A 1 406 ? 38.862 42.510 29.559 1.00 53.65 386 LEU A C 1
ATOM 3009 O O . LEU A 1 406 ? 38.351 41.611 30.234 1.00 53.96 386 LEU A O 1
ATOM 3014 N N . ILE A 1 407 ? 39.816 42.283 28.665 1.00 54.58 387 ILE A N 1
ATOM 3015 C CA . ILE A 1 407 ? 40.324 40.945 28.416 1.00 55.26 387 ILE A CA 1
ATOM 3016 C C . ILE A 1 407 ? 41.814 40.847 28.770 1.00 56.22 387 ILE A C 1
ATOM 3017 O O . ILE A 1 407 ? 42.577 41.800 28.579 1.00 57.66 387 ILE A O 1
ATOM 3022 N N . ASP A 1 408 ? 42.215 39.696 29.306 1.00 59.95 388 ASP A N 1
ATOM 3023 C CA . ASP A 1 408 ? 43.610 39.451 29.653 1.00 61.33 388 ASP A CA 1
ATOM 3024 C C . ASP A 1 408 ? 44.309 39.135 28.334 1.00 60.98 388 ASP A C 1
ATOM 3025 O O . ASP A 1 408 ? 44.027 38.108 27.712 1.00 60.20 388 ASP A O 1
ATOM 3030 N N . ALA A 1 409 ? 45.206 40.019 27.900 1.00 61.11 389 ALA A N 1
ATOM 3031 C CA . ALA A 1 409 ? 45.923 39.832 26.639 1.00 61.72 389 ALA A CA 1
ATOM 3032 C C . ALA A 1 409 ? 46.590 38.467 26.550 1.00 61.98 389 ALA A C 1
ATOM 3033 O O . ALA A 1 409 ? 46.939 38.008 25.461 1.00 62.57 389 ALA A O 1
ATOM 3035 N N . LYS A 1 410 ? 46.759 37.823 27.701 1.00 62.22 390 LYS A N 1
ATOM 3036 C CA . LYS A 1 410 ? 47.393 36.514 27.761 1.00 61.90 390 LYS A CA 1
ATOM 3037 C C . LYS A 1 410 ? 46.388 35.371 27.623 1.00 61.71 390 LYS A C 1
ATOM 3038 O O . LYS A 1 410 ? 46.554 34.489 26.780 1.00 61.68 390 LYS A O 1
ATOM 3044 N N . THR A 1 411 ? 45.336 35.404 28.438 1.00 64.10 391 THR A N 1
ATOM 3045 C CA . THR A 1 411 ? 44.325 34.351 28.430 1.00 64.48 391 THR A CA 1
ATOM 3046 C C . THR A 1 411 ? 43.024 34.671 27.690 1.00 64.38 391 THR A C 1
ATOM 3047 O O . THR A 1 411 ? 42.682 34.014 26.703 1.00 64.69 391 THR A O 1
ATOM 3051 N N . GLY A 1 412 ? 42.316 35.687 28.178 1.00 64.53 392 GLY A N 1
ATOM 3052 C CA . GLY A 1 412 ? 41.035 36.082 27.615 1.00 63.91 392 GLY A CA 1
ATOM 3053 C C . GLY A 1 412 ? 40.064 36.029 28.785 1.00 63.52 392 GLY A C 1
ATOM 3054 O O . GLY A 1 412 ? 39.425 35.001 29.010 1.00 62.78 392 GLY A O 1
ATOM 3055 N N . LEU A 1 413 ? 39.974 37.132 29.535 1.00 64.60 393 LEU A N 1
ATOM 3056 C CA . LEU A 1 413 ? 39.117 37.236 30.724 1.00 65.16 393 LEU A CA 1
ATOM 3057 C C . LEU A 1 413 ? 37.648 36.965 30.428 1.00 65.20 393 LEU A C 1
ATOM 3058 O O . LEU A 1 413 ? 36.791 37.750 30.897 1.00 67.01 393 LEU A O 1
#

B-factor: mean 43.51, std 14.03, range [19.25, 75.49]

Foldseek 3Di:
DFKFKWKFFFWAWLADFAAAPDLQLLHTLAKTKTFTWAVVFKIKMKMKDWDDDPDAAAEDVDDGGDDPVAHLCVVLLLVLLVLLCCVVVPVVDDSRSPTYMYMYMDIDPPPLFDTPPVLRVLLRVLVRSCVSSVGDDDLQQSLSSSCSRPNVNSQRQWFGMWMQHDDDPNCSPGIDHLDHCVLPVFWKKKWRFQQPDDFDDSVVLNQLVVFAPVVVCCSPPNRVVLVVLSVCSNVVPCQSSQVSSNLCVVQVSQCRGVVRGDQDVLLVVVVVVQVVLCVVVVHRAWHWHDDSHSMIMIDGGNVCVLSVLLQVCVQAVPAPAPVVPDDPVVSVSSVVCNVPDPDDPDDHDNCSNVRTHHMRITGGHGHMGIDPDHPADPVPGD

Nearest PDB structures (foldseek):
  1fi4-assembly1_A-2  TM=1.002E+00  e=6.751E-76  Saccharomyces cerevisiae
  6xr5-assembly4_F  TM=8.760E-01  e=8.485E-41  Cryptococcus neoformans H99
  6xr5-assembly1_E  TM=8.591E-01  e=3.429E-41  Cryptococcus neoformans H99
  6xr5-assembly3_C  TM=8.556E-01  e=8.485E-41  Cryptococcus neoformans H99
  6n0z-assembly1_E  TM=8.414E-01  e=9.934E-30  Anaerolinea thermophila UNI-1

Secondary structure (DSSP, 8-state):
-EEEEEEE--EEEEE----EEETTTTEESS-EEEEEBPTTTS-EEEEEEE-TT--S-B-TTT--BSSSSSSSHHHHHHHHHHHHH--TT-TTS--GGGSPEEEEEEE---TTS---HHHHHHHHHHHHHHHHTT--S-HHHHHHHHHHHHGGGGGGGSSSEEEE----TT-TT--EEEE-GGGS---EEEEEE---SPPPPTTT--HHHHH-SHHHHIIIIIHHHHHH--HHHHTT-HHHHHHH--HHHHHHHHHTSSS-----HHHHHHHHHHHHHHHHHTS--EEEEE-SSS-EEEEE-GGGHHHHHHHHHHHHTTSTTSTTT--HHHHHHHHHHHHTS---SS---SSGGGGEEEEEEE-B----EE-S--SS-SSS--

Solvent-accessible surface area: 17380 Å² total

Radius of gyration: 21.93 Å; Cα contacts (8 Å, |Δi|>4): 766; chains: 1; bounding box: 56×63×48 Å

Organism: Saccharomyces cerevisiae (strain ATCC 204508 / S288c) (NCBI:txid559292)

Sequence (382 aa):
VYTASVTAPVNIATLKYWGKRDTKLNLPTNSSISVTLSQDDLRTLTSAATAPEFERDTLWLNGEPHSIDNERTQNCLRDLRQLRKEESKDASLPTLSQWKLHIVSENNFPTAAGLASSAAGFAALVSAIAKLYQLPQSTSEISRIARKGSGSACRSLFGGYVAWEGKAEDGHDSAVQIADSSDWPQKACVLVVSDIKKDVSSTQGQLTVATSELFKERIEHVVPKRFEVRKAIVEKDFATFAKETDSNSFHATCLDSFPPIFYNDTSKRIISWCHTINQFYGETIVAYTFDAGPNAVLYYLAENESKLFAFIYKLFGSVPGWDKKFTTEQLEAFNHQFESSNFTARELDLELQKDVARVILTQVGSGPQETNESLIDAKTGL

InterPro domains:
  IPR005935 Diphosphomevalonate/phosphomevalonate decarboxylase [PIRSF015950] (2-384)
  IPR014721 Small ribosomal subunit protein uS5 domain 2-type fold, subgroup [G3DSA:3.30.230.10] (8-184)
  IPR020568 Ribosomal protein uS5 domain 2-type superfamily [SSF54211] (5-185)
  IPR029765 Diphosphomevalonate decarboxylase [TIGR01240] (6-328)
  IPR036554 GHMP kinase, C-terminal domain superfamily [G3DSA:3.30.70.890] (185-380)
  IPR036554 GHMP kinase, C-terminal domain superfamily [SSF55060] (192-393)
  IPR041431 Mvd1, C-terminal [PF18376] (195-380)
  IPR053859 Diphosphomevalonate decarboxylase-like N-terminal domain [PF22700] (10-180)